Protein AF-A0A521H5C1-F1 (afdb_monomer)

Structure (mmCIF, N/CA/C/O backbone):
data_AF-A0A521H5C1-F1
#
_entry.id   AF-A0A521H5C1-F1
#
loop_
_atom_site.group_PDB
_atom_site.id
_atom_site.type_symbol
_atom_site.label_atom_id
_atom_site.label_alt_id
_atom_site.label_comp_id
_atom_site.label_asym_id
_atom_site.label_entity_id
_atom_site.label_seq_id
_atom_site.pdbx_PDB_ins_code
_atom_site.Cartn_x
_atom_site.Cartn_y
_atom_site.Cartn_z
_atom_site.occupancy
_atom_site.B_iso_or_equiv
_atom_site.auth_seq_id
_atom_site.auth_comp_id
_atom_site.auth_asym_id
_atom_site.auth_atom_id
_atom_site.pdbx_PDB_model_num
ATOM 1 N N . MET A 1 1 ? 15.548 -36.918 3.894 1.00 60.06 1 MET A N 1
ATOM 2 C CA . MET A 1 1 ? 16.084 -35.913 4.833 1.00 60.06 1 MET A CA 1
ATOM 3 C C . MET A 1 1 ? 15.587 -36.309 6.209 1.00 60.06 1 MET A C 1
ATOM 5 O O . MET A 1 1 ? 14.385 -36.479 6.361 1.00 60.06 1 MET A O 1
ATOM 9 N N . THR A 1 2 ? 16.478 -36.610 7.149 1.00 68.31 2 THR A N 1
ATOM 10 C CA . THR A 1 2 ? 16.086 -37.112 8.474 1.00 68.31 2 THR A CA 1
ATOM 11 C C . THR A 1 2 ? 15.744 -35.911 9.346 1.00 68.31 2 THR A C 1
ATOM 13 O O . THR A 1 2 ? 16.639 -35.211 9.806 1.00 68.31 2 THR A O 1
ATOM 16 N N . GLU A 1 3 ? 14.457 -35.616 9.522 1.00 85.31 3 GLU A N 1
ATOM 17 C CA . GLU A 1 3 ? 14.024 -34.451 10.297 1.00 85.31 3 GLU A CA 1
ATOM 18 C C . GLU A 1 3 ? 14.448 -34.586 11.767 1.00 85.31 3 GLU A C 1
ATOM 20 O O . GLU A 1 3 ? 14.028 -35.501 12.480 1.00 85.31 3 GLU A O 1
ATOM 25 N N . ARG A 1 4 ? 15.294 -33.664 12.243 1.00 92.50 4 ARG A N 1
ATOM 26 C CA . ARG A 1 4 ? 15.655 -33.571 13.663 1.00 92.50 4 ARG A CA 1
ATOM 27 C C . ARG A 1 4 ? 14.515 -32.897 14.423 1.00 92.50 4 ARG A C 1
ATOM 29 O O . ARG A 1 4 ? 14.127 -31.773 14.103 1.00 92.50 4 ARG A O 1
ATOM 36 N N . ILE A 1 5 ? 14.012 -33.572 15.456 1.00 95.44 5 ILE A N 1
ATOM 37 C CA . ILE A 1 5 ? 12.997 -33.042 16.374 1.00 95.44 5 ILE A CA 1
ATOM 38 C C . ILE A 1 5 ? 13.685 -32.663 17.688 1.00 95.44 5 ILE A C 1
ATOM 40 O O . ILE A 1 5 ? 14.270 -33.512 18.360 1.00 95.44 5 ILE A O 1
ATOM 44 N N . GLY A 1 6 ? 13.630 -31.383 18.057 1.00 96.44 6 GLY A N 1
ATOM 45 C CA . GLY A 1 6 ? 14.093 -30.889 19.356 1.00 96.44 6 GLY A CA 1
ATOM 46 C C . GLY A 1 6 ? 12.949 -30.839 20.367 1.00 96.44 6 GLY A C 1
ATOM 47 O O . GLY A 1 6 ? 11.832 -30.477 20.006 1.00 96.44 6 GLY A O 1
ATOM 48 N N . THR A 1 7 ? 13.206 -31.156 21.638 1.00 97.19 7 THR A N 1
ATOM 49 C CA . THR A 1 7 ? 12.172 -31.117 22.693 1.00 97.19 7 THR A CA 1
ATOM 50 C C . THR A 1 7 ? 12.548 -30.122 23.784 1.00 97.19 7 THR A C 1
ATOM 52 O O . THR A 1 7 ? 13.683 -30.090 24.258 1.00 97.19 7 THR A O 1
ATOM 55 N N . CYS A 1 8 ? 11.600 -29.270 24.184 1.00 97.38 8 CYS A N 1
ATOM 56 C CA . CYS A 1 8 ? 11.799 -28.357 25.303 1.00 97.38 8 CYS A CA 1
ATOM 57 C C . CYS A 1 8 ? 11.787 -29.109 26.635 1.00 97.38 8 CYS A C 1
ATOM 59 O O . CYS A 1 8 ? 10.771 -29.698 26.996 1.00 97.38 8 CYS A O 1
ATOM 61 N N . THR A 1 9 ? 12.860 -28.986 27.412 1.00 96.94 9 THR A N 1
ATOM 62 C CA . THR A 1 9 ? 12.991 -29.639 28.723 1.00 96.94 9 THR A CA 1
ATOM 63 C C . THR A 1 9 ? 12.025 -29.088 29.771 1.00 96.94 9 THR A C 1
ATOM 65 O O . THR A 1 9 ? 11.683 -29.785 30.717 1.00 96.94 9 THR A O 1
ATOM 68 N N . SER A 1 10 ? 11.551 -27.848 29.610 1.00 96.62 10 SER A N 1
ATOM 69 C CA . SER A 1 10 ? 10.673 -27.204 30.595 1.00 96.62 10 SER A CA 1
ATOM 70 C C . SER A 1 10 ? 9.182 -27.456 30.362 1.00 96.62 10 SER A C 1
ATOM 72 O O . SER A 1 10 ? 8.430 -27.533 31.323 1.00 96.62 10 SER A O 1
ATOM 74 N N . CYS A 1 11 ? 8.729 -27.539 29.106 1.00 96.44 11 CYS A N 1
ATOM 75 C CA . CYS A 1 11 ? 7.294 -27.646 28.786 1.00 96.44 11 CYS A CA 1
ATOM 76 C C . CYS A 1 11 ? 6.936 -28.803 27.844 1.00 96.44 11 CYS A C 1
ATOM 78 O O . CYS A 1 11 ? 5.778 -28.926 27.457 1.00 96.44 11 CYS A O 1
ATOM 80 N N . GLY A 1 12 ? 7.911 -29.608 27.413 1.00 96.62 12 GLY A N 1
ATOM 81 C CA . GLY A 1 12 ? 7.689 -30.750 26.520 1.00 96.62 12 GLY A CA 1
ATOM 82 C C . GLY A 1 12 ? 7.332 -30.393 25.073 1.00 96.62 12 GLY A C 1
ATOM 83 O O . GLY A 1 12 ? 7.075 -31.285 24.273 1.00 96.62 12 GLY A O 1
ATOM 84 N N . ALA A 1 13 ? 7.311 -29.108 24.700 1.00 97.06 13 ALA A N 1
ATOM 85 C CA . ALA A 1 13 ? 7.016 -28.701 23.328 1.00 97.06 13 ALA A CA 1
ATOM 86 C C . ALA A 1 13 ? 8.074 -29.235 22.347 1.00 97.06 13 ALA A C 1
ATOM 88 O O . ALA A 1 13 ? 9.269 -29.003 22.546 1.00 97.06 13 ALA A O 1
ATOM 89 N N . GLN A 1 14 ? 7.619 -29.903 21.288 1.00 96.88 14 GLN A N 1
ATOM 90 C CA . GLN A 1 14 ? 8.460 -30.416 20.210 1.00 96.88 14 GLN A CA 1
ATOM 91 C C . GLN A 1 14 ? 8.595 -29.383 19.082 1.00 96.88 14 GLN A C 1
ATOM 93 O O . GLN A 1 14 ? 7.628 -28.711 18.721 1.00 96.88 14 GLN A O 1
ATOM 98 N N . TYR A 1 15 ? 9.800 -29.266 18.535 1.00 95.25 15 TYR A N 1
ATOM 99 C CA . TYR A 1 15 ? 10.159 -28.400 17.416 1.00 95.25 15 TYR A CA 1
ATOM 100 C C . TYR A 1 15 ? 10.723 -29.283 16.297 1.00 95.25 15 TYR A C 1
ATOM 102 O O . TYR A 1 15 ? 11.836 -29.790 16.424 1.00 95.25 15 TYR A O 1
ATOM 110 N N . GLY A 1 16 ? 9.934 -29.505 15.242 1.00 94.12 16 GLY A N 1
ATOM 111 C CA . GLY A 1 16 ? 10.363 -30.203 14.022 1.00 94.12 16 GLY A CA 1
ATOM 112 C C . GLY A 1 16 ? 11.016 -29.264 13.001 1.00 94.12 16 GLY A C 1
ATOM 113 O O . GLY A 1 16 ? 11.114 -28.058 13.242 1.00 94.12 16 GLY A O 1
ATOM 114 N N . ASN A 1 17 ? 11.430 -29.812 11.852 1.00 92.38 17 ASN A N 1
ATOM 115 C CA . ASN A 1 17 ? 12.049 -29.073 10.737 1.00 92.38 17 ASN A CA 1
ATOM 116 C C . ASN A 1 17 ? 13.302 -28.270 11.115 1.00 92.38 17 ASN A C 1
ATOM 118 O O . ASN A 1 17 ? 13.533 -27.174 10.604 1.00 92.38 17 ASN A O 1
ATOM 122 N N . ILE A 1 18 ? 14.120 -28.796 12.028 1.00 91.56 18 ILE A N 1
ATOM 123 C CA . ILE A 1 18 ? 15.393 -28.165 12.370 1.00 91.56 18 ILE A CA 1
ATOM 124 C C . ILE A 1 18 ? 16.377 -28.446 11.224 1.00 91.56 18 ILE A C 1
ATOM 126 O O . ILE A 1 18 ? 16.669 -29.617 10.978 1.00 91.56 18 ILE A O 1
ATOM 130 N N . PRO A 1 19 ? 16.890 -27.417 10.524 1.00 88.94 19 PRO A N 1
ATOM 131 C CA . PRO A 1 19 ? 17.795 -27.621 9.400 1.00 88.94 19 PRO A CA 1
ATOM 132 C C . PRO A 1 19 ? 19.132 -28.200 9.875 1.00 88.94 19 PRO A C 1
ATOM 134 O O . PRO A 1 19 ? 19.633 -27.836 10.942 1.00 88.94 19 PRO A O 1
ATOM 137 N N . ASP A 1 20 ? 19.748 -29.053 9.054 1.00 88.56 20 ASP A N 1
ATOM 138 C CA . ASP A 1 20 ? 21.041 -29.688 9.363 1.00 88.56 20 ASP A CA 1
ATOM 139 C C . ASP A 1 20 ? 22.188 -28.676 9.515 1.00 88.56 20 ASP A C 1
ATOM 141 O O . ASP A 1 20 ? 23.186 -28.956 10.177 1.00 88.56 20 ASP A O 1
ATOM 145 N N . SER A 1 21 ? 22.021 -27.462 8.984 1.00 87.88 21 SER A N 1
ATOM 146 C CA . SER A 1 21 ? 22.952 -26.346 9.175 1.00 87.88 21 SER A CA 1
ATOM 147 C C . SER A 1 21 ? 22.981 -25.801 10.609 1.00 87.88 21 SER A C 1
ATOM 149 O O . SER A 1 21 ? 23.914 -25.082 10.974 1.00 87.88 21 SER A O 1
ATOM 151 N N . LEU A 1 22 ? 21.993 -26.130 11.453 1.00 90.00 22 LEU A N 1
ATOM 152 C CA . LEU A 1 22 ? 21.959 -25.685 12.841 1.00 90.00 22 LEU A CA 1
ATOM 153 C C . LEU A 1 22 ? 22.886 -26.552 13.714 1.00 90.00 22 LEU A C 1
ATOM 155 O O . LEU A 1 22 ? 22.529 -27.640 14.176 1.00 90.00 22 LEU A O 1
ATOM 159 N N . THR A 1 23 ? 24.083 -26.028 13.982 1.00 90.62 23 THR A N 1
ATOM 160 C CA . THR A 1 23 ? 25.102 -26.668 14.836 1.00 90.62 23 THR A CA 1
ATOM 161 C C . THR A 1 23 ? 24.826 -26.520 16.335 1.00 90.62 23 THR A C 1
ATOM 163 O O . THR A 1 23 ? 25.388 -27.253 17.148 1.00 90.62 23 THR A O 1
ATOM 166 N N . ALA A 1 24 ? 23.945 -25.594 16.725 1.00 91.69 24 ALA A N 1
ATOM 167 C CA . ALA A 1 24 ? 23.584 -25.379 18.120 1.00 91.69 24 ALA A CA 1
A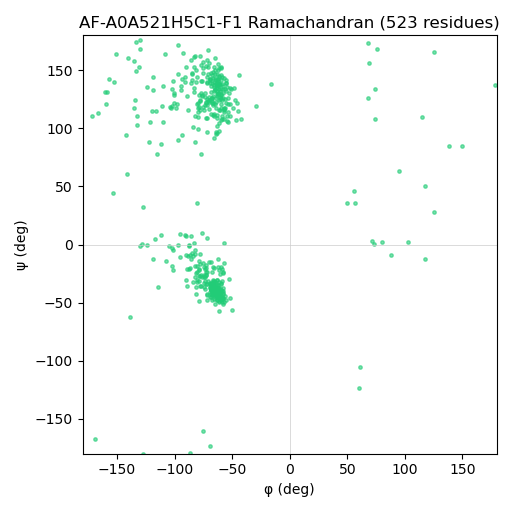TOM 168 C C . ALA A 1 24 ? 22.752 -26.551 18.666 1.00 91.69 24 ALA A C 1
ATOM 170 O O . ALA A 1 24 ? 21.685 -26.872 18.149 1.00 91.69 24 ALA A O 1
ATOM 171 N N . THR A 1 25 ? 23.209 -27.158 19.761 1.00 94.19 25 THR A N 1
ATOM 172 C CA . THR A 1 25 ? 22.496 -28.245 20.459 1.00 94.19 25 THR A CA 1
ATOM 173 C C . THR A 1 25 ? 21.438 -27.740 21.444 1.00 94.19 25 THR A C 1
ATOM 175 O O . THR A 1 25 ? 20.641 -28.530 21.951 1.00 94.19 25 THR A O 1
ATOM 178 N N . LYS A 1 26 ? 21.415 -26.427 21.721 1.00 95.81 26 LYS A N 1
ATOM 179 C CA . LYS A 1 26 ? 20.511 -25.774 22.679 1.00 95.81 26 LYS A CA 1
ATOM 180 C C . LYS A 1 26 ? 19.917 -24.501 22.084 1.00 95.81 26 LYS A C 1
ATOM 182 O O . LYS A 1 26 ? 20.656 -23.599 21.696 1.00 95.81 26 LYS A O 1
ATOM 187 N N . VAL A 1 27 ? 18.589 -24.406 22.060 1.00 96.06 27 VAL A N 1
ATOM 188 C CA . VAL A 1 27 ? 17.847 -23.233 21.557 1.00 96.06 27 VAL A CA 1
ATOM 189 C C . VAL A 1 27 ? 16.789 -22.807 22.575 1.00 96.06 27 VAL A C 1
ATOM 191 O O . VAL A 1 27 ? 16.319 -23.616 23.367 1.00 96.06 27 VAL A O 1
ATOM 194 N N . LYS A 1 28 ? 16.406 -21.528 22.597 1.00 96.44 28 LYS A N 1
ATOM 195 C CA . LYS A 1 28 ? 15.357 -21.033 23.499 1.00 96.44 28 LYS A CA 1
ATOM 196 C C . LYS A 1 28 ? 13.964 -21.442 23.000 1.00 96.44 28 LYS A C 1
ATOM 198 O O . LYS A 1 28 ? 13.601 -21.174 21.859 1.00 96.44 28 LYS A O 1
ATOM 203 N N . CYS A 1 29 ? 13.163 -22.046 23.872 1.00 96.56 29 CYS A N 1
ATOM 204 C CA . CYS A 1 29 ? 11.783 -22.442 23.613 1.00 96.56 29 CYS A CA 1
ATOM 205 C C . CYS A 1 29 ? 10.894 -21.211 23.420 1.00 96.56 29 CYS A C 1
ATOM 207 O O . CYS A 1 29 ? 10.834 -20.333 24.281 1.00 96.56 29 CYS A O 1
ATOM 209 N N . ARG A 1 30 ? 10.143 -21.176 22.318 1.00 95.56 30 ARG A N 1
ATOM 210 C CA . ARG A 1 30 ? 9.234 -20.076 21.979 1.00 95.56 30 ARG A CA 1
ATOM 211 C C . ARG A 1 30 ? 7.975 -20.041 22.852 1.00 95.56 30 ARG A C 1
ATOM 213 O O . ARG A 1 30 ? 7.415 -18.969 23.034 1.00 95.56 30 ARG A O 1
ATOM 220 N N . LYS A 1 31 ? 7.546 -21.185 23.407 1.00 95.81 31 LYS A N 1
ATOM 221 C CA . LYS A 1 31 ? 6.362 -21.267 24.286 1.00 95.81 31 LYS A CA 1
ATOM 222 C C . LYS A 1 31 ? 6.628 -20.792 25.716 1.00 95.81 31 LYS A C 1
ATOM 224 O O . LYS A 1 31 ? 5.839 -20.023 26.243 1.00 95.81 31 LYS A O 1
ATOM 229 N N . CYS A 1 32 ? 7.707 -21.253 26.351 1.00 95.62 32 CYS A N 1
ATOM 230 C CA . CYS A 1 32 ? 7.944 -21.011 27.783 1.00 95.62 32 CYS A CA 1
ATOM 231 C C . CYS A 1 32 ? 9.289 -20.340 28.101 1.00 95.62 32 CYS A C 1
ATOM 233 O O . CYS A 1 32 ? 9.615 -20.147 29.266 1.00 95.62 32 CYS A O 1
ATOM 235 N N . GLY A 1 33 ? 10.118 -20.046 27.094 1.00 95.56 33 GLY A N 1
ATOM 236 C CA . GLY A 1 33 ? 11.456 -19.483 27.293 1.00 95.56 33 GLY A CA 1
ATOM 237 C C . GLY A 1 33 ? 12.511 -20.455 27.839 1.00 95.56 33 GLY A C 1
ATOM 238 O O . GLY A 1 33 ? 13.651 -20.032 28.013 1.00 95.56 33 GLY A O 1
ATOM 239 N N . GLY A 1 34 ? 12.154 -21.723 28.082 1.00 97.31 34 GLY A N 1
ATOM 240 C CA . GLY A 1 34 ? 13.062 -22.793 28.518 1.00 97.31 34 GLY A CA 1
ATOM 241 C C . GLY A 1 34 ? 14.064 -23.229 27.443 1.00 97.31 34 GLY A C 1
ATOM 242 O O . GLY A 1 34 ? 14.132 -22.633 26.371 1.00 97.31 34 GLY A O 1
ATOM 243 N N . VAL A 1 35 ? 14.837 -24.284 27.699 1.00 97.31 35 VAL A N 1
ATOM 244 C CA . VAL A 1 35 ? 15.836 -24.800 26.743 1.00 97.31 35 VAL A CA 1
ATOM 245 C C . VAL A 1 35 ? 15.228 -25.933 25.911 1.00 97.31 35 VAL A C 1
ATOM 247 O O . VAL A 1 35 ? 14.553 -26.809 26.446 1.00 97.31 35 VAL A O 1
ATOM 250 N N . VAL A 1 36 ? 15.424 -25.890 24.596 1.00 97.75 36 VAL A N 1
ATOM 251 C CA . VAL A 1 36 ? 15.127 -26.958 23.634 1.00 97.75 36 VAL A CA 1
ATOM 252 C C . VAL A 1 36 ? 16.428 -27.682 23.349 1.00 97.75 36 VAL A C 1
ATOM 254 O O . VAL A 1 36 ? 17.369 -27.066 22.845 1.00 97.75 36 VAL A O 1
ATOM 257 N N . GLU A 1 37 ? 16.477 -28.964 23.693 1.00 96.75 37 GLU A N 1
ATOM 258 C CA . GLU A 1 37 ? 17.612 -29.826 23.379 1.00 96.75 37 GLU A CA 1
ATOM 259 C C . GLU A 1 37 ? 17.395 -30.468 22.012 1.00 96.75 37 GLU A C 1
ATOM 261 O O . GLU A 1 37 ? 16.330 -31.027 21.733 1.00 96.75 37 GLU A O 1
ATOM 266 N N . ILE A 1 38 ? 18.401 -30.338 21.148 1.00 96.38 38 ILE A N 1
ATOM 267 C CA . ILE A 1 38 ? 18.378 -30.855 19.782 1.00 96.38 38 ILE A CA 1
ATOM 268 C C . ILE A 1 38 ? 19.384 -32.011 19.707 1.00 96.38 38 ILE A C 1
ATOM 270 O O . ILE A 1 38 ? 20.577 -31.776 19.930 1.00 96.38 38 ILE A O 1
ATOM 274 N N . PRO A 1 39 ? 18.949 -33.244 19.387 1.00 91.75 39 PRO A N 1
ATOM 275 C CA . PRO A 1 39 ? 19.832 -34.408 19.345 1.00 91.75 39 PRO A CA 1
ATOM 276 C C . PRO A 1 39 ? 20.932 -34.203 18.295 1.00 91.75 39 PRO A C 1
ATOM 278 O O . PRO A 1 39 ? 20.610 -33.729 17.204 1.00 91.75 39 PRO A O 1
ATOM 281 N N . PRO A 1 40 ? 22.213 -34.492 18.592 1.00 88.62 40 PRO A N 1
ATOM 282 C CA . PRO A 1 40 ? 23.329 -34.260 17.672 1.00 88.62 40 PRO A CA 1
ATOM 283 C C . PRO A 1 40 ? 23.163 -35.048 16.365 1.00 88.62 40 PRO A C 1
ATOM 285 O O . PRO A 1 40 ? 22.507 -36.088 16.337 1.00 88.62 40 PRO A O 1
ATOM 288 N N . LEU A 1 41 ? 23.744 -34.537 15.275 1.00 86.62 41 LEU A N 1
ATOM 289 C CA . LEU A 1 41 ? 23.679 -35.186 13.964 1.00 86.62 41 LEU A CA 1
ATOM 290 C C . LEU A 1 41 ? 24.300 -36.595 14.033 1.00 86.62 41 LEU A C 1
ATOM 292 O O . LEU A 1 41 ? 25.440 -36.723 14.496 1.00 86.62 41 LEU A O 1
ATOM 296 N N . PRO A 1 42 ? 23.599 -37.648 13.570 1.00 79.56 42 PRO A N 1
ATOM 297 C CA . PRO A 1 42 ? 24.176 -38.983 13.473 1.00 79.56 42 PRO A CA 1
ATOM 298 C C . PRO A 1 42 ? 25.344 -38.940 12.478 1.00 79.56 42 PRO A C 1
ATOM 300 O O . PRO A 1 42 ? 25.145 -38.704 11.292 1.00 79.56 42 PRO A O 1
ATOM 303 N N . GLY A 1 43 ? 26.570 -39.099 12.980 1.00 77.75 43 GLY A N 1
ATOM 304 C CA . GLY A 1 43 ? 27.807 -38.979 12.195 1.00 77.75 43 GLY A CA 1
ATOM 305 C C . GLY A 1 43 ? 28.738 -37.846 12.637 1.00 77.75 43 GLY A C 1
ATOM 306 O O . GLY A 1 43 ? 29.914 -37.861 12.282 1.00 77.75 43 GLY A O 1
ATOM 307 N N . ALA A 1 44 ? 28.277 -36.917 13.483 1.00 67.44 44 ALA A N 1
ATOM 308 C CA . ALA A 1 44 ? 29.160 -35.993 14.190 1.00 67.44 44 ALA A CA 1
ATOM 309 C C . ALA A 1 44 ? 29.829 -36.734 15.360 1.00 67.44 44 ALA A C 1
ATOM 311 O O . ALA A 1 44 ? 29.402 -36.632 16.510 1.00 67.44 44 ALA A O 1
ATOM 312 N N . ALA A 1 45 ? 30.846 -37.548 15.056 1.00 54.28 45 ALA A N 1
ATOM 313 C CA . ALA A 1 45 ? 31.693 -38.157 16.073 1.00 54.28 45 ALA A CA 1
ATOM 314 C C . ALA A 1 45 ? 32.238 -37.046 16.981 1.00 54.28 45 ALA A C 1
ATOM 316 O O . ALA A 1 45 ? 32.790 -36.059 16.492 1.00 54.28 45 ALA A O 1
ATOM 317 N N . ALA A 1 46 ? 32.032 -37.187 18.293 1.00 54.16 46 ALA A N 1
ATOM 318 C CA . ALA A 1 46 ? 32.529 -36.248 19.284 1.00 54.16 46 ALA A CA 1
ATOM 319 C C . ALA A 1 46 ? 34.040 -36.086 19.086 1.00 54.16 46 ALA A C 1
ATOM 321 O O . ALA A 1 46 ? 34.810 -36.997 19.392 1.00 54.16 46 ALA A O 1
ATOM 322 N N . ALA A 1 47 ? 34.457 -34.943 18.539 1.00 49.91 47 ALA A N 1
ATOM 323 C CA . ALA A 1 47 ? 35.859 -34.576 18.515 1.00 49.91 47 ALA A CA 1
ATOM 324 C C . ALA A 1 47 ? 36.332 -34.585 19.970 1.00 49.91 47 ALA A C 1
ATOM 326 O O . ALA A 1 47 ? 35.820 -33.829 20.801 1.00 49.91 47 ALA A O 1
ATOM 327 N N . ALA A 1 48 ? 37.241 -35.510 20.284 1.00 48.88 48 ALA A N 1
ATOM 328 C CA . ALA A 1 48 ? 37.847 -35.608 21.599 1.00 48.88 48 ALA A CA 1
ATOM 329 C C . ALA A 1 48 ? 38.376 -34.218 21.995 1.00 48.88 48 ALA A C 1
ATOM 331 O O . ALA A 1 48 ? 38.980 -33.547 21.151 1.00 48.88 48 ALA A O 1
ATOM 332 N N . PRO A 1 49 ? 38.125 -33.750 23.230 1.00 52.44 49 PRO A N 1
ATOM 333 C CA . PRO A 1 49 ? 38.576 -32.435 23.656 1.00 52.44 49 PRO A CA 1
ATOM 334 C C . PRO A 1 49 ? 40.093 -32.347 23.468 1.00 52.44 49 PRO A C 1
ATOM 336 O O . PRO A 1 49 ? 40.847 -33.124 24.054 1.00 52.44 49 PRO A O 1
ATOM 339 N N . ALA A 1 50 ? 40.525 -31.424 22.605 1.00 46.72 50 ALA A N 1
ATOM 340 C CA . ALA A 1 50 ? 41.932 -31.155 22.364 1.00 46.72 50 ALA A CA 1
ATOM 341 C C . ALA A 1 50 ? 42.605 -30.803 23.697 1.00 46.72 50 ALA A C 1
ATOM 343 O O . ALA A 1 50 ? 42.142 -29.919 24.422 1.00 46.72 50 ALA A O 1
ATOM 344 N N . ALA A 1 51 ? 43.675 -31.530 24.022 1.00 47.12 51 ALA A N 1
ATOM 345 C CA . ALA A 1 51 ? 44.473 -31.310 25.215 1.00 47.12 51 ALA A CA 1
ATOM 346 C C . ALA A 1 51 ? 44.935 -29.846 25.267 1.00 47.12 51 ALA A C 1
ATOM 348 O O . ALA A 1 51 ? 45.593 -29.352 24.350 1.00 47.12 51 ALA A O 1
ATOM 349 N N . ALA A 1 52 ? 44.554 -29.153 26.339 1.00 47.31 52 ALA A N 1
ATOM 350 C CA . ALA A 1 52 ? 44.971 -27.785 26.588 1.00 47.31 52 ALA A CA 1
ATOM 351 C C . ALA A 1 52 ? 46.508 -27.717 26.722 1.00 47.31 52 ALA A C 1
ATOM 353 O O . ALA A 1 52 ? 47.092 -28.567 27.401 1.00 47.31 52 ALA A O 1
ATOM 354 N N . PRO A 1 53 ? 47.179 -26.725 26.109 1.00 49.72 53 PRO A N 1
ATOM 355 C CA . PRO A 1 53 ? 48.612 -26.533 26.283 1.00 49.72 53 PRO A CA 1
ATOM 356 C C . PRO A 1 53 ? 48.931 -26.172 27.740 1.00 49.72 53 PRO A C 1
ATOM 358 O O . PRO A 1 53 ? 48.230 -25.376 28.367 1.00 49.72 53 PRO A O 1
ATOM 361 N N . ALA A 1 54 ? 50.001 -26.771 28.267 1.00 47.28 54 ALA A N 1
ATOM 362 C CA . ALA A 1 54 ? 50.510 -26.541 29.613 1.00 47.28 54 ALA A CA 1
ATOM 363 C C . ALA A 1 54 ? 50.829 -25.051 29.828 1.00 47.28 54 ALA A C 1
ATOM 365 O O . ALA A 1 54 ? 51.789 -24.515 29.275 1.00 47.28 54 ALA A O 1
ATOM 366 N N . ALA A 1 55 ? 50.001 -24.384 30.632 1.00 42.25 55 ALA A N 1
ATOM 367 C CA . ALA A 1 55 ? 50.227 -23.019 31.071 1.00 42.25 55 ALA A CA 1
ATOM 368 C C . ALA A 1 55 ? 51.303 -22.998 32.164 1.00 42.25 55 ALA A C 1
ATOM 370 O O . ALA A 1 55 ? 51.212 -23.711 33.164 1.00 42.25 55 ALA A O 1
ATOM 371 N N . ALA A 1 56 ? 52.316 -22.159 31.953 1.00 53.75 56 ALA A N 1
ATOM 372 C CA . ALA A 1 56 ? 53.320 -21.818 32.945 1.00 53.75 56 ALA A CA 1
ATOM 373 C C . ALA A 1 56 ? 52.663 -21.275 34.226 1.00 53.75 56 ALA A C 1
ATOM 375 O O . ALA A 1 56 ? 51.711 -20.495 34.174 1.00 53.75 56 ALA A O 1
ATOM 376 N N . SER A 1 57 ? 53.196 -21.705 35.368 1.00 48.06 57 SER A N 1
ATOM 377 C CA . SER A 1 57 ? 52.726 -21.402 36.717 1.00 48.06 57 SER A CA 1
ATOM 378 C C . SER A 1 57 ? 52.583 -19.899 36.972 1.00 48.06 57 SER A C 1
ATOM 380 O O . SER A 1 57 ? 53.569 -19.195 37.190 1.00 48.06 57 SER A O 1
ATOM 382 N N . ALA A 1 58 ? 51.343 -19.416 36.998 1.00 53.28 58 ALA A N 1
ATOM 383 C CA . ALA A 1 58 ? 50.997 -18.147 37.624 1.00 53.28 58 ALA A CA 1
ATOM 384 C C . ALA A 1 58 ? 50.855 -18.345 39.151 1.00 53.28 58 ALA A C 1
ATOM 386 O O . ALA A 1 58 ? 50.393 -19.406 39.584 1.00 53.28 58 ALA A O 1
ATOM 387 N N . PRO A 1 59 ? 51.250 -17.358 39.977 1.00 66.44 59 PRO A N 1
ATOM 388 C CA . PRO A 1 59 ? 51.116 -17.433 41.429 1.00 66.44 59 PRO A CA 1
ATOM 389 C C . PRO A 1 59 ? 49.641 -17.538 41.861 1.00 66.44 59 PRO A C 1
ATOM 391 O O . PRO A 1 59 ? 48.756 -17.030 41.166 1.00 66.44 59 PRO A O 1
ATOM 394 N N . PRO A 1 60 ? 49.366 -18.198 43.002 1.00 65.50 60 PRO A N 1
ATOM 395 C CA . PRO A 1 60 ? 48.010 -18.499 43.438 1.00 65.50 60 PRO A CA 1
ATOM 396 C C . PRO A 1 60 ? 47.204 -17.217 43.706 1.00 65.50 60 PRO A C 1
ATOM 398 O O . PRO A 1 60 ? 47.725 -16.281 44.322 1.00 65.50 60 PRO A O 1
ATOM 401 N N . PRO A 1 61 ? 45.931 -17.162 43.275 1.00 66.56 61 PRO A N 1
ATOM 402 C CA . PRO A 1 61 ? 45.056 -16.042 43.581 1.00 66.56 61 PRO A CA 1
ATOM 403 C C . PRO A 1 61 ? 44.752 -15.976 45.089 1.00 66.56 61 PRO A C 1
ATOM 405 O O . PRO A 1 61 ? 44.690 -17.016 45.754 1.00 66.56 61 PRO A O 1
ATOM 408 N N . PRO A 1 62 ? 44.539 -14.766 45.640 1.00 73.75 62 PRO A N 1
ATOM 409 C CA . PRO A 1 62 ? 44.168 -14.587 47.038 1.00 73.75 62 PRO A CA 1
ATOM 410 C C . PRO A 1 62 ? 42.822 -15.265 47.354 1.00 73.75 62 PRO A C 1
ATOM 412 O O . PRO A 1 62 ? 41.969 -15.393 46.469 1.00 73.75 62 PRO A O 1
ATOM 415 N N . PRO A 1 63 ? 42.616 -15.700 48.612 1.00 73.06 63 PRO A N 1
ATOM 416 C CA . PRO A 1 63 ? 41.418 -16.425 49.010 1.00 73.06 63 PRO A CA 1
ATOM 417 C C . PRO A 1 63 ? 40.148 -15.589 48.774 1.00 73.06 63 PRO A C 1
ATOM 419 O O . PRO A 1 63 ? 40.151 -14.375 48.998 1.00 73.06 63 PRO A O 1
ATOM 422 N N . PRO A 1 64 ? 39.052 -16.228 48.327 1.00 67.19 64 PRO A N 1
ATOM 423 C CA . PRO A 1 64 ? 37.812 -15.539 48.004 1.00 67.19 64 PRO A CA 1
ATOM 424 C C . PRO A 1 64 ? 37.192 -14.910 49.254 1.00 67.19 64 PRO A C 1
ATOM 426 O O . PRO A 1 64 ? 37.069 -15.552 50.299 1.00 67.19 64 PRO A O 1
ATOM 429 N N . ALA A 1 65 ? 36.763 -13.654 49.119 1.00 70.62 65 ALA A N 1
ATOM 430 C CA . ALA A 1 65 ? 36.004 -12.956 50.146 1.00 70.62 65 ALA A CA 1
ATOM 431 C C . ALA A 1 65 ? 34.717 -13.734 50.505 1.00 70.62 65 ALA A C 1
ATOM 433 O O . ALA A 1 65 ? 34.088 -14.331 49.620 1.00 70.62 65 ALA A O 1
ATOM 434 N N . PRO A 1 66 ? 34.306 -13.738 51.787 1.00 66.75 66 PRO A N 1
ATOM 435 C CA . PRO A 1 66 ? 33.118 -14.451 52.236 1.00 66.75 66 PRO A CA 1
ATOM 436 C C . PRO A 1 66 ? 31.866 -13.924 51.528 1.00 66.75 66 PRO A C 1
ATOM 438 O O . PRO A 1 66 ? 31.636 -12.717 51.434 1.00 66.75 66 PRO A O 1
ATOM 441 N N . LYS A 1 67 ? 31.055 -14.854 51.013 1.00 66.06 67 LYS A N 1
ATOM 442 C CA . LYS A 1 67 ? 29.790 -14.545 50.340 1.00 66.06 67 LYS A CA 1
ATOM 443 C C . LYS A 1 67 ? 28.831 -13.845 51.318 1.00 66.06 67 LYS A C 1
ATOM 445 O O . LYS A 1 67 ? 28.718 -14.301 52.457 1.00 66.06 67 LYS A O 1
ATOM 450 N N . PRO A 1 68 ? 28.100 -12.801 50.884 1.00 63.84 68 PRO A N 1
ATOM 451 C CA . PRO A 1 68 ? 27.061 -12.182 51.697 1.00 63.84 68 PRO A CA 1
ATOM 452 C C . PRO A 1 68 ? 25.985 -13.208 52.055 1.00 63.84 68 PRO A C 1
ATOM 454 O O . PRO A 1 68 ? 25.417 -13.862 51.177 1.00 63.84 68 PRO A O 1
ATOM 457 N N . VAL A 1 69 ? 25.713 -13.347 53.351 1.00 66.62 69 VAL A N 1
ATOM 458 C CA . VAL A 1 69 ? 24.601 -14.143 53.874 1.00 66.62 69 VAL A CA 1
ATOM 459 C C . VAL A 1 69 ? 23.305 -13.455 53.453 1.00 66.62 69 VAL A C 1
ATOM 461 O O . VAL A 1 69 ? 23.004 -12.350 53.900 1.00 66.62 69 VAL A O 1
ATOM 464 N N . VAL A 1 70 ? 22.556 -14.095 52.557 1.00 64.75 70 VAL A N 1
ATOM 465 C CA . VAL A 1 70 ? 21.213 -13.655 52.169 1.00 64.75 70 VAL A CA 1
ATOM 466 C C . VAL A 1 70 ? 20.270 -13.955 53.342 1.00 64.75 70 VAL A C 1
ATOM 468 O O . VAL A 1 70 ? 20.196 -15.115 53.755 1.00 64.75 70 VAL A O 1
ATOM 471 N N . PRO A 1 71 ? 19.571 -12.956 53.910 1.00 66.94 71 PRO A N 1
ATOM 472 C CA . PRO A 1 71 ? 18.616 -13.200 54.982 1.00 66.94 71 PRO A CA 1
ATOM 473 C C . PRO A 1 71 ? 17.429 -14.043 54.479 1.00 66.94 71 PRO A C 1
ATOM 475 O O . PRO A 1 71 ? 17.038 -13.925 53.313 1.00 66.94 71 PRO A O 1
ATOM 478 N N . PRO A 1 72 ? 16.853 -14.900 55.340 1.00 64.50 72 PRO A N 1
ATOM 479 C CA . PRO A 1 72 ? 15.751 -15.780 54.973 1.00 64.50 72 PRO A CA 1
ATOM 480 C C . PRO A 1 72 ? 14.516 -14.983 54.540 1.00 64.50 72 PRO A C 1
ATOM 482 O O . PRO A 1 72 ? 14.157 -13.970 55.142 1.00 64.50 72 PRO A O 1
ATOM 485 N N . ALA A 1 73 ? 13.874 -15.466 53.475 1.00 60.31 73 ALA A N 1
ATOM 486 C CA . ALA A 1 73 ? 12.664 -14.890 52.909 1.00 60.31 73 ALA A CA 1
ATOM 487 C C . ALA A 1 73 ? 11.538 -14.830 53.954 1.00 60.31 73 ALA A C 1
ATOM 489 O O . ALA A 1 73 ? 11.235 -15.822 54.619 1.00 60.31 73 ALA A O 1
ATOM 490 N N . ALA A 1 74 ? 10.917 -13.656 54.076 1.00 66.12 74 ALA A N 1
ATOM 491 C CA . ALA A 1 74 ? 9.761 -13.446 54.935 1.00 66.12 74 ALA A CA 1
ATOM 492 C C . ALA A 1 74 ? 8.574 -14.334 54.498 1.00 66.12 74 ALA A C 1
ATOM 494 O O . ALA A 1 74 ? 8.383 -14.548 53.296 1.00 66.12 74 ALA A O 1
ATOM 495 N N . PRO A 1 75 ? 7.763 -14.835 55.448 1.00 69.75 75 PRO A N 1
ATOM 496 C CA . PRO A 1 75 ? 6.615 -15.678 55.143 1.00 69.75 75 PRO A CA 1
ATOM 497 C C . PRO A 1 75 ? 5.541 -14.915 54.344 1.00 69.75 75 PRO A C 1
ATOM 499 O O . PRO A 1 75 ? 5.391 -13.698 54.503 1.00 69.75 75 PRO A O 1
ATOM 502 N N . PRO A 1 76 ? 4.772 -15.619 53.492 1.00 62.69 76 PRO A N 1
ATOM 503 C CA . PRO A 1 76 ? 3.732 -15.012 52.673 1.00 62.69 76 PRO A CA 1
ATOM 504 C C . PRO A 1 76 ? 2.636 -14.397 53.551 1.00 62.69 76 PRO A C 1
ATOM 506 O O . PRO A 1 76 ? 2.100 -15.045 54.452 1.00 62.69 76 PRO A O 1
ATOM 509 N N . ARG A 1 77 ? 2.296 -13.131 53.275 1.00 63.12 77 ARG A N 1
ATOM 510 C CA . ARG A 1 77 ? 1.159 -12.448 53.907 1.00 63.12 77 ARG A CA 1
ATOM 511 C C . ARG A 1 77 ? -0.149 -13.187 53.576 1.00 63.12 77 ARG A C 1
ATOM 513 O O . ARG A 1 77 ? -0.343 -13.554 52.416 1.00 63.12 77 ARG A O 1
ATOM 520 N N . PRO A 1 78 ? -1.058 -13.363 54.551 1.00 61.59 78 PRO A N 1
ATOM 521 C CA . PRO A 1 78 ? -2.372 -13.945 54.309 1.00 61.59 78 PRO A CA 1
ATOM 522 C C . PRO A 1 78 ? -3.196 -13.075 53.351 1.00 61.59 78 PRO A C 1
ATOM 524 O O . PRO A 1 78 ? -3.158 -11.844 53.411 1.00 61.59 78 PRO A O 1
ATOM 527 N N . ALA A 1 79 ? -3.925 -13.744 52.456 1.00 55.28 79 ALA A N 1
ATOM 528 C CA . ALA A 1 79 ? -4.799 -13.125 51.470 1.00 55.28 79 ALA A CA 1
ATOM 529 C C . ALA A 1 79 ? -5.895 -12.298 52.157 1.00 55.28 79 ALA A C 1
ATOM 531 O O . ALA A 1 79 ? -6.611 -12.795 53.028 1.00 55.28 79 ALA A O 1
ATOM 532 N N . ALA A 1 80 ? -6.016 -11.032 51.755 1.00 60.34 80 ALA A N 1
ATOM 533 C CA . ALA A 1 80 ? -7.075 -10.151 52.222 1.00 60.34 80 ALA A CA 1
ATOM 534 C C . ALA A 1 80 ? -8.456 -10.664 51.756 1.00 60.34 80 ALA A C 1
ATOM 536 O O . ALA A 1 80 ? -8.572 -11.179 50.639 1.00 60.34 80 ALA A O 1
ATOM 537 N N . PRO A 1 81 ? -9.508 -10.522 52.581 1.00 62.66 81 PRO A N 1
ATOM 538 C CA . PRO A 1 81 ? -10.854 -10.950 52.227 1.00 62.66 81 PRO A CA 1
ATOM 539 C C . PRO A 1 81 ? -11.405 -10.133 51.052 1.00 62.66 81 PRO A C 1
ATOM 541 O O . PRO A 1 81 ? -11.345 -8.904 51.033 1.00 62.66 81 PRO A O 1
ATOM 544 N N . ILE A 1 82 ? -11.970 -10.851 50.081 1.00 57.59 82 ILE A N 1
ATOM 545 C CA . ILE A 1 82 ? -12.672 -10.318 48.911 1.00 57.59 82 ILE A CA 1
ATOM 546 C C . ILE A 1 82 ? -13.855 -9.473 49.401 1.00 57.59 82 ILE A C 1
ATOM 548 O O . ILE A 1 82 ? -14.856 -10.008 49.883 1.00 57.59 82 ILE A O 1
ATOM 552 N N . GLN A 1 83 ? -13.745 -8.147 49.290 1.00 54.44 83 GLN A N 1
ATOM 553 C CA . GLN A 1 83 ? -14.874 -7.253 49.527 1.00 54.44 83 GLN A CA 1
ATOM 554 C C . GLN A 1 83 ? -15.855 -7.346 48.353 1.00 54.44 83 GLN A C 1
ATOM 556 O O . GLN A 1 83 ? -15.473 -7.276 47.185 1.00 54.44 83 GLN A O 1
ATOM 561 N N . LYS A 1 84 ? -17.137 -7.536 48.685 1.00 58.41 84 LYS A N 1
ATOM 562 C CA . LYS A 1 84 ? -18.250 -7.541 47.730 1.00 58.41 84 LYS A CA 1
ATOM 563 C C . LYS A 1 84 ? -18.319 -6.197 46.985 1.00 58.41 84 LYS A C 1
ATOM 565 O O . LYS A 1 84 ? -18.101 -5.164 47.619 1.00 58.41 84 LYS A O 1
ATOM 570 N N . PRO A 1 85 ? -18.682 -6.180 45.689 1.00 53.38 85 PRO A N 1
ATOM 571 C CA . PRO A 1 85 ? -18.833 -4.940 44.939 1.00 53.38 85 PRO A CA 1
ATOM 572 C C . PRO A 1 85 ? -19.936 -4.078 45.562 1.00 53.38 85 PRO A C 1
ATOM 574 O O . PRO A 1 85 ? -21.105 -4.468 45.584 1.00 53.38 85 PRO A O 1
ATOM 577 N N . VAL A 1 86 ? -19.560 -2.907 46.074 1.00 62.22 86 VAL A N 1
ATOM 578 C CA . VAL A 1 86 ? -20.503 -1.856 46.460 1.00 62.22 86 VAL A CA 1
ATOM 579 C C . VAL A 1 86 ? -21.015 -1.216 45.174 1.00 62.22 86 VAL A C 1
ATOM 581 O O . VAL A 1 86 ? -20.252 -0.638 44.404 1.00 62.22 86 VAL A O 1
ATOM 584 N N . ILE A 1 87 ? -22.316 -1.360 44.931 1.00 56.06 87 ILE A N 1
ATOM 585 C CA . ILE A 1 87 ? -23.031 -0.720 43.826 1.00 56.06 87 ILE A CA 1
ATOM 586 C C . ILE A 1 87 ? -23.017 0.796 44.089 1.00 56.06 87 ILE A C 1
ATOM 588 O O . ILE A 1 87 ? -23.532 1.217 45.129 1.00 56.06 87 ILE A O 1
ATOM 592 N N . PRO A 1 88 ? -22.447 1.634 43.205 1.00 56.09 88 PRO A N 1
ATOM 593 C CA . PRO A 1 88 ? -22.513 3.078 43.383 1.00 56.09 88 PRO A CA 1
ATOM 594 C C . PRO A 1 88 ? -23.965 3.579 43.249 1.00 56.09 88 PRO A C 1
ATOM 596 O O . PRO A 1 88 ? -24.700 3.102 42.378 1.00 56.09 88 PRO A O 1
ATOM 599 N N . PRO A 1 89 ? -24.403 4.545 44.081 1.00 58.00 89 PRO A N 1
ATOM 600 C CA . PRO A 1 89 ? -25.727 5.142 43.963 1.00 58.00 89 PRO A CA 1
ATOM 601 C C . PRO A 1 89 ? -25.850 5.865 42.617 1.00 58.00 89 PRO A C 1
ATOM 603 O O . PRO A 1 89 ? -24.962 6.618 42.215 1.00 58.00 89 PRO A O 1
ATOM 606 N N . GLN A 1 90 ? -26.954 5.610 41.909 1.00 50.66 90 GLN A N 1
ATOM 607 C CA . GLN A 1 90 ? -27.251 6.254 40.635 1.00 50.66 90 GLN A CA 1
ATOM 608 C C . GLN A 1 90 ? -27.276 7.777 40.798 1.00 50.66 90 GLN A C 1
ATOM 610 O O . GLN A 1 90 ? -28.120 8.336 41.499 1.00 50.66 90 GLN A O 1
ATOM 615 N N . LEU A 1 91 ? -26.346 8.443 40.116 1.00 50.62 91 LEU A N 1
ATOM 616 C CA . LEU A 1 91 ? -26.367 9.882 39.916 1.00 50.62 91 LEU A CA 1
ATOM 617 C C . LEU A 1 91 ? -27.551 10.238 39.013 1.00 50.62 91 LEU A C 1
ATOM 619 O O . LEU A 1 91 ? -27.673 9.754 37.887 1.00 50.62 91 LEU A O 1
ATOM 623 N N . ALA A 1 92 ? -28.426 11.083 39.551 1.00 51.56 92 ALA A N 1
ATOM 624 C CA . ALA A 1 92 ? -29.578 11.643 38.870 1.00 51.56 92 ALA A CA 1
ATOM 625 C C . ALA A 1 92 ? -29.181 12.358 37.567 1.00 51.56 92 ALA A C 1
ATOM 627 O O . ALA A 1 92 ? -28.171 13.060 37.496 1.00 51.56 92 ALA A O 1
ATOM 628 N N . ALA A 1 93 ? -30.026 12.194 36.548 1.00 54.22 93 ALA A N 1
ATOM 629 C CA . ALA A 1 93 ? -29.874 12.802 35.236 1.00 54.22 93 ALA A CA 1
ATOM 630 C C . ALA A 1 93 ? -29.730 14.340 35.317 1.00 54.22 93 ALA A C 1
ATOM 632 O O . ALA A 1 93 ? -30.512 14.994 36.020 1.00 54.22 93 ALA A O 1
ATOM 633 N N . PRO A 1 94 ? -28.786 14.949 34.575 1.00 52.12 94 PRO A N 1
ATOM 634 C CA . PRO A 1 94 ? -28.685 16.397 34.496 1.00 52.12 94 PRO A CA 1
ATOM 635 C C . PRO A 1 94 ? -29.897 16.974 33.756 1.00 52.12 94 PRO A C 1
ATOM 637 O O . PRO A 1 94 ? -30.219 16.592 32.630 1.00 52.12 94 PRO A O 1
ATOM 640 N N . ARG A 1 95 ? -30.574 17.922 34.412 1.00 51.00 95 ARG A N 1
ATOM 641 C CA . ARG A 1 95 ? -31.635 18.745 33.822 1.00 51.00 95 ARG A CA 1
ATOM 642 C C . ARG A 1 95 ? -31.081 19.541 32.638 1.00 51.00 95 ARG A C 1
ATOM 644 O O . ARG A 1 95 ? -30.031 20.170 32.746 1.00 51.00 95 ARG A O 1
ATOM 651 N N . ALA A 1 96 ? -31.829 19.538 31.537 1.00 44.12 96 ALA A N 1
ATOM 652 C CA . ALA A 1 96 ? -31.558 20.338 30.352 1.00 44.12 96 ALA A CA 1
ATOM 653 C C . ALA A 1 96 ? -31.493 21.833 30.709 1.00 44.12 96 ALA A C 1
ATOM 655 O O . ALA A 1 96 ? -32.477 22.419 31.161 1.00 44.12 96 ALA A O 1
ATOM 656 N N . VAL A 1 97 ? -30.324 22.439 30.504 1.00 54.91 97 VAL A N 1
ATOM 657 C CA . VAL A 1 97 ? -30.128 23.887 30.582 1.00 54.91 97 VAL A CA 1
ATOM 658 C C . VAL A 1 97 ? -30.422 24.469 29.205 1.00 54.91 97 VAL A C 1
ATOM 660 O O . VAL A 1 97 ? -29.735 24.174 28.228 1.00 54.91 97 VAL A O 1
ATOM 663 N N . THR A 1 98 ? -31.467 25.284 29.134 1.00 55.75 98 THR A N 1
ATOM 664 C CA . THR A 1 98 ? -31.840 26.072 27.960 1.00 55.75 98 THR A CA 1
ATOM 665 C C . THR A 1 98 ? -30.720 27.071 27.630 1.00 55.75 98 THR A C 1
ATOM 667 O O . THR A 1 98 ? -30.280 27.790 28.531 1.00 55.75 98 THR A O 1
ATOM 670 N N . PRO A 1 99 ? -30.243 27.156 26.376 1.00 56.25 99 PRO A N 1
ATOM 671 C CA . PRO A 1 99 ? -29.204 28.113 26.011 1.00 56.25 99 PRO A CA 1
ATOM 672 C C . PRO A 1 99 ? -29.725 29.563 26.087 1.00 56.25 99 PRO A C 1
ATOM 674 O O . PRO A 1 99 ? -30.855 29.829 25.664 1.00 56.25 99 PRO A O 1
ATOM 677 N N . PRO A 1 100 ? -28.925 30.515 26.605 1.00 57.62 100 PRO A N 1
ATOM 678 C CA . PRO A 1 100 ? -29.294 31.925 26.644 1.00 57.62 100 PRO A CA 1
ATOM 679 C C . PRO A 1 100 ? -29.273 32.566 25.249 1.00 57.62 100 PRO A C 1
ATOM 681 O O . PRO A 1 100 ? -28.464 32.223 24.385 1.00 57.62 100 PRO A O 1
ATOM 684 N N . ALA A 1 101 ? -30.184 33.521 25.057 1.00 61.09 101 ALA A N 1
ATOM 685 C CA . ALA A 1 101 ? -30.378 34.275 23.824 1.00 61.09 101 ALA A CA 1
ATOM 686 C C . ALA A 1 101 ? -29.121 35.073 23.404 1.00 61.09 101 ALA A C 1
ATOM 688 O O . ALA A 1 101 ? -28.408 35.596 24.266 1.00 61.09 101 ALA A O 1
ATOM 689 N N . PRO A 1 102 ? -28.855 35.217 22.091 1.00 65.56 102 PRO A N 1
ATOM 690 C CA . PRO A 1 102 ? -27.713 35.981 21.602 1.00 65.56 102 PRO A CA 1
ATOM 691 C C . PRO A 1 102 ? -27.882 37.493 21.855 1.00 65.56 102 PRO A C 1
ATOM 693 O O . PRO A 1 102 ? -28.988 38.020 21.708 1.00 65.56 102 PRO A O 1
ATOM 696 N N . PRO A 1 103 ? -26.797 38.215 22.195 1.00 61.78 103 PRO A N 1
ATOM 697 C CA . PRO A 1 103 ? -26.849 39.645 22.472 1.00 61.78 103 PRO A CA 1
ATOM 698 C C . PRO A 1 103 ? -27.060 40.493 21.209 1.00 61.78 103 PRO A C 1
ATOM 700 O O . PRO A 1 103 ? -26.461 40.276 20.153 1.00 61.78 103 PRO A O 1
ATOM 703 N N . SER A 1 104 ? -27.910 41.504 21.373 1.00 54.16 104 SER A N 1
ATOM 704 C CA . SE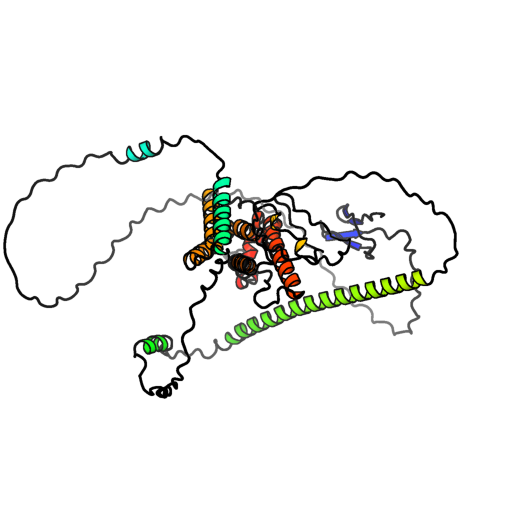R A 1 104 ? -28.282 42.534 20.406 1.00 54.16 104 SER A CA 1
ATOM 705 C C . SER A 1 104 ? -27.076 43.318 19.870 1.00 54.16 104 SER A C 1
ATOM 707 O O . SER A 1 104 ? -26.232 43.794 20.630 1.00 54.16 104 SER A O 1
ATOM 709 N N . ARG A 1 105 ? -27.026 43.502 18.544 1.00 57.94 105 ARG A N 1
ATOM 710 C CA . ARG A 1 105 ? -26.061 44.376 17.854 1.00 57.94 105 ARG A CA 1
ATOM 711 C C . ARG A 1 105 ? -26.226 45.852 18.267 1.00 57.94 105 ARG A C 1
ATOM 713 O O . ARG A 1 105 ? -27.364 46.312 18.367 1.00 57.94 105 ARG A O 1
ATOM 720 N N . PRO A 1 106 ? -25.128 46.621 18.400 1.00 63.94 106 PRO A N 1
ATOM 721 C CA . PRO A 1 106 ? -25.182 48.074 18.557 1.00 63.94 106 PRO A CA 1
ATOM 722 C C . PRO A 1 106 ? -25.503 48.805 17.231 1.00 63.94 106 PRO A C 1
ATOM 724 O O . PRO A 1 106 ? -25.280 48.252 16.148 1.00 63.94 106 PRO A O 1
ATOM 727 N N . PRO A 1 107 ? -26.030 50.045 17.303 1.00 57.47 107 PRO A N 1
ATOM 728 C CA . PRO A 1 107 ? -26.579 50.765 16.157 1.00 57.47 107 PRO A CA 1
ATOM 729 C C . PRO A 1 107 ? -25.492 51.347 15.245 1.00 57.47 107 PRO A C 1
ATOM 731 O O . PRO A 1 107 ? -24.593 52.060 15.687 1.00 57.47 107 PRO A O 1
ATOM 734 N N . VAL A 1 108 ? -25.623 51.081 13.944 1.00 61.19 108 VAL A N 1
ATOM 735 C CA . VAL A 1 108 ? -24.865 51.753 12.883 1.00 61.19 108 VAL A CA 1
ATOM 736 C C . VAL A 1 108 ? -25.495 53.120 12.614 1.00 61.19 108 VAL A C 1
ATOM 738 O O . VAL A 1 108 ? -26.703 53.243 12.411 1.00 61.19 108 VAL A O 1
ATOM 741 N N . THR A 1 109 ? -24.652 54.145 12.631 1.00 51.97 109 THR A N 1
ATOM 742 C CA . THR A 1 109 ? -24.965 55.542 12.339 1.00 51.97 109 THR A CA 1
ATOM 743 C C . THR A 1 109 ? -25.370 55.749 10.873 1.00 51.97 109 THR A C 1
ATOM 745 O O . THR A 1 109 ? -24.755 55.233 9.942 1.00 51.97 109 THR A O 1
ATOM 748 N N . LYS A 1 110 ? -26.437 56.534 10.693 1.00 48.47 110 LYS A N 1
ATOM 749 C CA . LYS A 1 110 ? -27.004 57.031 9.428 1.00 48.47 110 LYS A CA 1
ATOM 750 C C . LYS A 1 110 ? -26.000 57.863 8.609 1.00 48.47 110 LYS A C 1
ATOM 752 O O . LYS A 1 110 ? -25.419 58.791 9.168 1.00 48.47 110 LYS A O 1
ATOM 757 N N . PRO A 1 111 ? -25.947 57.687 7.278 1.00 56.38 111 PRO A N 1
ATOM 758 C CA . PRO A 1 111 ? -25.665 58.761 6.327 1.00 56.38 111 PRO A CA 1
ATOM 759 C C . PRO A 1 111 ? -26.970 59.460 5.867 1.00 56.38 111 PRO A C 1
ATOM 761 O O . PRO A 1 111 ? -28.039 58.842 5.904 1.00 56.38 111 PRO A O 1
ATOM 764 N N . PRO A 1 112 ? -26.910 60.745 5.466 1.00 58.06 112 PRO A N 1
ATOM 765 C CA . PRO A 1 112 ? -28.079 61.583 5.186 1.00 58.06 112 PRO A CA 1
ATOM 766 C C . PRO A 1 112 ? -28.783 61.272 3.853 1.00 58.06 112 PRO A C 1
ATOM 768 O O . PRO A 1 112 ? -28.179 60.814 2.886 1.00 58.06 112 PRO A O 1
ATOM 771 N N . ALA A 1 113 ? -30.086 61.558 3.841 1.00 49.88 113 ALA A N 1
ATOM 772 C CA . ALA A 1 113 ? -31.037 61.335 2.756 1.00 49.88 113 ALA A CA 1
ATOM 773 C C . ALA A 1 113 ? -30.934 62.357 1.607 1.00 49.88 113 ALA A C 1
ATOM 775 O O . ALA A 1 113 ? -30.619 63.522 1.849 1.00 49.88 113 ALA A O 1
ATOM 776 N N . PRO A 1 114 ? -31.357 61.961 0.395 1.00 54.09 114 PRO A N 1
ATOM 777 C CA . PRO A 1 114 ? -32.099 62.827 -0.522 1.00 54.09 114 PRO A CA 1
ATOM 778 C C . PRO A 1 114 ? -33.590 62.405 -0.649 1.00 54.09 114 PRO A C 1
ATOM 780 O O . PRO A 1 114 ? -33.969 61.335 -0.170 1.00 54.09 114 PRO A O 1
ATOM 783 N N . PRO A 1 115 ? -34.458 63.288 -1.186 1.00 57.34 115 PRO A N 1
ATOM 784 C CA . PRO A 1 115 ? -35.825 63.499 -0.697 1.00 57.34 115 PRO A CA 1
ATOM 785 C C . PRO A 1 115 ? -36.905 62.525 -1.199 1.00 57.34 115 PRO A C 1
ATOM 787 O O . PRO A 1 115 ? -36.772 61.834 -2.203 1.00 57.34 115 PRO A O 1
ATOM 790 N N . ALA A 1 116 ? -37.993 62.533 -0.427 1.00 46.22 116 ALA A N 1
ATOM 791 C CA . ALA A 1 116 ? -39.238 61.772 -0.520 1.00 46.22 116 ALA A CA 1
ATOM 792 C C . ALA A 1 116 ? -40.189 62.291 -1.645 1.00 46.22 116 ALA A C 1
ATOM 794 O O . ALA A 1 116 ? -39.781 63.121 -2.450 1.00 46.22 116 ALA A O 1
ATOM 795 N N . PRO A 1 117 ? -41.503 61.989 -1.630 1.00 57.44 117 PRO A N 1
ATOM 796 C CA . PRO A 1 117 ? -42.170 60.710 -1.903 1.00 57.44 117 PRO A CA 1
ATOM 797 C C . PRO A 1 117 ? -43.332 60.871 -2.922 1.00 57.44 117 PRO A C 1
ATOM 799 O O . PRO A 1 117 ? -43.844 61.965 -3.135 1.00 57.44 117 PRO A O 1
ATOM 802 N N . MET A 1 118 ? -43.873 59.769 -3.447 1.00 47.69 118 MET A N 1
ATOM 803 C CA . MET A 1 118 ? -45.296 59.696 -3.830 1.00 47.69 118 MET A CA 1
ATOM 804 C C . MET A 1 118 ? -45.855 58.386 -3.263 1.00 47.69 118 MET A C 1
ATOM 806 O O . MET A 1 118 ? -45.358 57.311 -3.569 1.00 47.69 118 MET A O 1
ATOM 810 N N . ALA A 1 119 ? -46.612 58.475 -2.167 1.00 43.78 119 ALA A N 1
ATOM 811 C CA . ALA A 1 119 ? -48.078 58.546 -2.137 1.00 43.78 119 ALA A CA 1
ATOM 812 C C . ALA A 1 119 ? -48.707 57.180 -2.463 1.00 43.78 119 ALA A C 1
ATOM 814 O O . ALA A 1 119 ? -48.675 56.732 -3.601 1.00 43.78 119 ALA A O 1
ATOM 815 N N . ARG A 1 120 ? -49.282 56.509 -1.452 1.00 43.88 120 ARG A N 1
ATOM 816 C CA . ARG A 1 120 ? -50.741 56.286 -1.244 1.00 43.88 120 ARG A CA 1
ATOM 817 C C . ARG A 1 120 ? -51.011 54.760 -1.111 1.00 43.88 120 ARG A C 1
ATOM 819 O O . ARG A 1 120 ? -50.103 53.988 -1.386 1.00 43.88 120 ARG A O 1
ATOM 826 N N . PRO A 1 121 ? -52.186 54.303 -0.635 1.00 48.81 121 PRO A N 1
ATOM 827 C CA . PRO A 1 121 ? -52.581 54.321 0.768 1.00 48.81 121 PRO A CA 1
ATOM 828 C C . PRO A 1 121 ? -53.036 52.932 1.278 1.00 48.81 121 PRO A C 1
ATOM 830 O O . PRO A 1 121 ? -53.056 51.937 0.562 1.00 48.81 121 PRO A O 1
ATOM 833 N N . ALA A 1 122 ? -53.402 52.924 2.557 1.00 47.03 122 ALA A N 1
ATOM 834 C CA . ALA A 1 122 ? -53.964 51.849 3.365 1.00 47.03 122 ALA A CA 1
ATOM 835 C C . ALA A 1 122 ? -55.076 50.985 2.732 1.00 47.03 122 ALA A C 1
ATOM 837 O O . ALA A 1 122 ? -55.977 51.502 2.079 1.00 47.03 122 ALA A O 1
ATOM 838 N N . ALA A 1 123 ? -55.077 49.702 3.104 1.00 38.50 123 ALA A N 1
ATOM 839 C CA . ALA A 1 123 ? -56.253 48.864 3.382 1.00 38.50 123 ALA A CA 1
ATOM 840 C C . ALA A 1 123 ? -55.724 47.599 4.093 1.00 38.50 123 ALA A C 1
ATOM 842 O O . ALA A 1 123 ? -54.825 46.941 3.585 1.00 38.50 123 ALA A O 1
ATOM 843 N N . ALA A 1 124 ? -56.028 47.355 5.364 1.00 42.72 124 ALA A N 1
ATOM 844 C CA . ALA A 1 124 ? -57.272 46.797 5.899 1.00 42.72 124 ALA A CA 1
ATOM 845 C C . ALA A 1 124 ? -56.939 45.434 6.531 1.00 42.72 124 ALA A C 1
ATOM 847 O O . ALA A 1 124 ? -56.569 44.471 5.863 1.00 42.72 124 ALA A O 1
ATOM 848 N N . SER A 1 125 ? -57.016 45.407 7.856 1.00 48.16 125 SER A N 1
ATOM 849 C CA . SER A 1 125 ? -56.855 44.239 8.713 1.00 48.16 125 SER A CA 1
ATOM 850 C C . SER A 1 125 ? -57.939 43.194 8.436 1.00 48.16 125 SER A C 1
ATOM 852 O O . SER A 1 125 ? -59.117 43.542 8.378 1.00 48.16 125 SER A O 1
ATOM 854 N N . LEU A 1 126 ? -57.561 41.914 8.364 1.00 45.31 126 LEU A N 1
ATOM 855 C CA . LEU A 1 126 ? -58.481 40.776 8.464 1.00 45.31 126 LEU A CA 1
ATOM 856 C C . LEU A 1 126 ? -57.926 39.708 9.431 1.00 45.31 126 LEU A C 1
ATOM 858 O O . LEU A 1 126 ? -56.708 39.612 9.607 1.00 45.31 126 LEU A O 1
ATOM 862 N N . PRO A 1 127 ? -58.815 38.960 10.114 1.00 54.81 127 PRO A N 1
ATOM 863 C CA . PRO A 1 127 ? -58.519 38.266 11.361 1.00 54.81 127 PRO A CA 1
ATOM 864 C C . PRO A 1 127 ? -57.896 36.874 11.196 1.00 54.81 127 PRO A C 1
ATOM 866 O O . PRO A 1 127 ? -58.014 36.192 10.182 1.00 54.81 127 PRO A O 1
ATOM 869 N N . LYS A 1 128 ? -57.242 36.469 12.285 1.00 46.31 128 LYS A N 1
ATOM 870 C CA . LYS A 1 128 ? -56.500 35.229 12.513 1.00 46.31 128 LYS A CA 1
ATOM 871 C C . LYS A 1 128 ? -57.437 34.016 12.598 1.00 46.31 128 LYS A C 1
ATOM 873 O O . LYS A 1 128 ? -58.301 33.978 13.468 1.00 46.31 128 LYS A O 1
ATOM 878 N N . ALA A 1 129 ? -57.217 33.017 11.742 1.00 45.09 129 ALA A N 1
ATOM 879 C CA . ALA A 1 129 ? -57.850 31.698 11.826 1.00 45.09 129 ALA A CA 1
ATOM 880 C C . ALA A 1 129 ? -56.925 30.681 12.539 1.00 45.09 129 ALA A C 1
ATOM 882 O O . ALA A 1 129 ? -55.700 30.795 12.419 1.00 45.09 129 ALA A O 1
ATOM 883 N N . PRO A 1 130 ? -57.475 29.705 13.289 1.00 54.97 130 PRO A N 1
ATOM 884 C CA . PRO A 1 130 ? -56.699 28.702 14.015 1.00 54.97 130 PRO A CA 1
ATOM 885 C C . PRO A 1 130 ? -56.252 27.536 13.115 1.00 54.97 130 PRO A C 1
ATOM 887 O O . PRO A 1 130 ? -57.001 27.049 12.272 1.00 54.97 130 PRO A O 1
ATOM 890 N N . SER A 1 131 ? -55.017 27.080 13.325 1.00 43.62 131 SER A N 1
ATOM 891 C CA . SER A 1 131 ? -54.387 25.956 12.623 1.00 43.62 131 SER A CA 1
ATOM 892 C C . SER A 1 131 ? -54.977 24.596 13.032 1.00 43.62 131 SER A C 1
ATOM 894 O O . SER A 1 131 ? -55.148 24.366 14.231 1.00 43.62 131 SER A O 1
ATOM 896 N N . PRO A 1 132 ? -55.188 23.645 12.101 1.00 47.34 132 PRO A N 1
ATOM 897 C CA . PRO A 1 132 ? -55.446 22.252 12.451 1.00 47.34 132 PRO A CA 1
ATOM 898 C C . PRO A 1 132 ? -54.131 21.467 12.664 1.00 47.34 132 PRO A C 1
ATOM 900 O O . PRO A 1 132 ? -53.167 21.668 11.916 1.00 47.34 132 PRO A O 1
ATOM 903 N N . PRO A 1 133 ? -54.062 20.554 13.650 1.00 53.09 133 PRO A N 1
ATOM 904 C CA . PRO A 1 133 ? -52.930 19.650 13.824 1.00 53.09 133 PRO A CA 1
ATOM 905 C C . PRO A 1 133 ? -53.096 18.398 12.946 1.00 53.09 133 PRO A C 1
ATOM 907 O O . PRO A 1 133 ? -54.209 17.919 12.755 1.00 53.09 133 PRO A O 1
ATOM 910 N N . GLY A 1 134 ? -51.984 17.825 12.466 1.00 53.22 134 GLY A N 1
ATOM 911 C CA . GLY A 1 134 ? -51.969 16.396 12.107 1.00 53.22 134 GLY A CA 1
ATOM 912 C C . GLY A 1 134 ? -51.540 15.973 10.698 1.00 53.22 134 GLY A C 1
ATOM 913 O O . GLY A 1 134 ? -51.963 14.912 10.270 1.00 53.22 134 GLY A O 1
ATOM 914 N N . ARG A 1 135 ? -50.680 16.711 9.978 1.00 50.84 135 ARG A N 1
ATOM 915 C CA . ARG A 1 135 ? -50.157 16.254 8.661 1.00 50.84 135 ARG A CA 1
ATOM 916 C C . ARG A 1 135 ? -48.735 15.681 8.648 1.00 50.84 135 ARG A C 1
ATOM 918 O O . ARG A 1 135 ? -48.291 15.194 7.616 1.00 50.84 135 ARG A O 1
ATOM 925 N N . ALA A 1 136 ? -48.014 15.710 9.767 1.00 51.91 136 ALA A N 1
ATOM 926 C CA . ALA A 1 136 ? -46.614 15.270 9.795 1.00 51.91 136 ALA A CA 1
ATOM 927 C C . ALA A 1 136 ? -46.443 13.742 9.925 1.00 51.91 136 ALA A C 1
ATOM 929 O O . ALA A 1 136 ? -45.464 13.198 9.424 1.00 51.91 136 ALA A O 1
ATOM 930 N N . ALA A 1 137 ? -47.394 13.036 10.547 1.00 51.03 137 ALA A N 1
ATOM 931 C CA . ALA A 1 137 ? -47.294 11.587 10.755 1.00 51.03 137 ALA A CA 1
ATOM 932 C C . ALA A 1 137 ? -47.689 10.767 9.509 1.00 51.03 137 ALA A C 1
ATOM 934 O O . ALA A 1 137 ? -47.125 9.707 9.253 1.00 51.03 137 ALA A O 1
ATOM 935 N N . GLU A 1 138 ? -48.605 11.283 8.689 1.00 48.47 138 GLU A N 1
ATOM 936 C CA . GLU A 1 138 ? -49.129 10.578 7.511 1.00 48.47 138 GLU A CA 1
ATOM 937 C C . GLU A 1 138 ? -48.140 10.586 6.328 1.00 48.47 138 GLU A C 1
ATOM 939 O O . GLU A 1 138 ? -48.075 9.637 5.549 1.00 48.47 138 GLU A O 1
ATOM 944 N N . ILE A 1 139 ? -47.280 11.608 6.248 1.00 55.34 139 ILE A N 1
ATOM 945 C CA . ILE A 1 139 ? -46.250 11.727 5.202 1.00 55.34 139 ILE A CA 1
ATOM 946 C C . ILE A 1 139 ? -45.078 10.756 5.447 1.00 55.34 139 ILE A C 1
ATOM 948 O O . ILE A 1 139 ? -44.460 10.285 4.494 1.00 55.34 139 ILE A O 1
ATOM 952 N N . LEU A 1 140 ? -44.802 10.389 6.704 1.00 53.75 140 LEU A N 1
ATOM 953 C CA . LEU A 1 140 ? -43.756 9.415 7.043 1.00 53.75 140 LEU A CA 1
ATOM 954 C C . LEU A 1 140 ? -44.218 7.960 6.862 1.00 53.75 140 LEU A C 1
ATOM 956 O O . LEU A 1 140 ? -43.421 7.122 6.448 1.00 53.75 140 LEU A O 1
ATOM 960 N N . ALA A 1 141 ? -45.502 7.656 7.074 1.00 51.19 141 ALA A N 1
ATOM 961 C CA . ALA A 1 141 ? -46.038 6.309 6.856 1.00 51.19 141 ALA A CA 1
ATOM 962 C C . ALA A 1 141 ? -46.143 5.943 5.359 1.00 51.19 141 ALA A C 1
ATOM 964 O O . ALA A 1 141 ? -45.878 4.803 4.978 1.00 51.19 141 ALA A O 1
ATOM 965 N N . ALA A 1 142 ? -46.437 6.915 4.487 1.00 49.78 142 ALA A N 1
ATOM 966 C CA . ALA A 1 142 ? -46.520 6.695 3.039 1.00 49.78 142 ALA A CA 1
ATOM 967 C C . ALA A 1 142 ? -45.150 6.483 2.354 1.00 49.78 142 ALA A C 1
ATOM 969 O O . ALA A 1 142 ? -45.092 5.936 1.253 1.00 49.78 142 ALA A O 1
ATOM 970 N N . ALA A 1 143 ? -44.040 6.864 3.000 1.00 51.12 143 ALA A N 1
ATOM 971 C CA . ALA A 1 143 ? -42.690 6.703 2.454 1.00 51.12 143 ALA A CA 1
ATOM 972 C C . ALA A 1 143 ? -42.102 5.289 2.651 1.00 51.12 143 ALA A C 1
ATOM 974 O O . ALA A 1 143 ? -41.183 4.905 1.929 1.00 51.12 143 ALA A O 1
ATOM 975 N N . HIS A 1 144 ? -42.642 4.491 3.581 1.00 49.56 144 HIS A N 1
ATOM 976 C CA . HIS A 1 144 ? -42.109 3.160 3.906 1.00 49.56 144 HIS A CA 1
ATOM 977 C C . HIS A 1 144 ? -42.796 1.989 3.181 1.00 49.56 144 HIS A C 1
ATOM 979 O O . HIS A 1 144 ? -42.259 0.886 3.179 1.00 49.56 144 HIS A O 1
ATOM 985 N N . ALA A 1 145 ? -43.929 2.205 2.506 1.00 44.78 145 ALA A N 1
ATOM 986 C CA . ALA A 1 145 ? -44.724 1.121 1.915 1.00 44.78 145 ALA A CA 1
ATOM 987 C C . ALA A 1 145 ? -44.379 0.763 0.450 1.00 44.78 145 ALA A C 1
ATOM 989 O O . ALA A 1 145 ? -45.108 -0.006 -0.170 1.00 44.78 145 ALA A O 1
ATOM 990 N N . LYS A 1 146 ? -43.302 1.310 -0.142 1.00 44.41 146 LYS A N 1
ATOM 991 C CA . LYS A 1 146 ? -43.024 1.155 -1.590 1.00 44.41 146 LYS A CA 1
ATOM 992 C C . LYS A 1 146 ? -41.624 0.647 -1.958 1.00 44.41 146 LYS A C 1
ATOM 994 O O . LYS A 1 146 ? -41.097 1.004 -3.010 1.00 44.41 146 LYS A O 1
ATOM 999 N N . ARG A 1 147 ? -41.018 -0.198 -1.121 1.00 43.88 147 ARG A N 1
ATOM 1000 C CA . ARG A 1 147 ? -39.806 -0.953 -1.486 1.00 43.88 147 ARG A CA 1
ATOM 1001 C C . ARG A 1 147 ? -40.045 -2.452 -1.336 1.00 43.88 147 ARG A C 1
ATOM 1003 O O . ARG A 1 147 ? -39.769 -3.029 -0.292 1.00 43.88 147 ARG A O 1
ATOM 1010 N N . GLU 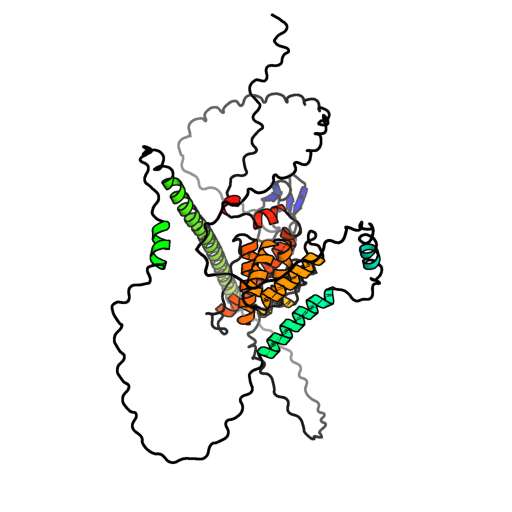A 1 148 ? -40.550 -3.054 -2.407 1.00 38.81 148 GLU A N 1
ATOM 1011 C CA . GLU A 1 148 ? -40.371 -4.483 -2.673 1.00 38.81 148 GLU A CA 1
ATOM 1012 C C . GLU A 1 148 ? -38.988 -4.725 -3.322 1.00 38.81 148 GLU A C 1
ATOM 1014 O O . GLU A 1 148 ? -38.487 -3.830 -4.015 1.00 38.81 148 GLU A O 1
ATOM 1019 N N . PRO A 1 149 ? -38.348 -5.892 -3.111 1.00 56.19 149 PRO A N 1
ATOM 1020 C CA . PRO A 1 149 ? -36.972 -6.146 -3.526 1.00 56.19 149 PRO A CA 1
ATOM 1021 C C . PRO A 1 149 ? -36.905 -6.962 -4.828 1.00 56.19 149 PRO A C 1
ATOM 1023 O O . PRO A 1 149 ? -37.359 -8.102 -4.866 1.00 56.19 149 PRO A O 1
ATOM 1026 N N . GLN A 1 150 ? -36.268 -6.431 -5.880 1.00 39.94 150 GLN A N 1
ATOM 1027 C CA . GLN A 1 150 ? -35.852 -7.226 -7.048 1.00 39.94 150 GLN A CA 1
ATOM 1028 C C . GLN A 1 150 ? -34.478 -6.786 -7.607 1.00 39.94 150 GLN A C 1
ATOM 1030 O O . GLN A 1 150 ? -34.401 -5.888 -8.437 1.00 39.94 150 GLN A O 1
ATOM 1035 N N . GLY A 1 151 ? -33.423 -7.484 -7.142 1.00 36.62 151 GLY A N 1
ATOM 1036 C CA . GLY A 1 151 ? -32.196 -7.921 -7.857 1.00 36.62 151 GLY A CA 1
ATOM 1037 C C . GLY A 1 151 ? -31.134 -6.907 -8.346 1.00 36.62 151 GLY A C 1
ATOM 1038 O O . GLY A 1 151 ? -31.381 -5.706 -8.377 1.00 36.62 151 GLY A O 1
ATOM 1039 N N . PRO A 1 152 ? -29.979 -7.393 -8.863 1.00 46.03 152 PRO A N 1
ATOM 1040 C CA . PRO A 1 152 ? -29.078 -8.434 -8.352 1.00 46.03 152 PRO A CA 1
ATOM 1041 C C . PRO A 1 152 ? -27.882 -7.822 -7.572 1.00 46.03 152 PRO A C 1
ATOM 1043 O O . PRO A 1 152 ? -27.697 -6.610 -7.549 1.00 46.03 152 PRO A O 1
ATOM 1046 N N . ALA A 1 153 ? -27.088 -8.681 -6.924 1.00 52.25 153 ALA A N 1
ATOM 1047 C CA . ALA A 1 153 ? -25.986 -8.376 -5.997 1.00 52.25 153 ALA A CA 1
ATOM 1048 C C . ALA A 1 153 ? -25.238 -7.036 -6.221 1.00 52.25 153 ALA A C 1
ATOM 1050 O O . ALA A 1 153 ? -24.571 -6.829 -7.238 1.00 52.25 153 ALA A O 1
ATOM 1051 N N . GLU A 1 154 ? -25.274 -6.165 -5.204 1.00 52.50 154 GLU A N 1
ATOM 1052 C CA . GLU A 1 154 ? -24.666 -4.821 -5.173 1.00 52.50 154 GLU A CA 1
ATOM 1053 C C . GLU A 1 154 ? -23.147 -4.798 -5.444 1.00 52.50 154 GLU A C 1
ATOM 1055 O O . GLU A 1 154 ? -22.611 -3.770 -5.861 1.00 52.50 154 GLU A O 1
ATOM 1060 N N . GLY A 1 155 ? -22.462 -5.946 -5.365 1.00 47.69 155 GLY A N 1
ATOM 1061 C CA . GLY A 1 155 ? -21.068 -6.097 -5.803 1.00 47.69 155 GLY A CA 1
ATOM 1062 C C . GLY A 1 155 ? -20.829 -5.795 -7.294 1.00 47.69 155 GLY A C 1
ATOM 1063 O O . GLY A 1 155 ? -19.708 -5.475 -7.687 1.00 47.69 155 GLY A O 1
ATOM 1064 N N . SER A 1 156 ? -21.871 -5.820 -8.133 1.00 57.62 156 SER A N 1
ATOM 1065 C CA . SER A 1 156 ? -21.760 -5.546 -9.573 1.00 57.62 156 SER A CA 1
ATOM 1066 C C . SER A 1 156 ? -21.561 -4.061 -9.906 1.00 57.62 156 SER A C 1
ATOM 1068 O O . SER A 1 156 ? -21.008 -3.744 -10.961 1.00 57.62 156 SER A O 1
ATOM 1070 N N . ARG A 1 157 ? -22.013 -3.124 -9.063 1.00 57.69 157 ARG A N 1
ATOM 1071 C CA . ARG A 1 157 ? -22.040 -1.697 -9.435 1.00 57.69 157 ARG A CA 1
ATOM 1072 C C . ARG A 1 157 ? -20.684 -1.017 -9.264 1.00 57.69 157 ARG A C 1
ATOM 1074 O O . ARG A 1 157 ? -20.260 -0.295 -10.161 1.00 57.69 157 ARG A O 1
ATOM 1081 N N . ALA A 1 158 ? -19.977 -1.286 -8.170 1.00 53.88 158 ALA A N 1
ATOM 1082 C CA . ALA A 1 158 ? -18.623 -0.770 -7.962 1.00 53.88 158 ALA A CA 1
ATOM 1083 C C . ALA A 1 158 ? -17.633 -1.349 -8.991 1.00 53.88 158 ALA A C 1
ATOM 1085 O O . ALA A 1 158 ? -16.842 -0.611 -9.582 1.00 53.88 158 ALA A O 1
ATOM 1086 N N . ALA A 1 159 ? -17.749 -2.649 -9.293 1.00 61.09 159 ALA A N 1
ATOM 1087 C CA . ALA A 1 159 ? -16.989 -3.292 -10.363 1.00 61.09 159 ALA A CA 1
ATOM 1088 C C . ALA A 1 159 ? -17.288 -2.668 -11.740 1.00 61.09 159 ALA A C 1
ATOM 1090 O O . ALA A 1 159 ? -16.364 -2.410 -12.511 1.00 61.09 159 ALA A O 1
ATOM 1091 N N . ALA A 1 160 ? -18.555 -2.345 -12.030 1.00 64.62 160 ALA A N 1
ATOM 1092 C CA . ALA A 1 160 ? -18.943 -1.655 -13.260 1.00 64.62 160 ALA A CA 1
ATOM 1093 C C . ALA A 1 160 ? -18.401 -0.215 -13.338 1.00 64.62 160 ALA A C 1
ATOM 1095 O O . ALA A 1 160 ? -17.983 0.212 -14.412 1.00 64.62 160 ALA A O 1
ATOM 1096 N N . ILE A 1 161 ? -18.348 0.523 -12.222 1.00 65.44 161 ILE A N 1
ATOM 1097 C CA . ILE A 1 161 ? -17.761 1.874 -12.172 1.00 65.44 161 ILE A CA 1
ATOM 1098 C C . ILE A 1 161 ? -16.255 1.813 -12.463 1.00 65.44 161 ILE A C 1
ATOM 1100 O O . ILE A 1 161 ? -15.761 2.571 -13.296 1.00 65.44 161 ILE A O 1
ATOM 1104 N N . LEU A 1 162 ? -15.532 0.866 -11.856 1.00 62.56 162 LEU A N 1
ATOM 1105 C CA . LEU A 1 162 ? -14.100 0.672 -12.115 1.00 62.56 162 LEU A CA 1
ATOM 1106 C C . LEU A 1 162 ? -13.823 0.207 -13.554 1.00 62.56 162 LEU A C 1
ATOM 1108 O O . LEU A 1 162 ? -12.879 0.687 -14.187 1.00 62.56 162 LEU A O 1
ATOM 1112 N N . ALA A 1 163 ? -14.655 -0.681 -14.105 1.00 66.75 163 ALA A N 1
ATOM 1113 C CA . ALA A 1 163 ? -14.563 -1.098 -15.503 1.00 66.75 163 ALA A CA 1
ATOM 1114 C C . ALA A 1 163 ? -14.833 0.071 -16.471 1.00 66.75 163 ALA A C 1
ATOM 1116 O O . ALA A 1 163 ? -14.098 0.245 -17.444 1.00 66.75 163 ALA A O 1
ATOM 1117 N N . ALA A 1 164 ? -15.825 0.917 -16.178 1.00 67.50 164 ALA A N 1
ATOM 1118 C CA . ALA A 1 164 ? -16.134 2.104 -16.973 1.00 67.50 164 ALA A CA 1
ATOM 1119 C C . ALA A 1 164 ? -15.012 3.156 -16.911 1.00 67.50 164 ALA A C 1
ATOM 1121 O O . ALA A 1 164 ? -14.647 3.728 -17.940 1.00 67.50 164 ALA A O 1
ATOM 1122 N N . ALA A 1 165 ? -14.413 3.376 -15.737 1.00 62.25 165 ALA A N 1
ATOM 1123 C CA . ALA A 1 165 ? -13.263 4.265 -15.580 1.00 62.25 165 ALA A CA 1
ATOM 1124 C C . ALA A 1 165 ? -12.045 3.768 -16.383 1.00 62.25 165 ALA A C 1
ATOM 1126 O O . ALA A 1 165 ? -11.384 4.561 -17.061 1.00 62.25 165 ALA A O 1
ATOM 1127 N N . ARG A 1 166 ? -11.785 2.449 -16.390 1.00 69.62 166 ARG A N 1
ATOM 1128 C CA . ARG A 1 166 ? -10.756 1.834 -17.249 1.00 69.62 166 ARG A CA 1
ATOM 1129 C C . ARG A 1 166 ? -11.049 2.030 -18.732 1.00 69.62 166 ARG A C 1
ATOM 1131 O O . ARG A 1 166 ? -10.168 2.506 -19.439 1.00 69.62 166 ARG A O 1
ATOM 1138 N N . ALA A 1 167 ? -12.271 1.735 -19.180 1.00 69.38 167 ALA A N 1
ATOM 1139 C CA . ALA A 1 167 ? -12.681 1.910 -20.576 1.00 69.38 167 ALA A CA 1
ATOM 1140 C C . ALA A 1 167 ? -12.524 3.366 -21.052 1.00 69.38 167 ALA A C 1
ATOM 1142 O O . ALA A 1 167 ? -12.105 3.624 -22.179 1.00 69.38 167 ALA A O 1
ATOM 1143 N N . LYS A 1 168 ? -12.802 4.338 -20.176 1.00 71.81 168 LYS A N 1
ATOM 1144 C CA . LYS A 1 168 ? -12.640 5.762 -20.486 1.00 71.81 168 LYS A CA 1
ATOM 1145 C C . LYS A 1 168 ? -11.170 6.175 -20.623 1.00 71.81 168 LYS A C 1
ATOM 1147 O O . LYS A 1 168 ? -10.853 7.018 -21.459 1.00 71.81 168 LYS A O 1
ATOM 1152 N N . ARG A 1 169 ? -10.266 5.568 -19.846 1.00 63.28 169 ARG A N 1
ATOM 1153 C CA . ARG A 1 169 ? -8.813 5.797 -19.949 1.00 63.28 169 ARG A CA 1
ATOM 1154 C C . ARG A 1 169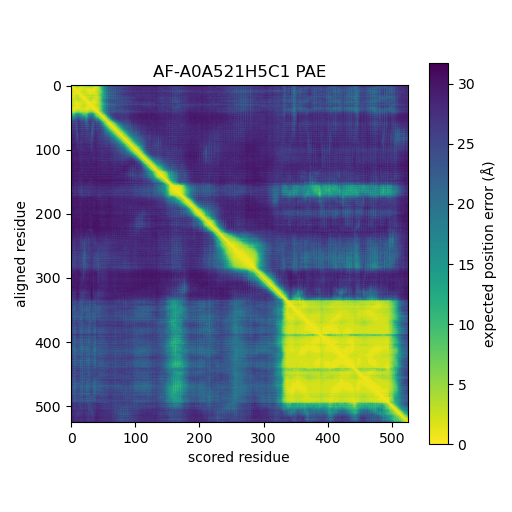 ? -8.212 5.173 -21.200 1.00 63.28 169 ARG A C 1
ATOM 1156 O O . ARG A 1 169 ? -7.438 5.840 -21.878 1.00 63.28 169 ARG A O 1
ATOM 1163 N N . SER A 1 170 ? -8.596 3.946 -21.544 1.00 67.38 170 SER A N 1
ATOM 1164 C CA . SER A 1 170 ? -8.141 3.311 -22.785 1.00 67.38 170 SER A CA 1
ATOM 1165 C C . SER A 1 170 ? -8.682 4.017 -24.032 1.00 67.38 170 SER A C 1
ATOM 1167 O O . SER A 1 170 ? -7.961 4.124 -25.018 1.00 67.38 170 SER A O 1
ATOM 1169 N N . ALA A 1 171 ? -9.884 4.602 -23.973 1.00 67.31 171 ALA A N 1
ATOM 1170 C CA . ALA A 1 171 ? -10.403 5.452 -25.047 1.00 67.31 171 ALA A CA 1
ATOM 1171 C C . ALA A 1 171 ? -9.645 6.789 -25.192 1.00 67.31 171 ALA A C 1
ATOM 1173 O O . ALA A 1 171 ? -9.480 7.279 -26.305 1.00 67.31 171 ALA A O 1
ATOM 1174 N N . ALA A 1 172 ? -9.160 7.375 -24.091 1.00 57.34 172 ALA A N 1
ATOM 1175 C CA . ALA A 1 172 ? -8.385 8.622 -24.116 1.00 57.34 172 ALA A CA 1
ATOM 1176 C C . ALA A 1 172 ? -6.914 8.425 -24.533 1.00 57.34 172 ALA A C 1
ATOM 1178 O O . ALA A 1 172 ? -6.270 9.377 -24.967 1.00 57.34 172 ALA A O 1
ATOM 1179 N N . ALA A 1 173 ? -6.388 7.203 -24.412 1.00 46.19 173 ALA A N 1
ATOM 1180 C CA . ALA A 1 173 ? -5.030 6.838 -24.818 1.00 46.19 173 ALA A CA 1
ATOM 1181 C C . ALA A 1 173 ? -4.918 6.419 -26.298 1.00 46.19 173 ALA A C 1
ATOM 1183 O O . ALA A 1 173 ? -3.821 6.103 -26.760 1.00 46.19 173 ALA A O 1
ATOM 1184 N N . ALA A 1 174 ? -6.022 6.414 -27.053 1.00 48.59 174 ALA A N 1
ATOM 1185 C CA . ALA A 1 174 ? -5.987 6.138 -28.484 1.00 48.59 174 ALA A CA 1
ATOM 1186 C C . ALA A 1 174 ? -5.233 7.269 -29.218 1.00 48.59 174 ALA A C 1
ATOM 1188 O O . ALA A 1 174 ? -5.633 8.433 -29.113 1.00 48.59 174 ALA A O 1
ATOM 1189 N N . PRO A 1 175 ? -4.150 6.974 -29.963 1.00 47.56 175 PRO A N 1
ATOM 1190 C CA . PRO A 1 175 ? -3.429 7.996 -30.706 1.00 47.56 175 PRO A CA 1
ATOM 1191 C C . PRO A 1 175 ? -4.349 8.578 -31.782 1.00 47.56 175 PRO A C 1
ATOM 1193 O O . PRO A 1 175 ? -4.915 7.843 -32.595 1.00 47.56 175 PRO A O 1
ATOM 1196 N N . ALA A 1 176 ? -4.498 9.906 -31.791 1.00 45.00 176 ALA A N 1
ATOM 1197 C CA . ALA A 1 176 ? -5.156 10.619 -32.875 1.00 45.00 176 ALA A CA 1
ATOM 1198 C C . ALA A 1 176 ? -4.468 10.226 -34.189 1.00 45.00 176 ALA A C 1
ATOM 1200 O O . ALA A 1 176 ? -3.296 10.538 -34.405 1.00 45.00 176 ALA A O 1
ATOM 1201 N N . SER A 1 177 ? -5.184 9.477 -35.029 1.00 44.62 177 SER A N 1
ATOM 1202 C CA . SER A 1 177 ? -4.693 9.063 -36.338 1.00 44.62 177 SER A CA 1
ATOM 1203 C C . SER A 1 177 ? -4.291 10.304 -37.124 1.00 44.62 177 SER A C 1
ATOM 1205 O O . SER A 1 177 ? -5.093 11.217 -37.319 1.00 44.62 177 SER A O 1
ATOM 1207 N N . ALA A 1 178 ? -3.024 10.338 -37.526 1.00 45.94 178 ALA A N 1
ATOM 1208 C CA . ALA A 1 178 ? -2.457 11.380 -38.354 1.00 45.94 178 ALA A CA 1
ATOM 1209 C C . ALA A 1 178 ? -3.226 11.456 -39.678 1.00 45.94 178 ALA A C 1
ATOM 1211 O O . ALA A 1 178 ? -3.097 10.591 -40.543 1.00 45.94 178 ALA A O 1
ATOM 1212 N N . THR A 1 179 ? -4.023 12.508 -39.838 1.00 44.56 179 THR A N 1
ATOM 1213 C CA . THR A 1 179 ? -4.523 12.929 -41.143 1.00 44.56 179 THR A CA 1
ATOM 1214 C C . THR A 1 179 ? -3.311 13.263 -42.010 1.00 44.56 179 THR A C 1
ATOM 1216 O O . THR A 1 179 ? -2.542 14.171 -41.690 1.00 44.56 179 THR A O 1
ATOM 1219 N N . ALA A 1 180 ? -3.115 12.499 -43.084 1.00 47.94 180 ALA A N 1
ATOM 1220 C CA . ALA A 1 180 ? -2.056 12.735 -44.056 1.00 47.94 180 ALA A CA 1
ATOM 1221 C C . ALA A 1 180 ? -2.134 14.173 -44.616 1.00 47.94 180 ALA A C 1
ATOM 1223 O O . ALA A 1 180 ? -3.236 14.656 -44.900 1.00 47.94 180 ALA A O 1
ATOM 1224 N N . PRO A 1 181 ? -0.998 14.872 -44.794 1.00 46.09 181 PRO A N 1
ATOM 1225 C CA . PRO A 1 181 ? -1.001 16.201 -45.383 1.00 46.09 181 PRO A CA 1
ATOM 1226 C C . PRO A 1 181 ? -1.330 16.116 -46.877 1.00 46.09 181 PRO A C 1
ATOM 1228 O O . PRO A 1 181 ? -0.653 15.442 -47.653 1.00 46.09 181 PRO A O 1
ATOM 1231 N N . VAL A 1 182 ? -2.375 16.840 -47.274 1.00 58.44 182 VAL A N 1
ATOM 1232 C CA . VAL A 1 182 ? -2.712 17.126 -48.672 1.00 58.44 182 VAL A CA 1
ATOM 1233 C C . VAL A 1 182 ? -1.552 17.914 -49.305 1.00 58.44 182 VAL A C 1
ATOM 1235 O O . VAL A 1 182 ? -1.133 18.921 -48.726 1.00 58.44 182 VAL A O 1
ATOM 1238 N N . PRO A 1 183 ? -1.020 17.513 -50.476 1.00 53.50 183 PRO A N 1
ATOM 1239 C CA . PRO A 1 183 ? 0.042 18.261 -51.140 1.00 53.50 183 PRO A CA 1
ATOM 1240 C C . PRO A 1 183 ? -0.507 19.583 -51.696 1.00 53.50 183 PRO A C 1
ATOM 1242 O O . PRO A 1 183 ? -1.373 19.601 -52.570 1.00 53.50 183 PRO A O 1
ATOM 1245 N N . ALA A 1 184 ? -0.002 20.703 -51.177 1.00 50.97 184 ALA A N 1
ATOM 1246 C CA . ALA A 1 184 ? -0.298 22.034 -51.696 1.00 50.97 184 ALA A CA 1
ATOM 1247 C C . ALA A 1 184 ? 0.500 22.307 -52.991 1.00 50.97 184 ALA A C 1
ATOM 1249 O O . ALA A 1 184 ? 1.676 21.940 -53.069 1.00 50.97 184 ALA A O 1
ATOM 1250 N N . PRO A 1 185 ? -0.098 22.967 -54.001 1.00 56.03 185 PRO A N 1
ATOM 1251 C CA . PRO A 1 185 ? 0.575 23.260 -55.259 1.00 56.03 185 PRO A CA 1
ATOM 1252 C C . PRO A 1 185 ? 1.644 24.349 -55.102 1.00 56.03 185 PRO A C 1
ATOM 1254 O O . PRO A 1 185 ? 1.484 25.319 -54.357 1.00 56.03 185 PRO A O 1
ATOM 1257 N N . ALA A 1 186 ? 2.731 24.169 -55.853 1.00 52.69 186 ALA A N 1
ATOM 1258 C CA . ALA A 1 186 ? 3.904 25.027 -55.894 1.00 52.69 186 ALA A CA 1
ATOM 1259 C C . ALA A 1 186 ? 3.557 26.503 -56.158 1.00 52.69 186 ALA A C 1
ATOM 1261 O O . ALA A 1 186 ? 2.861 26.838 -57.118 1.00 52.69 186 ALA A O 1
ATOM 1262 N N . ARG A 1 187 ? 4.113 27.395 -55.330 1.00 46.28 187 ARG A N 1
ATOM 1263 C CA . ARG A 1 187 ? 4.202 28.834 -55.603 1.00 46.28 187 ARG A CA 1
ATOM 1264 C C . ARG A 1 187 ? 5.669 29.273 -55.659 1.00 46.28 187 ARG A C 1
ATOM 1266 O O . ARG A 1 187 ? 6.487 28.729 -54.920 1.00 46.28 187 ARG A O 1
ATOM 1273 N N . PRO A 1 188 ? 5.999 30.233 -56.540 1.00 53.31 188 PRO A N 1
ATOM 1274 C CA . PRO A 1 188 ? 7.369 30.590 -56.873 1.00 53.31 188 PRO A CA 1
ATOM 1275 C C . PRO A 1 188 ? 8.044 31.401 -55.764 1.00 53.31 188 PRO A C 1
ATOM 1277 O O . PRO A 1 188 ? 7.415 32.201 -55.069 1.00 53.31 188 PRO A O 1
ATOM 1280 N N . HIS A 1 189 ? 9.353 31.192 -55.642 1.00 46.41 189 HIS A N 1
ATOM 1281 C CA . HIS A 1 189 ? 10.248 31.910 -54.747 1.00 46.41 189 HIS A CA 1
ATOM 1282 C C . HIS A 1 189 ? 10.247 33.415 -55.043 1.00 46.41 189 HIS A C 1
ATOM 1284 O O . HIS A 1 189 ? 10.698 33.847 -56.102 1.00 46.41 189 HIS A O 1
ATOM 1290 N N . VAL A 1 190 ? 9.817 34.213 -54.065 1.00 43.62 190 VAL A N 1
ATOM 1291 C CA . VAL A 1 190 ? 10.169 35.633 -53.967 1.00 43.62 190 VAL A CA 1
ATOM 1292 C C . VAL A 1 190 ? 10.975 35.806 -52.687 1.00 43.62 190 VAL A C 1
ATOM 1294 O O . VAL A 1 190 ? 10.478 35.574 -51.586 1.00 43.62 190 VAL A O 1
ATOM 1297 N N . ALA A 1 191 ? 12.245 36.172 -52.849 1.00 54.38 191 ALA A N 1
ATOM 1298 C CA . ALA A 1 191 ? 13.130 36.559 -51.764 1.00 54.38 191 ALA A CA 1
ATOM 1299 C C . ALA A 1 191 ? 12.616 37.863 -51.137 1.00 54.38 191 ALA A C 1
ATOM 1301 O O . ALA A 1 191 ? 12.675 38.922 -51.758 1.00 54.38 191 ALA A O 1
ATOM 1302 N N . ALA A 1 192 ? 12.113 37.783 -49.907 1.00 44.69 192 ALA A N 1
ATOM 1303 C CA . ALA A 1 192 ? 11.787 38.942 -49.090 1.00 44.69 192 ALA A CA 1
ATOM 1304 C C . ALA A 1 192 ? 12.627 38.884 -47.811 1.00 44.69 192 ALA A C 1
ATOM 1306 O O . ALA A 1 192 ? 12.508 37.962 -47.005 1.00 44.69 192 ALA A O 1
ATOM 1307 N N . ALA A 1 193 ? 13.517 39.864 -47.675 1.00 52.88 193 ALA A N 1
ATOM 1308 C CA . ALA A 1 193 ? 14.344 40.085 -46.505 1.00 52.88 193 ALA A CA 1
ATOM 1309 C C . ALA A 1 193 ? 13.474 40.314 -45.259 1.00 52.88 193 ALA A C 1
ATOM 1311 O O . ALA A 1 193 ? 12.578 41.160 -45.256 1.00 52.88 193 ALA A O 1
ATOM 1312 N N . SER A 1 194 ? 13.761 39.573 -44.190 1.00 54.38 194 SER A N 1
ATOM 1313 C CA . SER A 1 194 ? 13.171 39.795 -42.871 1.00 54.38 194 SER A CA 1
ATOM 1314 C C . SER A 1 194 ? 13.560 41.181 -42.339 1.00 54.38 194 SER A C 1
ATOM 1316 O O . SER A 1 194 ? 14.754 41.492 -42.310 1.00 54.38 194 SER A O 1
ATOM 1318 N N . PRO A 1 195 ? 12.612 42.014 -41.872 1.00 63.09 195 PRO A N 1
ATOM 1319 C CA . PRO A 1 195 ? 12.959 43.249 -41.185 1.00 63.09 195 PRO A CA 1
ATOM 1320 C C . PRO A 1 195 ? 13.599 42.950 -39.814 1.00 63.09 195 PRO A C 1
ATOM 1322 O O . PRO A 1 195 ? 13.248 41.956 -39.165 1.00 63.09 195 PRO A O 1
ATOM 1325 N N . PRO A 1 196 ? 14.539 43.794 -39.350 1.00 60.19 196 PRO A N 1
ATOM 1326 C CA . PRO A 1 196 ? 15.214 43.609 -38.072 1.00 60.19 196 PRO A CA 1
ATOM 1327 C C . PRO A 1 196 ? 14.222 43.703 -36.907 1.00 60.19 196 PRO A C 1
ATOM 1329 O O . PRO A 1 196 ? 13.385 44.605 -36.844 1.00 60.19 196 PRO A O 1
ATOM 1332 N N . ARG A 1 197 ? 14.332 42.762 -35.961 1.00 63.06 197 ARG A N 1
ATOM 1333 C CA . ARG A 1 197 ? 13.587 42.792 -34.695 1.00 63.06 197 ARG A CA 1
ATOM 1334 C C . ARG A 1 197 ? 13.905 44.087 -33.931 1.00 63.06 197 ARG A C 1
ATOM 1336 O O . ARG A 1 197 ? 15.086 44.403 -33.780 1.00 63.06 197 ARG A O 1
ATOM 1343 N N . PRO A 1 198 ? 12.901 44.799 -33.391 1.00 65.25 198 PRO A N 1
ATOM 1344 C CA . PRO A 1 198 ? 13.159 45.927 -32.509 1.00 65.25 198 PRO A CA 1
ATOM 1345 C C . PRO A 1 198 ? 13.804 45.449 -31.193 1.00 65.25 198 PRO A C 1
ATOM 1347 O O . PRO A 1 198 ? 13.452 44.374 -30.691 1.00 65.25 198 PRO A O 1
ATOM 1350 N N . PRO A 1 199 ? 14.745 46.224 -30.623 1.00 62.31 199 PRO A N 1
ATOM 1351 C CA . PRO A 1 199 ? 15.407 45.880 -29.371 1.00 62.31 199 PRO A CA 1
ATOM 1352 C C . PRO A 1 199 ? 14.416 45.896 -28.200 1.00 62.31 199 PRO A C 1
ATOM 1354 O O . PRO A 1 199 ? 13.588 46.799 -28.073 1.00 62.31 199 PRO A O 1
ATOM 1357 N N . MET A 1 200 ? 14.516 44.885 -27.331 1.00 65.88 200 MET A N 1
ATOM 1358 C CA . MET A 1 200 ? 13.753 44.819 -26.084 1.00 65.88 200 MET A CA 1
ATOM 1359 C C . MET A 1 200 ? 14.044 46.044 -25.202 1.00 65.88 200 MET A C 1
ATOM 1361 O O . MET A 1 200 ? 15.214 46.395 -25.022 1.00 65.88 200 MET A O 1
ATOM 1365 N N . PRO A 1 201 ? 13.018 46.664 -24.592 1.00 66.62 201 PRO A N 1
ATOM 1366 C CA . PRO A 1 201 ? 13.236 47.719 -23.617 1.00 66.62 201 PRO A CA 1
ATOM 1367 C C . PRO A 1 201 ? 13.862 47.146 -22.331 1.00 66.62 201 PRO A C 1
ATOM 1369 O O . PRO A 1 201 ? 13.495 46.046 -21.903 1.00 66.62 201 PRO A O 1
ATOM 1372 N N . PRO A 1 202 ? 14.785 47.880 -21.683 1.00 70.44 202 PRO A N 1
ATOM 1373 C CA . PRO A 1 202 ? 15.363 47.466 -20.412 1.00 70.44 202 PRO A CA 1
ATOM 1374 C C . PRO A 1 202 ? 14.303 47.449 -19.296 1.00 70.44 202 PRO A C 1
ATOM 1376 O O . PRO A 1 202 ? 13.328 48.209 -19.347 1.00 70.44 202 PRO A O 1
ATOM 1379 N N . PRO A 1 203 ? 14.487 46.611 -18.259 1.00 55.22 203 PRO A N 1
ATOM 1380 C CA . PRO A 1 203 ? 13.549 46.508 -17.151 1.00 55.22 203 PRO A CA 1
ATOM 1381 C C . PRO A 1 203 ? 13.384 47.862 -16.454 1.00 55.22 203 PRO A C 1
ATOM 1383 O O . PRO A 1 203 ? 14.348 48.486 -16.003 1.00 55.22 203 PRO A O 1
ATOM 1386 N N . ARG A 1 204 ? 12.128 48.314 -16.363 1.00 49.38 204 ARG A N 1
ATOM 1387 C CA . ARG A 1 204 ? 11.731 49.549 -15.682 1.00 49.38 204 ARG A CA 1
ATOM 1388 C C . ARG A 1 204 ? 12.066 49.440 -14.193 1.00 49.38 204 ARG A C 1
ATOM 1390 O O . ARG A 1 204 ? 11.349 48.820 -13.411 1.00 49.38 204 ARG A O 1
ATOM 1397 N N . ARG A 1 205 ? 13.165 50.078 -13.800 1.00 59.56 205 ARG A N 1
ATOM 1398 C CA . ARG A 1 205 ? 13.516 50.363 -12.408 1.00 59.56 205 ARG A CA 1
ATOM 1399 C C . ARG A 1 205 ? 12.479 51.352 -11.860 1.00 59.56 205 ARG A C 1
ATOM 1401 O O . ARG A 1 205 ? 12.436 52.491 -12.311 1.00 59.56 205 ARG A O 1
ATOM 1408 N N . GLY A 1 206 ? 11.647 50.919 -10.910 1.00 53.88 206 GLY A N 1
ATOM 1409 C CA . GLY A 1 206 ? 10.864 51.838 -10.071 1.00 53.88 206 GLY A CA 1
ATOM 1410 C C . GLY A 1 206 ? 9.338 51.760 -10.158 1.00 53.88 206 GLY A C 1
ATOM 1411 O O . GLY A 1 206 ? 8.698 52.802 -10.255 1.00 53.88 206 GLY A O 1
ATOM 1412 N N . GLN A 1 207 ? 8.731 50.576 -10.030 1.00 43.25 207 GLN A N 1
ATOM 1413 C CA . GLN A 1 207 ? 7.377 50.507 -9.462 1.00 43.25 207 GLN A CA 1
ATOM 1414 C C . GLN A 1 207 ? 7.449 50.013 -8.010 1.00 43.25 207 GLN A C 1
ATOM 1416 O O . GLN A 1 207 ? 7.917 48.897 -7.777 1.00 43.25 207 GLN A O 1
ATOM 1421 N N . PRO A 1 208 ? 7.034 50.827 -7.019 1.00 45.31 208 PRO A N 1
ATOM 1422 C CA . PRO A 1 208 ? 6.931 50.372 -5.644 1.00 45.31 208 PRO A CA 1
ATOM 1423 C C . PRO A 1 208 ? 5.811 49.335 -5.555 1.00 45.31 208 PRO A C 1
ATOM 1425 O O . PRO A 1 208 ? 4.669 49.610 -5.924 1.00 45.31 208 PRO A O 1
ATOM 1428 N N . ALA A 1 209 ? 6.158 48.145 -5.065 1.00 48.31 209 ALA A N 1
ATOM 1429 C CA . ALA A 1 209 ? 5.199 47.109 -4.717 1.00 48.31 209 ALA A CA 1
ATOM 1430 C C . ALA A 1 209 ? 4.070 47.706 -3.864 1.00 48.31 209 ALA A C 1
ATOM 1432 O O . ALA A 1 209 ? 4.305 48.493 -2.939 1.00 48.31 209 ALA A O 1
ATOM 1433 N N . SER A 1 210 ? 2.838 47.345 -4.210 1.00 49.66 210 SER A N 1
ATOM 1434 C CA . SER A 1 210 ? 1.626 47.738 -3.510 1.00 49.66 210 SER A CA 1
ATOM 1435 C C . SER A 1 210 ? 1.773 47.534 -2.003 1.00 49.66 210 SER A C 1
ATOM 1437 O O . SER A 1 210 ? 2.031 46.440 -1.511 1.00 49.66 210 SER A O 1
ATOM 1439 N N . ARG A 1 211 ? 1.540 48.619 -1.260 1.00 47.41 211 ARG A N 1
ATOM 1440 C CA . ARG A 1 211 ? 1.641 48.773 0.204 1.00 47.41 211 ARG A CA 1
ATOM 1441 C C . ARG A 1 211 ? 0.771 47.800 1.027 1.00 47.41 211 ARG A C 1
ATOM 1443 O O . ARG A 1 211 ? 0.747 47.897 2.249 1.00 47.41 211 ARG A O 1
ATOM 1450 N N . ARG A 1 212 ? 0.029 46.895 0.382 1.00 50.53 212 ARG A N 1
ATOM 1451 C CA . ARG A 1 212 ? -0.895 45.961 1.036 1.00 50.53 212 ARG A CA 1
ATOM 1452 C C . ARG A 1 212 ? -0.229 44.642 1.425 1.00 50.53 212 ARG A C 1
ATOM 1454 O O . ARG A 1 212 ? -0.572 44.120 2.479 1.00 50.53 212 ARG A O 1
ATOM 1461 N N . ASP A 1 213 ? 0.778 44.192 0.678 1.00 50.12 213 ASP A N 1
ATOM 1462 C CA . ASP A 1 213 ? 1.470 42.928 0.975 1.00 50.12 213 ASP A CA 1
ATOM 1463 C C . ASP A 1 213 ? 2.540 43.080 2.067 1.00 50.12 213 ASP A C 1
ATOM 1465 O O . ASP A 1 213 ? 2.805 42.153 2.824 1.00 50.12 213 ASP A O 1
ATOM 1469 N N . ARG A 1 214 ? 3.080 44.292 2.264 1.00 48.88 214 ARG A N 1
ATOM 1470 C CA . ARG A 1 214 ? 4.110 44.540 3.292 1.00 48.88 214 ARG A CA 1
ATOM 1471 C C . ARG A 1 214 ? 3.576 44.546 4.731 1.00 48.88 214 ARG A C 1
ATOM 1473 O O . ARG A 1 214 ? 4.335 44.332 5.667 1.00 48.88 214 ARG A O 1
ATOM 1480 N N . HIS A 1 215 ? 2.274 44.770 4.924 1.00 45.19 215 HIS A N 1
ATOM 1481 C CA . HIS A 1 215 ? 1.687 44.858 6.267 1.00 45.19 215 HIS A CA 1
ATOM 1482 C C . HIS A 1 215 ? 1.284 43.508 6.877 1.00 45.19 215 HIS A C 1
ATOM 1484 O O . HIS A 1 215 ? 1.009 43.466 8.079 1.00 45.19 215 HIS A O 1
ATOM 1490 N N . GLN A 1 216 ? 1.249 42.420 6.099 1.00 54.75 216 GLN A N 1
ATOM 1491 C CA . GLN A 1 216 ? 1.032 41.080 6.657 1.00 54.75 216 GLN A CA 1
ATOM 1492 C C . GLN A 1 216 ? 2.318 40.481 7.239 1.00 54.75 216 GLN A C 1
ATOM 1494 O O . GLN A 1 216 ? 2.249 39.905 8.323 1.00 54.75 216 GLN A O 1
ATOM 1499 N N . ASP A 1 217 ? 3.481 40.725 6.626 1.00 47.34 217 ASP A N 1
ATOM 1500 C CA . ASP A 1 217 ? 4.763 40.238 7.161 1.00 47.34 217 ASP A CA 1
ATOM 1501 C C . ASP A 1 217 ? 5.229 41.000 8.416 1.00 47.34 217 ASP A C 1
ATOM 1503 O O . ASP A 1 217 ? 5.764 40.401 9.348 1.00 47.34 217 ASP A O 1
ATOM 1507 N N . GLU A 1 218 ? 4.952 42.304 8.534 1.00 45.31 218 GLU A N 1
ATOM 1508 C CA . GLU A 1 218 ? 5.347 43.063 9.737 1.00 45.31 218 GLU A CA 1
ATOM 1509 C C . GLU A 1 218 ? 4.479 42.768 10.974 1.00 45.31 218 GLU A C 1
ATOM 1511 O O . GLU A 1 218 ? 4.917 42.996 12.104 1.00 45.31 218 GLU A O 1
ATOM 1516 N N . ARG A 1 219 ? 3.265 42.218 10.810 1.00 47.38 219 ARG A N 1
ATOM 1517 C CA . ARG A 1 219 ? 2.394 41.878 11.952 1.00 47.38 219 ARG A CA 1
ATOM 1518 C C . ARG A 1 219 ? 2.773 40.580 12.664 1.00 47.38 219 ARG A C 1
ATOM 1520 O O . ARG A 1 219 ? 2.319 40.388 13.789 1.00 47.38 219 ARG A O 1
ATOM 1527 N N . MET A 1 220 ? 3.621 39.731 12.081 1.00 47.12 220 MET A N 1
ATOM 1528 C CA . MET A 1 220 ? 4.103 38.518 12.758 1.00 47.12 220 MET A CA 1
ATOM 1529 C C . MET A 1 220 ? 5.347 38.748 13.634 1.00 47.12 220 MET A C 1
ATOM 1531 O O . MET A 1 220 ? 5.695 37.877 14.428 1.00 47.12 220 MET A O 1
ATOM 1535 N N . HIS A 1 221 ? 5.982 39.927 13.571 1.00 45.00 221 HIS A N 1
ATOM 1536 C CA . HIS A 1 221 ? 7.244 40.187 14.283 1.00 45.00 221 HIS A CA 1
ATOM 1537 C C . HIS A 1 221 ? 7.206 41.283 15.359 1.00 45.00 221 HIS A C 1
ATOM 1539 O O . HIS A 1 221 ? 8.229 41.546 15.990 1.00 45.00 221 HIS A O 1
ATOM 1545 N N . ALA A 1 222 ? 6.047 41.874 15.659 1.00 45.06 222 ALA A N 1
ATOM 1546 C CA . ALA A 1 222 ? 5.931 42.908 16.690 1.00 45.06 222 ALA A CA 1
ATOM 1547 C C . ALA A 1 222 ? 5.051 42.467 17.874 1.00 45.06 222 ALA A C 1
ATOM 1549 O O . ALA A 1 222 ? 3.905 42.889 18.009 1.00 45.06 222 ALA A O 1
ATOM 1550 N N . ALA A 1 223 ? 5.606 41.645 18.770 1.00 43.00 223 ALA A N 1
ATOM 1551 C CA . ALA A 1 223 ? 5.074 41.476 20.124 1.00 43.00 223 ALA A CA 1
ATOM 1552 C C . ALA A 1 223 ? 5.802 42.428 21.102 1.00 43.00 223 ALA A C 1
ATOM 1554 O O . ALA A 1 223 ? 7.030 42.555 21.037 1.00 43.00 223 ALA A O 1
ATOM 1555 N N . PRO A 1 224 ? 5.090 43.108 22.021 1.00 43.09 224 PRO A N 1
ATOM 1556 C CA . PRO A 1 224 ? 5.685 44.103 22.905 1.00 43.09 224 PRO A CA 1
ATOM 1557 C C . PRO A 1 224 ? 6.579 43.455 23.972 1.00 43.09 224 PRO A C 1
ATOM 1559 O O . PRO A 1 224 ? 6.145 42.617 24.764 1.00 43.09 224 PRO A O 1
ATOM 1562 N N . ARG A 1 225 ? 7.835 43.910 24.039 1.00 39.44 225 ARG A N 1
ATOM 1563 C CA . ARG A 1 225 ? 8.778 43.594 25.119 1.00 39.44 225 ARG A CA 1
ATOM 1564 C C . ARG A 1 225 ? 8.273 44.158 26.454 1.00 39.44 225 ARG A C 1
ATOM 1566 O O . ARG A 1 225 ? 8.559 45.301 26.800 1.00 39.44 225 ARG A O 1
ATOM 1573 N N . ARG A 1 226 ? 7.585 43.334 27.250 1.00 42.66 226 ARG A N 1
ATOM 1574 C CA . ARG A 1 226 ? 7.500 43.533 28.705 1.00 42.66 226 ARG A CA 1
ATOM 1575 C C . ARG A 1 226 ? 8.804 43.045 29.340 1.00 42.66 226 ARG A C 1
ATOM 1577 O O . ARG A 1 226 ? 9.123 41.862 29.279 1.00 42.66 226 ARG A O 1
ATOM 1584 N N . LYS A 1 227 ? 9.556 43.967 29.952 1.00 50.75 227 LYS A N 1
ATOM 1585 C CA . LYS A 1 227 ? 10.691 43.656 30.835 1.00 50.75 227 LYS A CA 1
ATOM 1586 C C . LYS A 1 227 ? 10.187 42.799 32.003 1.00 50.75 227 LYS A C 1
ATOM 1588 O O . LYS A 1 227 ? 9.450 43.286 32.853 1.00 50.75 227 LYS A O 1
ATOM 1593 N N . SER A 1 228 ? 10.579 41.531 32.029 1.00 44.62 228 SER A N 1
ATOM 1594 C CA . SER A 1 228 ? 10.400 40.622 33.160 1.00 44.62 228 SER A CA 1
ATOM 1595 C C . SER A 1 228 ? 11.716 39.875 33.360 1.00 44.62 228 SER A C 1
ATOM 1597 O O . SER A 1 228 ? 12.193 39.186 32.459 1.00 44.62 228 SER A O 1
ATOM 1599 N N . ASN A 1 229 ? 12.325 40.071 34.529 1.00 50.72 229 ASN A N 1
ATOM 1600 C CA . ASN A 1 229 ? 13.558 39.414 34.948 1.00 50.72 229 ASN A CA 1
ATOM 1601 C C . ASN A 1 229 ? 13.330 37.899 35.082 1.00 50.72 229 ASN A C 1
ATOM 1603 O O . ASN A 1 229 ? 12.855 37.435 36.113 1.00 50.72 229 ASN A O 1
ATOM 1607 N N . LYS A 1 230 ? 13.674 37.127 34.043 1.00 42.22 230 LYS A N 1
ATOM 1608 C CA . LYS A 1 230 ? 13.773 35.654 34.075 1.00 42.22 230 LYS A CA 1
ATOM 1609 C C . LYS A 1 230 ? 14.967 35.187 33.234 1.00 42.22 230 LYS A C 1
ATOM 1611 O O . LYS A 1 230 ? 14.815 34.488 32.240 1.00 42.22 230 LYS A O 1
ATOM 1616 N N . GLY A 1 231 ? 16.165 35.621 33.622 1.00 42.94 231 GLY A N 1
ATOM 1617 C CA . GLY A 1 231 ? 17.420 35.323 32.922 1.00 42.94 231 GLY A CA 1
ATOM 1618 C C . GLY A 1 231 ? 18.072 33.974 33.249 1.00 42.94 231 GLY A C 1
ATOM 1619 O O . GLY A 1 231 ? 19.132 33.705 32.703 1.00 42.94 231 GLY A O 1
ATOM 1620 N N . LEU A 1 232 ? 17.488 33.124 34.107 1.00 46.72 232 LEU A N 1
ATOM 1621 C CA . LEU A 1 232 ? 18.168 31.898 34.569 1.00 46.72 232 LEU A CA 1
ATOM 1622 C C . LEU A 1 232 ? 17.468 30.571 34.207 1.00 46.72 232 LEU A C 1
ATOM 1624 O O . LEU A 1 232 ? 18.091 29.523 34.306 1.00 46.72 232 LEU A O 1
ATOM 1628 N N . ILE A 1 233 ? 16.207 30.573 33.751 1.00 48.97 233 ILE A N 1
ATOM 1629 C CA . ILE A 1 233 ? 15.450 29.316 33.521 1.00 48.97 233 ILE A CA 1
ATOM 1630 C C . ILE A 1 233 ? 15.373 28.917 32.029 1.00 48.97 233 ILE A C 1
ATOM 1632 O O . ILE A 1 233 ? 15.177 27.749 31.711 1.00 48.97 233 ILE A O 1
ATOM 1636 N N . LEU A 1 234 ? 15.616 29.834 31.085 1.00 45.03 234 LEU A N 1
ATOM 1637 C CA . LEU A 1 234 ? 15.501 29.553 29.640 1.00 45.03 234 LEU A CA 1
ATOM 1638 C C . LEU A 1 234 ? 16.788 29.047 28.959 1.00 45.03 234 LEU A C 1
ATOM 1640 O O . LEU A 1 234 ? 16.715 28.581 27.826 1.00 45.03 234 LEU A O 1
ATOM 1644 N N . ALA A 1 235 ? 17.941 29.063 29.635 1.00 45.38 235 ALA A N 1
ATOM 1645 C CA . ALA A 1 235 ? 19.193 28.523 29.085 1.00 45.38 235 ALA A CA 1
ATOM 1646 C C . ALA A 1 235 ? 19.304 26.986 29.193 1.00 45.38 235 ALA A C 1
ATOM 1648 O O . ALA A 1 235 ? 20.066 26.374 28.454 1.00 45.38 235 ALA A O 1
ATOM 1649 N N . LEU A 1 236 ? 18.515 26.348 30.068 1.00 45.28 236 LEU A N 1
ATOM 1650 C CA . LEU A 1 236 ? 18.486 24.885 30.211 1.00 45.28 236 LEU A CA 1
ATOM 1651 C C . LEU A 1 236 ? 17.456 24.207 29.286 1.00 45.28 236 LEU A C 1
ATOM 1653 O O . LEU A 1 236 ? 17.606 23.033 28.963 1.00 45.28 236 LEU A O 1
ATOM 1657 N N . GLY A 1 237 ? 16.444 24.938 28.801 1.00 41.31 237 GLY A N 1
ATOM 1658 C CA . GLY A 1 237 ? 15.404 24.387 27.920 1.00 41.31 237 GLY A CA 1
ATOM 1659 C C . GLY A 1 237 ? 15.826 24.209 26.455 1.00 41.31 237 GLY A C 1
ATOM 1660 O O . GLY A 1 237 ? 15.319 23.319 25.777 1.00 41.31 237 GLY A O 1
ATOM 1661 N N . SER A 1 238 ? 16.775 25.007 25.954 1.00 41.56 238 SER A N 1
ATOM 1662 C CA . SER A 1 238 ? 17.241 24.928 24.558 1.00 41.56 238 SER A CA 1
ATOM 1663 C C . SER A 1 238 ? 18.253 23.802 24.307 1.00 41.56 238 SER A C 1
ATOM 1665 O O . SER A 1 238 ? 18.335 23.299 23.188 1.00 41.56 238 SER A O 1
ATOM 1667 N N . ILE A 1 239 ? 18.969 23.339 25.338 1.00 49.03 239 ILE A N 1
ATOM 1668 C CA . ILE A 1 239 ? 19.927 22.224 25.223 1.00 49.03 239 ILE A CA 1
ATOM 1669 C C . ILE A 1 239 ? 19.195 20.875 25.077 1.00 49.03 239 ILE A C 1
ATOM 1671 O O . ILE A 1 239 ? 19.655 19.995 24.351 1.00 49.03 239 ILE A O 1
ATOM 1675 N N . VAL A 1 240 ? 18.004 20.726 25.668 1.00 50.78 240 VAL A N 1
ATOM 1676 C CA . VAL A 1 240 ? 17.213 19.480 25.601 1.00 50.78 240 VAL A CA 1
ATOM 1677 C C . VAL A 1 240 ? 16.549 19.280 24.226 1.00 50.78 240 VAL A C 1
ATOM 1679 O O . VAL A 1 240 ? 16.455 18.153 23.738 1.00 50.78 240 VAL A O 1
ATOM 1682 N N . VAL A 1 241 ? 16.153 20.357 23.541 1.00 50.31 241 VAL A N 1
ATOM 1683 C CA . VAL A 1 241 ? 15.521 20.270 22.207 1.00 50.31 241 VAL A CA 1
ATOM 1684 C C . VAL A 1 241 ? 16.553 20.035 21.092 1.00 50.31 241 VAL A C 1
ATOM 1686 O O . VAL A 1 241 ? 16.271 19.333 20.126 1.00 50.31 241 VAL A O 1
ATOM 1689 N N . ILE A 1 242 ? 17.784 20.539 21.237 1.00 51.19 242 ILE A N 1
ATOM 1690 C CA . ILE A 1 242 ? 18.863 20.276 20.265 1.00 51.19 242 ILE A CA 1
ATOM 1691 C C . ILE A 1 242 ? 19.454 18.866 20.460 1.00 51.19 242 ILE A C 1
ATOM 1693 O O . ILE A 1 242 ? 19.757 18.184 19.480 1.00 51.19 242 ILE A O 1
ATOM 1697 N N . GLY A 1 243 ? 19.546 18.377 21.704 1.00 46.44 243 GLY A N 1
ATOM 1698 C CA . GLY A 1 243 ? 20.020 17.018 21.993 1.00 46.44 243 GLY A CA 1
ATOM 1699 C C . GLY A 1 243 ? 19.098 15.909 21.465 1.00 46.44 243 GLY A C 1
ATOM 1700 O O . GLY A 1 243 ? 19.576 14.870 21.013 1.00 46.44 243 GLY A O 1
ATOM 1701 N N . THR A 1 244 ? 17.782 16.139 21.450 1.00 50.28 244 THR A N 1
ATOM 1702 C CA . THR A 1 244 ? 16.794 15.151 20.976 1.00 50.28 244 THR A CA 1
ATOM 1703 C C . THR A 1 244 ? 16.773 15.015 19.449 1.00 50.28 244 THR A C 1
ATOM 1705 O O . THR A 1 244 ? 16.694 13.896 18.943 1.00 50.28 244 THR A O 1
ATOM 1708 N N . ALA A 1 245 ? 16.965 16.108 18.700 1.00 48.31 245 ALA A N 1
ATOM 1709 C CA . ALA A 1 245 ? 17.094 16.053 17.240 1.00 48.31 245 ALA A CA 1
ATOM 1710 C C . ALA A 1 245 ? 18.399 15.362 16.784 1.00 48.31 245 ALA A C 1
ATOM 1712 O O . ALA A 1 245 ? 18.388 14.567 15.843 1.00 48.31 245 ALA A O 1
ATOM 1713 N N . ALA A 1 246 ? 19.518 15.598 17.480 1.00 57.56 246 ALA A N 1
ATOM 1714 C CA . ALA A 1 246 ? 20.789 14.928 17.187 1.00 57.56 246 ALA A CA 1
ATOM 1715 C C . ALA A 1 246 ? 20.750 13.419 17.510 1.00 57.56 246 ALA A C 1
ATOM 1717 O O . ALA A 1 246 ? 21.309 12.612 16.762 1.00 57.56 246 ALA A O 1
ATOM 1718 N N . GLY A 1 247 ? 20.043 13.025 18.576 1.00 59.44 247 GLY A N 1
ATOM 1719 C CA . GLY A 1 247 ? 19.839 11.620 18.942 1.00 59.44 247 GLY A CA 1
ATOM 1720 C C . GLY A 1 247 ? 19.058 10.825 17.890 1.00 59.44 247 GLY A C 1
ATOM 1721 O O . GLY A 1 247 ? 19.452 9.710 17.554 1.00 59.44 247 GLY A O 1
ATOM 1722 N N . ALA A 1 248 ? 18.009 11.414 17.304 1.00 55.97 248 ALA A N 1
ATOM 1723 C CA . ALA A 1 248 ? 17.223 10.769 16.248 1.00 55.97 248 ALA A CA 1
ATOM 1724 C C . ALA A 1 248 ? 18.043 10.546 14.962 1.00 55.97 248 ALA A C 1
ATOM 1726 O O . ALA A 1 248 ? 17.990 9.468 14.371 1.00 55.97 248 ALA A O 1
ATOM 1727 N N . ILE A 1 249 ? 18.870 11.523 14.567 1.00 64.38 249 ILE A N 1
ATOM 1728 C CA . ILE A 1 249 ? 19.735 11.412 13.379 1.00 64.38 249 ILE A CA 1
ATOM 1729 C C . ILE A 1 249 ? 20.825 10.346 13.583 1.00 64.38 249 ILE A C 1
ATOM 1731 O O . ILE A 1 249 ? 21.092 9.557 12.674 1.00 64.38 249 ILE A O 1
ATOM 1735 N N . LEU A 1 250 ? 21.427 10.268 14.777 1.00 71.56 250 LEU A N 1
ATOM 1736 C CA . LEU A 1 250 ? 22.408 9.225 15.107 1.00 71.56 250 LEU A CA 1
ATOM 1737 C C . LEU A 1 250 ? 21.774 7.828 15.175 1.00 71.56 250 LEU A C 1
ATOM 1739 O O . LEU A 1 250 ? 22.388 6.859 14.729 1.00 71.56 250 LEU A O 1
ATOM 1743 N N . TRP A 1 251 ? 20.537 7.718 15.665 1.00 76.69 251 TRP A N 1
ATOM 1744 C CA . TRP A 1 251 ? 19.817 6.446 15.710 1.00 76.69 251 TRP A CA 1
ATOM 1745 C C . TRP A 1 251 ? 19.429 5.943 14.311 1.00 76.69 251 TRP A C 1
ATOM 1747 O O . TRP A 1 251 ? 19.705 4.788 13.986 1.00 76.69 251 TRP A O 1
ATOM 1757 N N . LEU A 1 252 ? 18.893 6.810 13.439 1.00 68.38 252 LEU A N 1
ATOM 1758 C CA . LEU A 1 252 ? 18.605 6.455 12.040 1.00 68.38 252 LEU A CA 1
ATOM 1759 C C . LEU A 1 252 ? 19.867 6.020 11.284 1.00 68.38 252 LEU A C 1
ATOM 1761 O O . LEU A 1 252 ? 19.825 5.052 10.521 1.00 68.38 252 LEU A O 1
ATOM 1765 N N . LYS A 1 253 ? 21.002 6.684 11.533 1.00 75.94 253 LYS A N 1
ATOM 1766 C CA . LYS A 1 253 ? 22.290 6.291 10.954 1.00 75.94 253 LYS A CA 1
ATOM 1767 C C . LYS A 1 253 ? 22.737 4.913 11.455 1.00 75.94 253 LYS A C 1
ATOM 1769 O O . LYS A 1 253 ? 23.108 4.072 10.645 1.00 75.94 253 LYS A O 1
ATOM 1774 N N . GLY A 1 254 ? 22.571 4.626 12.749 1.00 78.44 254 GLY A N 1
ATOM 1775 C CA . GLY A 1 254 ? 22.851 3.306 13.323 1.00 78.44 254 GLY A CA 1
ATOM 1776 C C . GLY A 1 254 ? 21.983 2.177 12.748 1.00 78.44 254 GLY A C 1
ATOM 1777 O O . GLY A 1 254 ? 22.481 1.074 12.524 1.00 78.44 254 GLY A O 1
ATOM 1778 N N . VAL A 1 255 ? 20.704 2.437 12.453 1.00 77.25 255 VAL A N 1
ATOM 1779 C CA . VAL A 1 255 ? 19.820 1.452 11.798 1.00 77.25 255 VAL A CA 1
ATOM 1780 C C . VAL A 1 255 ? 20.260 1.194 10.354 1.00 77.25 255 VAL A C 1
ATOM 1782 O O . VAL A 1 255 ? 20.325 0.035 9.938 1.00 77.25 255 VAL A O 1
ATOM 1785 N N . GLN A 1 256 ? 20.620 2.240 9.604 1.00 77.31 256 GLN A N 1
ATOM 1786 C CA . GLN A 1 256 ? 21.136 2.092 8.239 1.00 77.31 256 GLN A CA 1
ATOM 1787 C C . GLN A 1 256 ? 22.486 1.366 8.203 1.00 77.31 256 GLN A C 1
ATOM 1789 O O . GLN A 1 256 ? 22.674 0.479 7.372 1.00 77.31 256 GLN A O 1
ATOM 1794 N N . ASP A 1 257 ? 23.397 1.678 9.123 1.00 83.00 257 ASP A N 1
ATOM 1795 C CA . ASP A 1 257 ? 24.704 1.024 9.212 1.00 83.00 257 ASP A CA 1
ATOM 1796 C C . ASP A 1 257 ? 24.562 -0.454 9.597 1.00 83.00 257 ASP A C 1
ATOM 1798 O O . ASP A 1 257 ? 25.232 -1.312 9.025 1.00 83.00 257 ASP A O 1
ATOM 1802 N N . LYS A 1 258 ? 23.612 -0.791 10.479 1.00 81.44 258 LYS A N 1
ATOM 1803 C CA . LYS A 1 258 ? 23.303 -2.185 10.824 1.00 81.44 258 LYS A CA 1
ATOM 1804 C C . LYS A 1 258 ? 22.712 -2.961 9.642 1.00 81.44 258 LYS A C 1
ATOM 1806 O O . LYS A 1 258 ? 23.056 -4.124 9.450 1.00 81.44 258 LYS A O 1
ATOM 1811 N N . GLN A 1 259 ? 21.868 -2.326 8.825 1.00 75.94 259 GLN A N 1
ATOM 1812 C CA . GLN A 1 259 ? 21.356 -2.932 7.590 1.00 75.94 259 GLN A CA 1
ATOM 1813 C C . GLN A 1 259 ? 22.448 -3.096 6.525 1.00 75.94 259 GLN A C 1
ATOM 1815 O O . GLN A 1 259 ? 22.476 -4.116 5.840 1.00 75.94 259 GLN A O 1
ATOM 1820 N N . ARG A 1 260 ? 23.374 -2.136 6.404 1.00 85.38 260 ARG A N 1
ATOM 1821 C CA . ARG A 1 260 ? 24.540 -2.247 5.512 1.00 85.38 260 ARG A CA 1
ATOM 1822 C C . ARG A 1 260 ? 25.488 -3.355 5.953 1.00 85.38 260 ARG A C 1
ATOM 1824 O O . ARG A 1 260 ? 25.917 -4.131 5.111 1.00 85.38 260 ARG A O 1
ATOM 1831 N N . ALA A 1 261 ? 25.757 -3.477 7.251 1.00 85.19 261 ALA A N 1
ATOM 1832 C CA . ALA A 1 261 ? 26.575 -4.556 7.797 1.00 85.19 261 ALA A CA 1
ATOM 1833 C C . ALA A 1 261 ? 25.927 -5.934 7.584 1.00 85.19 261 ALA A C 1
ATOM 1835 O O . ALA A 1 261 ? 26.619 -6.880 7.223 1.00 85.19 261 ALA A O 1
ATOM 1836 N N . ALA A 1 262 ? 24.603 -6.042 7.746 1.00 81.06 262 ALA A N 1
ATOM 1837 C CA . ALA A 1 262 ? 23.875 -7.279 7.464 1.00 81.06 262 ALA A CA 1
ATOM 1838 C C . ALA A 1 262 ? 23.940 -7.661 5.975 1.00 81.06 262 ALA A C 1
ATOM 1840 O O . ALA A 1 262 ? 24.226 -8.812 5.663 1.00 81.06 262 ALA A O 1
ATOM 1841 N N . ARG A 1 263 ? 23.759 -6.694 5.062 1.00 84.62 263 ARG A N 1
ATOM 1842 C CA . ARG A 1 263 ? 23.906 -6.931 3.615 1.00 84.62 263 ARG A CA 1
ATOM 1843 C C . ARG A 1 263 ? 25.331 -7.301 3.222 1.00 84.62 263 ARG A C 1
ATOM 1845 O O . ARG A 1 263 ? 25.512 -8.246 2.472 1.00 84.62 263 ARG A O 1
ATOM 1852 N N . ALA A 1 264 ? 26.335 -6.621 3.773 1.00 87.88 264 ALA A N 1
ATOM 1853 C CA . ALA A 1 264 ? 27.736 -6.952 3.520 1.00 87.88 264 ALA A CA 1
ATOM 1854 C C . ALA A 1 264 ? 28.091 -8.366 4.017 1.00 87.88 264 ALA A C 1
ATOM 1856 O O . ALA A 1 264 ? 28.856 -9.073 3.369 1.00 87.88 264 ALA A O 1
ATOM 1857 N N . ALA A 1 265 ? 27.518 -8.803 5.144 1.00 86.44 265 ALA A N 1
ATOM 1858 C CA . ALA A 1 265 ? 27.693 -10.166 5.641 1.00 86.44 265 ALA A CA 1
ATOM 1859 C C . ALA A 1 265 ? 27.011 -11.212 4.739 1.00 86.44 265 ALA A C 1
ATOM 1861 O O . ALA A 1 265 ? 27.573 -12.282 4.518 1.00 86.44 265 ALA A O 1
ATOM 1862 N N . GLU A 1 266 ? 25.830 -10.901 4.199 1.00 85.00 266 GLU A N 1
ATOM 1863 C CA . GLU A 1 266 ? 25.113 -11.763 3.252 1.00 85.00 266 GLU A CA 1
ATOM 1864 C C . GLU A 1 266 ? 25.850 -11.868 1.907 1.00 85.00 266 GLU A C 1
ATOM 1866 O O . GLU A 1 266 ? 26.043 -12.968 1.396 1.00 85.00 266 GLU A O 1
ATOM 1871 N N . GLU A 1 267 ? 26.359 -10.751 1.378 1.00 89.00 267 GLU A N 1
ATOM 1872 C CA . GLU A 1 267 ? 27.188 -10.722 0.166 1.00 89.00 267 GLU A CA 1
ATOM 1873 C C . GLU A 1 267 ? 28.502 -11.496 0.354 1.00 89.00 267 GLU A C 1
ATOM 1875 O O . GLU A 1 267 ? 28.899 -12.262 -0.524 1.00 89.00 267 GLU A O 1
ATOM 1880 N N . ALA A 1 268 ? 29.152 -11.372 1.518 1.00 89.31 268 ALA A N 1
ATOM 1881 C CA . ALA A 1 268 ? 30.352 -12.143 1.841 1.00 89.31 268 ALA A CA 1
ATOM 1882 C C . ALA A 1 268 ? 30.067 -13.653 1.955 1.00 89.31 268 ALA A C 1
ATOM 1884 O O . ALA A 1 268 ? 30.881 -14.470 1.521 1.00 89.31 268 ALA A O 1
ATOM 1885 N N . ALA A 1 269 ? 28.911 -14.037 2.507 1.00 87.31 269 ALA A N 1
ATOM 1886 C CA . ALA A 1 269 ? 28.491 -15.435 2.570 1.00 87.31 269 ALA A CA 1
ATOM 1887 C C . ALA A 1 269 ? 28.199 -16.003 1.171 1.00 87.31 269 ALA A C 1
ATOM 1889 O O . ALA A 1 269 ? 28.675 -17.089 0.843 1.00 87.31 269 ALA A O 1
ATOM 1890 N N . ALA A 1 270 ? 27.499 -15.243 0.323 1.00 87.31 270 ALA A N 1
ATOM 1891 C CA . ALA A 1 270 ? 27.205 -15.633 -1.054 1.00 87.31 270 ALA A CA 1
ATOM 1892 C C . ALA A 1 270 ? 28.478 -15.764 -1.911 1.00 87.31 270 ALA A C 1
ATOM 1894 O O . ALA A 1 270 ? 28.598 -16.700 -2.701 1.00 87.31 270 ALA A O 1
ATOM 1895 N N . ALA A 1 271 ? 29.458 -14.871 -1.727 1.00 91.75 271 ALA A N 1
ATOM 1896 C CA . ALA A 1 271 ? 30.748 -14.957 -2.412 1.00 91.75 271 ALA A CA 1
ATOM 1897 C C . ALA A 1 271 ? 31.507 -16.244 -2.048 1.00 91.75 271 ALA A C 1
ATOM 1899 O O . ALA A 1 271 ? 32.071 -16.896 -2.927 1.00 91.75 271 ALA A O 1
ATOM 1900 N N . LYS A 1 272 ? 31.466 -16.648 -0.773 1.00 92.12 272 LYS A N 1
ATOM 1901 C CA . LYS A 1 272 ? 32.101 -17.885 -0.305 1.00 92.12 272 LYS A CA 1
ATOM 1902 C C . LYS A 1 272 ? 31.417 -19.138 -0.864 1.00 92.12 272 LYS A C 1
ATOM 1904 O O . LYS A 1 272 ? 32.101 -20.079 -1.253 1.00 92.12 272 LYS A O 1
ATOM 1909 N N . GLU A 1 273 ? 30.087 -19.139 -0.954 1.00 89.75 273 GLU A N 1
ATOM 1910 C CA . GLU A 1 273 ? 29.335 -20.245 -1.567 1.00 89.75 273 GLU A CA 1
ATOM 1911 C C . GLU A 1 273 ? 29.638 -20.380 -3.070 1.00 89.75 273 GLU A C 1
ATOM 1913 O O . GLU A 1 273 ? 29.752 -21.491 -3.591 1.00 89.75 273 GLU A O 1
ATOM 1918 N N . LEU A 1 274 ? 29.813 -19.257 -3.776 1.00 92.00 274 LEU A N 1
ATOM 1919 C CA . LEU A 1 274 ? 30.214 -19.256 -5.184 1.00 92.00 274 LEU A CA 1
ATOM 1920 C C . LEU A 1 274 ? 31.624 -19.839 -5.373 1.00 92.00 274 LEU A C 1
ATOM 1922 O O . LEU A 1 274 ? 31.843 -20.621 -6.298 1.00 92.00 274 LEU A O 1
ATOM 1926 N N . GLU A 1 275 ? 32.571 -19.477 -4.504 1.00 93.31 275 GLU A N 1
ATOM 1927 C CA . GLU A 1 275 ? 33.939 -20.006 -4.535 1.00 93.31 275 GLU A CA 1
ATOM 1928 C C . GLU A 1 275 ? 33.963 -21.521 -4.277 1.00 93.31 275 GLU A C 1
ATOM 1930 O O . GLU A 1 275 ? 34.624 -22.261 -5.006 1.00 93.31 275 GLU A O 1
ATOM 1935 N N . GLU A 1 276 ? 33.167 -22.005 -3.318 1.00 92.25 276 GLU A N 1
ATOM 1936 C CA . GLU A 1 276 ? 33.029 -23.436 -3.035 1.00 92.25 276 GLU A CA 1
ATOM 1937 C C . GLU A 1 276 ? 32.413 -24.202 -4.217 1.00 92.25 276 GLU A C 1
ATOM 1939 O O . GLU A 1 276 ? 32.935 -25.241 -4.624 1.00 92.25 276 GLU A O 1
ATOM 1944 N N . LYS A 1 277 ? 31.354 -23.664 -4.836 1.00 89.12 277 LYS A N 1
ATOM 1945 C CA . LYS A 1 277 ? 30.745 -24.250 -6.043 1.00 89.12 277 LYS A CA 1
ATOM 1946 C C . LYS A 1 277 ? 31.724 -24.299 -7.213 1.00 89.12 277 LYS A C 1
ATOM 1948 O O . LYS A 1 277 ? 31.770 -25.298 -7.929 1.00 89.12 277 LYS A O 1
ATOM 1953 N N . LYS A 1 278 ? 32.537 -23.254 -7.390 1.00 92.69 278 LYS A N 1
ATOM 1954 C CA . LYS A 1 278 ? 33.578 -23.221 -8.421 1.00 92.69 278 LYS A CA 1
ATOM 1955 C C . LYS A 1 278 ? 34.642 -24.295 -8.170 1.00 92.69 278 LYS A C 1
ATOM 1957 O O . LYS A 1 278 ? 34.991 -25.014 -9.102 1.00 92.69 278 LYS A O 1
ATOM 1962 N N . ALA A 1 279 ? 35.084 -24.464 -6.923 1.00 89.38 279 ALA A N 1
ATOM 1963 C CA . ALA A 1 279 ? 36.032 -25.514 -6.550 1.00 89.38 279 ALA A CA 1
ATOM 1964 C C . ALA A 1 279 ? 35.460 -26.928 -6.772 1.00 89.38 279 ALA A C 1
ATOM 1966 O O . ALA A 1 279 ? 36.161 -27.809 -7.268 1.00 89.38 279 ALA A O 1
ATOM 1967 N N . GLN A 1 280 ? 34.175 -27.148 -6.471 1.00 83.12 280 GLN A N 1
ATOM 1968 C CA . GLN A 1 280 ? 33.499 -28.424 -6.737 1.00 83.12 280 GLN A CA 1
ATOM 1969 C C . GLN A 1 280 ? 33.374 -28.713 -8.241 1.00 83.12 280 GLN A C 1
ATOM 1971 O O . GLN A 1 280 ? 33.566 -29.852 -8.667 1.00 83.12 280 GLN A O 1
ATOM 1976 N N . GLN A 1 281 ? 33.094 -27.695 -9.058 1.00 84.00 281 GLN A N 1
ATOM 1977 C CA . GLN A 1 281 ? 33.004 -27.841 -10.512 1.00 84.00 281 GLN A CA 1
ATOM 1978 C C . GLN A 1 281 ? 34.368 -28.143 -11.149 1.00 84.00 281 GLN A C 1
ATOM 1980 O O . GLN A 1 281 ? 34.457 -28.972 -12.053 1.00 84.00 281 GLN A O 1
ATOM 1985 N N . GLU A 1 282 ? 35.437 -27.519 -10.655 1.00 88.69 282 GLU A N 1
ATOM 1986 C CA . GLU A 1 282 ? 36.806 -27.771 -11.116 1.00 88.69 282 GLU A CA 1
ATOM 1987 C C . GLU A 1 282 ? 37.297 -29.169 -10.693 1.00 88.69 282 GLU A C 1
ATOM 1989 O O . GLU A 1 282 ? 37.913 -29.877 -11.490 1.00 88.69 282 GLU A O 1
ATOM 1994 N N . ALA A 1 283 ? 36.920 -29.634 -9.496 1.00 83.56 283 ALA A N 1
ATOM 1995 C CA . ALA A 1 283 ? 37.175 -31.006 -9.052 1.00 83.56 283 ALA A CA 1
ATOM 1996 C C . ALA A 1 283 ? 36.401 -32.053 -9.878 1.00 83.56 283 ALA A C 1
ATOM 1998 O O . ALA A 1 283 ? 36.943 -33.114 -10.186 1.00 83.56 283 ALA A O 1
ATOM 1999 N N . ALA A 1 284 ? 35.161 -31.756 -10.282 1.00 82.06 284 ALA A N 1
ATOM 2000 C CA . ALA A 1 284 ? 34.369 -32.634 -11.145 1.00 82.06 284 ALA A CA 1
ATOM 2001 C C . ALA A 1 284 ? 34.925 -32.712 -12.580 1.00 82.06 284 ALA A C 1
ATOM 2003 O O . ALA A 1 284 ? 34.859 -33.768 -13.205 1.00 82.06 284 ALA A O 1
ATOM 2004 N N . ALA A 1 285 ? 35.515 -31.625 -13.089 1.00 81.12 285 ALA A N 1
ATOM 2005 C CA . ALA A 1 285 ? 36.153 -31.594 -14.406 1.00 81.12 285 ALA A CA 1
ATOM 2006 C C . ALA A 1 285 ? 37.497 -32.351 -14.458 1.00 81.12 285 ALA A C 1
ATOM 2008 O O . ALA A 1 285 ? 37.937 -32.736 -15.539 1.00 81.12 285 ALA A O 1
ATOM 2009 N N . ALA A 1 286 ? 38.140 -32.589 -13.309 1.00 80.06 286 ALA A N 1
ATOM 2010 C CA . ALA A 1 286 ? 39.410 -33.312 -13.211 1.00 80.06 286 ALA A CA 1
ATOM 2011 C C . ALA A 1 286 ? 39.259 -34.845 -13.094 1.00 80.06 286 ALA A C 1
ATOM 2013 O O . ALA A 1 286 ? 40.266 -35.554 -13.036 1.00 80.06 286 ALA A O 1
ATOM 2014 N N . ALA A 1 287 ? 38.032 -35.379 -13.063 1.00 72.06 287 ALA A N 1
ATOM 2015 C CA . ALA A 1 287 ? 37.806 -36.822 -13.045 1.00 72.06 287 ALA A CA 1
ATOM 2016 C C . ALA A 1 287 ? 38.090 -37.431 -14.439 1.00 72.06 287 ALA A C 1
ATOM 2018 O O . ALA A 1 287 ? 37.448 -37.041 -15.417 1.00 72.06 287 ALA A O 1
ATOM 2019 N N . PRO A 1 288 ? 39.039 -38.380 -14.573 1.00 58.91 288 PRO A N 1
ATOM 2020 C CA . PRO A 1 288 ? 39.374 -38.975 -15.860 1.00 58.91 288 PRO A CA 1
ATOM 2021 C C . PRO A 1 288 ? 38.213 -39.826 -16.386 1.00 58.91 288 PRO A C 1
ATOM 2023 O O . PRO A 1 288 ? 37.737 -40.741 -15.713 1.00 58.91 288 PRO A O 1
ATOM 2026 N N . ALA A 1 289 ? 37.790 -39.534 -17.617 1.00 51.66 289 ALA A N 1
ATOM 2027 C CA . ALA A 1 289 ? 36.835 -40.331 -18.371 1.00 51.66 289 ALA A CA 1
ATOM 2028 C C . ALA A 1 289 ? 37.440 -41.707 -18.701 1.00 51.66 289 ALA A C 1
ATOM 2030 O O . ALA A 1 289 ? 38.119 -41.881 -19.713 1.00 51.66 289 ALA A O 1
ATOM 2031 N N . ALA A 1 290 ? 37.200 -42.688 -17.831 1.00 45.66 290 ALA A N 1
ATOM 2032 C CA . ALA A 1 290 ? 37.250 -44.094 -18.204 1.00 45.66 290 ALA A CA 1
ATOM 2033 C C . ALA A 1 290 ? 35.949 -44.414 -18.954 1.00 45.66 290 ALA A C 1
ATOM 2035 O O . ALA A 1 290 ? 34.861 -44.099 -18.474 1.00 45.66 290 ALA A O 1
ATOM 2036 N N . GLY A 1 291 ? 36.094 -44.918 -20.178 1.00 48.88 291 GLY A N 1
ATOM 2037 C CA . GLY A 1 291 ? 35.026 -44.987 -21.167 1.00 48.88 291 GLY A CA 1
ATOM 2038 C C . GLY A 1 291 ? 33.931 -46.000 -20.867 1.00 48.88 291 GLY A C 1
ATOM 2039 O O . GLY A 1 291 ? 34.103 -46.897 -20.054 1.00 48.88 291 GLY A O 1
ATOM 2040 N N . ASP A 1 292 ? 32.843 -45.884 -21.621 1.00 42.19 292 ASP A N 1
ATOM 2041 C CA . ASP A 1 292 ? 32.276 -47.046 -22.293 1.00 42.19 292 ASP A CA 1
ATOM 2042 C C . ASP A 1 292 ? 31.426 -46.625 -23.493 1.00 42.19 292 ASP A C 1
ATOM 2044 O O . ASP A 1 292 ? 30.785 -45.572 -23.522 1.00 42.19 292 ASP A O 1
ATOM 2048 N N . ALA A 1 293 ? 31.533 -47.449 -24.526 1.00 45.44 293 ALA A N 1
ATOM 2049 C CA . ALA A 1 2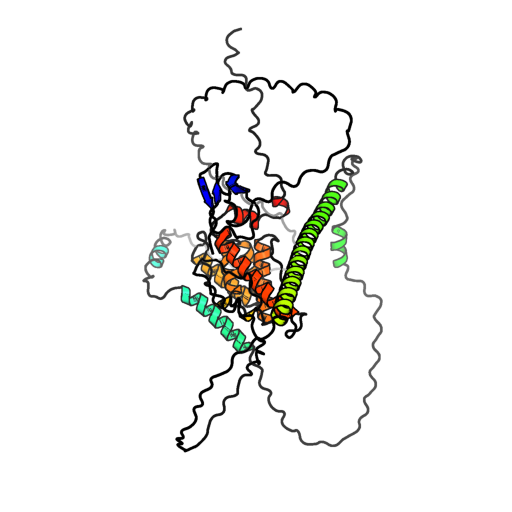93 ? 30.989 -47.267 -25.856 1.00 45.44 293 ALA A CA 1
ATOM 2050 C C . ALA A 1 293 ? 29.596 -47.904 -26.010 1.00 45.44 293 ALA A C 1
ATOM 2052 O O . ALA A 1 293 ? 29.229 -48.807 -25.264 1.00 45.44 293 ALA A O 1
ATOM 2053 N N . ALA A 1 294 ? 28.916 -47.499 -27.094 1.00 40.94 294 ALA A N 1
ATOM 2054 C CA . ALA A 1 294 ? 27.701 -48.084 -27.687 1.00 40.94 294 ALA A CA 1
ATOM 2055 C C . ALA A 1 294 ? 26.395 -47.816 -26.896 1.00 40.94 294 AL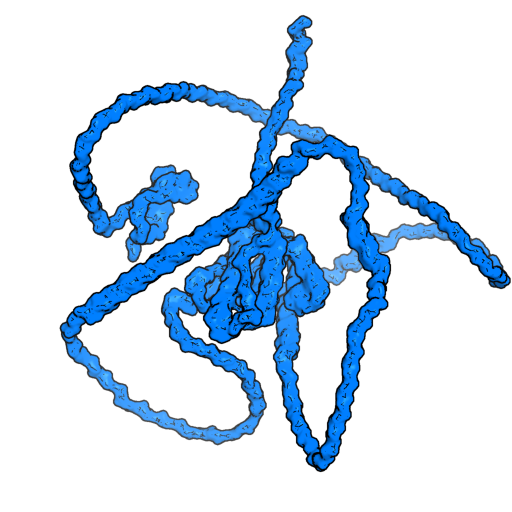A A C 1
ATOM 2057 O O . ALA A 1 294 ? 26.346 -47.912 -25.683 1.00 40.94 294 ALA A O 1
ATOM 2058 N N . THR A 1 295 ? 25.269 -47.413 -27.489 1.00 38.47 295 THR A N 1
ATOM 2059 C CA . THR A 1 295 ? 24.659 -47.875 -28.741 1.00 38.47 295 THR A CA 1
ATOM 2060 C C . THR A 1 295 ? 23.665 -46.823 -29.250 1.00 38.47 295 THR A C 1
ATOM 2062 O O . THR A 1 295 ? 22.797 -46.369 -28.508 1.00 38.47 295 THR A O 1
ATOM 2065 N N . THR A 1 296 ? 23.754 -46.466 -30.530 1.00 45.78 296 THR A N 1
ATOM 2066 C CA . THR A 1 296 ? 22.724 -45.721 -31.275 1.00 45.78 296 THR A CA 1
ATOM 2067 C C . THR A 1 296 ? 21.773 -46.716 -31.945 1.00 45.78 296 THR A C 1
ATOM 2069 O O . THR A 1 296 ? 22.254 -47.716 -32.481 1.00 45.78 296 THR A O 1
ATOM 2072 N N . PRO A 1 297 ? 20.465 -46.424 -32.039 1.00 48.97 297 PRO A N 1
ATOM 2073 C CA . PRO A 1 297 ? 19.738 -46.842 -33.229 1.00 48.97 297 PRO A CA 1
ATOM 2074 C C . PRO A 1 297 ? 19.041 -45.677 -33.932 1.00 48.97 297 PRO A C 1
ATOM 2076 O O . PRO A 1 297 ? 18.411 -44.809 -33.330 1.00 48.97 297 PRO A O 1
ATOM 2079 N N . ALA A 1 298 ? 19.201 -45.709 -35.250 1.00 46.09 298 ALA A N 1
ATOM 2080 C CA . ALA A 1 298 ? 18.594 -44.852 -36.248 1.00 46.09 298 ALA A CA 1
ATOM 2081 C C . ALA A 1 298 ? 17.093 -45.135 -36.418 1.00 46.09 298 ALA A C 1
ATOM 2083 O O . ALA A 1 298 ? 16.653 -46.273 -36.256 1.00 46.09 298 ALA A O 1
ATOM 2084 N N . SER A 1 299 ? 16.329 -44.124 -36.840 1.00 36.31 299 SER A N 1
ATOM 2085 C CA . SER A 1 299 ? 15.057 -44.296 -37.556 1.00 36.31 299 SER A CA 1
ATOM 2086 C C . SER A 1 299 ? 14.683 -43.025 -38.333 1.00 36.31 299 SER A C 1
ATOM 2088 O O . SER A 1 299 ? 14.486 -41.964 -37.749 1.00 36.31 299 SER A O 1
ATOM 2090 N N . THR A 1 300 ? 14.550 -43.190 -39.649 1.00 39.31 300 THR A N 1
ATOM 2091 C CA . THR A 1 300 ? 13.917 -42.324 -40.672 1.00 39.31 300 THR A CA 1
ATOM 2092 C C . THR A 1 300 ? 13.421 -43.290 -41.779 1.00 39.31 300 THR A C 1
ATOM 2094 O O . THR A 1 300 ? 13.999 -44.382 -41.838 1.00 39.31 300 THR A O 1
ATOM 2097 N N . PRO A 1 301 ? 12.519 -42.977 -42.747 1.00 60.12 301 PRO A N 1
ATOM 2098 C CA . PRO A 1 301 ? 11.462 -41.949 -42.915 1.00 60.12 301 PRO A CA 1
ATOM 2099 C C . PRO A 1 301 ? 10.075 -42.534 -43.352 1.00 60.12 301 PRO A C 1
ATOM 2101 O O . PRO A 1 301 ? 9.975 -43.713 -43.670 1.00 60.12 301 PRO A O 1
ATOM 2104 N N . ALA A 1 302 ? 9.026 -41.697 -43.449 1.00 41.88 302 ALA A N 1
ATOM 2105 C CA . ALA A 1 302 ? 7.921 -41.765 -44.444 1.00 41.88 302 ALA A CA 1
ATOM 2106 C C . ALA A 1 302 ? 7.061 -40.482 -44.296 1.00 41.88 302 ALA A C 1
ATOM 2108 O O . ALA A 1 302 ? 6.622 -40.186 -43.190 1.00 41.88 302 ALA A O 1
ATOM 2109 N N . ASP A 1 303 ? 7.028 -39.527 -45.229 1.00 39.03 303 ASP A N 1
ATOM 2110 C CA . ASP A 1 303 ? 6.366 -39.463 -46.550 1.00 39.03 303 ASP A CA 1
ATOM 2111 C C . ASP A 1 303 ? 4.822 -39.404 -46.503 1.00 39.03 303 ASP A C 1
ATOM 2113 O O . ASP A 1 303 ? 4.175 -40.249 -45.886 1.00 39.03 303 ASP A O 1
ATOM 2117 N N . GLY A 1 304 ? 4.233 -38.397 -47.167 1.00 38.91 304 GLY A N 1
ATOM 2118 C CA . GLY A 1 304 ? 2.777 -38.238 -47.315 1.00 38.91 304 GLY A CA 1
ATOM 2119 C C . GLY A 1 304 ? 2.290 -36.787 -47.429 1.00 38.91 304 GLY A C 1
ATOM 2120 O O . GLY A 1 304 ? 1.888 -36.177 -46.441 1.00 38.91 304 GLY A O 1
ATOM 2121 N N . GLY A 1 305 ? 2.315 -36.238 -48.647 1.00 37.12 305 GLY A N 1
ATOM 2122 C CA . GLY A 1 305 ? 1.785 -34.915 -48.991 1.00 37.12 305 GLY A CA 1
ATOM 2123 C C . GLY A 1 305 ? 0.259 -34.841 -49.150 1.00 37.12 305 GLY A C 1
ATOM 2124 O O . GLY A 1 305 ? -0.403 -35.844 -49.401 1.00 37.12 305 GLY A O 1
ATOM 2125 N N . ALA A 1 306 ? -0.281 -33.620 -49.091 1.00 43.84 306 ALA A N 1
ATOM 2126 C CA . ALA A 1 306 ? -1.482 -33.211 -49.823 1.00 43.84 306 ALA A CA 1
ATOM 2127 C C . ALA A 1 306 ? -1.517 -31.678 -49.966 1.00 43.84 306 ALA A C 1
ATOM 2129 O O . ALA A 1 306 ? -1.327 -30.934 -49.006 1.00 43.84 306 ALA A O 1
ATOM 2130 N N . THR A 1 307 ? -1.756 -31.236 -51.196 1.00 35.94 307 THR A N 1
ATOM 2131 C CA . THR A 1 307 ? -1.641 -29.865 -51.700 1.00 35.94 307 THR A CA 1
ATOM 2132 C C . THR A 1 307 ? -3.031 -29.279 -51.997 1.00 35.94 307 THR A C 1
ATOM 2134 O O . THR A 1 307 ? -3.801 -29.938 -52.685 1.00 35.94 307 THR A O 1
ATOM 2137 N N . ALA A 1 308 ? -3.252 -28.014 -51.587 1.00 42.88 308 ALA A N 1
ATOM 2138 C CA . ALA A 1 308 ? -4.128 -26.970 -52.182 1.00 42.88 308 ALA A CA 1
ATOM 2139 C C . ALA A 1 308 ? -5.679 -27.135 -52.135 1.00 42.88 308 ALA A C 1
ATOM 2141 O O . ALA A 1 308 ? -6.154 -28.263 -52.054 1.00 42.88 308 ALA A O 1
ATOM 2142 N N . PRO A 1 309 ? -6.491 -26.037 -52.218 1.00 53.97 309 PRO A N 1
ATOM 2143 C CA . PRO A 1 309 ? -6.155 -24.711 -52.778 1.00 53.97 309 PRO A CA 1
ATOM 2144 C C . PRO A 1 309 ? -6.570 -23.433 -51.993 1.00 53.97 309 PRO A C 1
ATOM 2146 O O . PRO A 1 309 ? -7.510 -23.414 -51.205 1.00 53.97 309 PRO A O 1
ATOM 2149 N N . GLN A 1 310 ? -5.849 -22.338 -52.297 1.00 39.22 310 GLN A N 1
ATOM 2150 C CA . GLN A 1 310 ? -6.220 -20.910 -52.131 1.00 39.22 310 GLN A CA 1
ATOM 2151 C C . GLN A 1 310 ? -7.415 -20.571 -53.066 1.00 39.22 310 GLN A C 1
ATOM 2153 O O . GLN A 1 310 ? -7.620 -21.297 -54.031 1.00 39.22 310 GLN A O 1
ATOM 2158 N N . ALA A 1 311 ? -8.250 -19.528 -52.953 1.00 42.66 311 ALA A N 1
ATOM 2159 C CA . ALA A 1 311 ? -8.203 -18.139 -52.452 1.00 42.66 311 ALA A CA 1
ATOM 2160 C C . ALA A 1 311 ? -9.683 -17.604 -52.394 1.00 42.66 311 ALA A C 1
ATOM 2162 O O . ALA A 1 311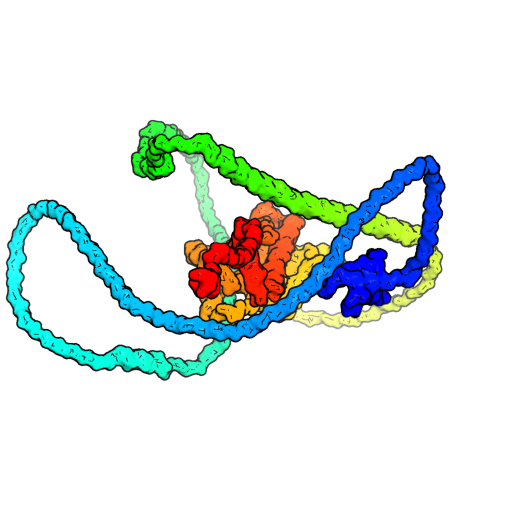 ? -10.573 -18.424 -52.637 1.00 42.66 311 ALA A O 1
ATOM 2163 N N . PRO A 1 312 ? -10.024 -16.295 -52.223 1.00 56.31 312 PRO A N 1
ATOM 2164 C CA . PRO A 1 312 ? -9.219 -15.105 -51.910 1.00 56.31 312 PRO A CA 1
ATOM 2165 C C . PRO A 1 312 ? -9.776 -14.172 -50.793 1.00 56.31 312 PRO A C 1
ATOM 2167 O O . PRO A 1 312 ? -10.869 -14.345 -50.265 1.00 56.31 312 PRO A O 1
ATOM 2170 N N . ALA A 1 313 ? -8.928 -13.184 -50.482 1.00 42.81 313 ALA A N 1
ATOM 2171 C CA . ALA A 1 313 ? -9.063 -11.902 -49.772 1.00 42.81 313 ALA A CA 1
ATOM 2172 C C . ALA A 1 313 ? -10.463 -11.289 -49.528 1.00 42.81 313 ALA A C 1
ATOM 2174 O O . ALA A 1 313 ? -11.263 -11.189 -50.448 1.00 42.81 313 ALA A O 1
ATOM 2175 N N . ASP A 1 314 ? -10.694 -10.745 -48.322 1.00 37.91 314 ASP A N 1
ATOM 2176 C CA . ASP A 1 314 ? -10.600 -9.294 -48.046 1.00 37.91 314 ASP A CA 1
ATOM 2177 C C . ASP A 1 314 ? -10.955 -8.960 -46.578 1.00 37.91 314 ASP A C 1
ATOM 2179 O O . ASP A 1 314 ? -11.921 -9.493 -46.040 1.00 37.91 314 ASP A O 1
ATOM 2183 N N . ALA A 1 315 ? -10.164 -8.063 -45.965 1.00 39.41 315 ALA A N 1
ATOM 2184 C CA . ALA A 1 315 ? -10.442 -7.181 -44.806 1.00 39.41 315 ALA A CA 1
ATOM 2185 C C . ALA A 1 315 ? -9.254 -7.117 -43.825 1.00 39.41 315 ALA A C 1
ATOM 2187 O O . ALA A 1 315 ? -9.183 -7.823 -42.819 1.00 39.41 315 ALA A O 1
ATOM 2188 N N . ALA A 1 316 ? -8.310 -6.223 -44.126 1.00 38.19 316 ALA A N 1
ATOM 2189 C CA . ALA A 1 316 ? -7.204 -5.867 -43.249 1.00 38.19 316 ALA A CA 1
ATOM 2190 C C . ALA A 1 316 ? -7.693 -5.028 -42.052 1.00 38.19 316 ALA A C 1
ATOM 2192 O O . ALA A 1 316 ? -8.206 -3.922 -42.225 1.00 38.19 316 ALA A O 1
ATOM 2193 N N . ALA A 1 317 ? -7.482 -5.541 -40.839 1.00 41.41 317 ALA A N 1
ATOM 2194 C CA . ALA A 1 317 ? -7.551 -4.792 -39.585 1.00 41.41 317 ALA A CA 1
ATOM 2195 C C . ALA A 1 317 ? -6.118 -4.460 -39.110 1.00 41.41 317 ALA A C 1
ATOM 2197 O O . ALA A 1 317 ? -5.228 -5.302 -39.256 1.00 41.41 317 ALA A O 1
ATOM 2198 N N . PRO A 1 318 ? -5.850 -3.260 -38.561 1.00 46.72 318 PRO A N 1
ATOM 2199 C CA . PRO A 1 318 ? -4.499 -2.859 -38.185 1.00 46.72 318 PRO A CA 1
ATOM 2200 C C . PRO A 1 318 ? -4.027 -3.577 -36.914 1.00 46.72 318 PRO A C 1
ATOM 2202 O O . PRO A 1 318 ? -4.683 -3.545 -35.873 1.00 46.72 318 PRO A O 1
ATOM 2205 N N . ALA A 1 319 ? -2.854 -4.203 -37.013 1.00 36.53 319 ALA A N 1
ATOM 2206 C CA . ALA A 1 319 ? -2.141 -4.835 -35.914 1.00 36.53 319 ALA A CA 1
ATOM 2207 C C . ALA A 1 319 ? -1.700 -3.792 -34.873 1.00 36.53 319 ALA A C 1
ATOM 2209 O O . ALA A 1 319 ? -0.943 -2.867 -35.173 1.00 36.53 319 ALA A O 1
ATOM 2210 N N . ALA A 1 320 ? -2.162 -3.965 -33.635 1.00 37.03 320 ALA A N 1
ATOM 2211 C CA . ALA A 1 320 ? -1.616 -3.285 -32.471 1.00 37.03 320 ALA A CA 1
ATOM 2212 C C . ALA A 1 320 ? -0.221 -3.852 -32.167 1.00 37.03 320 ALA A C 1
ATOM 2214 O O . ALA A 1 320 ? -0.046 -5.065 -32.055 1.00 37.03 320 ALA A O 1
ATOM 2215 N N . GLY A 1 321 ? 0.769 -2.965 -32.051 1.00 33.75 321 GLY A N 1
ATOM 2216 C CA . GLY A 1 321 ? 2.146 -3.311 -31.717 1.00 33.75 321 GLY A CA 1
ATOM 2217 C C . GLY A 1 321 ? 2.236 -3.972 -30.345 1.00 33.75 321 GLY A C 1
ATOM 2218 O O . GLY A 1 321 ? 2.145 -3.310 -29.314 1.00 33.75 321 GLY A O 1
ATOM 2219 N N . GLN A 1 322 ? 2.430 -5.285 -30.349 1.00 37.56 322 GLN A N 1
ATOM 2220 C CA . GLN A 1 322 ? 2.808 -6.067 -29.184 1.00 37.56 322 GLN A CA 1
ATOM 2221 C C . GLN A 1 322 ? 4.316 -5.874 -28.992 1.00 37.56 322 GLN A C 1
ATOM 2223 O O . GLN A 1 322 ? 5.120 -6.289 -29.827 1.00 37.56 322 GLN A O 1
ATOM 2228 N N . ALA A 1 323 ? 4.695 -5.154 -27.935 1.00 35.56 323 ALA A N 1
ATOM 2229 C CA . ALA A 1 323 ? 6.091 -4.958 -27.573 1.00 35.56 323 ALA A CA 1
ATOM 2230 C C . ALA A 1 323 ? 6.737 -6.322 -27.293 1.00 35.56 323 ALA A C 1
ATOM 2232 O O . ALA A 1 323 ? 6.235 -7.112 -26.492 1.00 35.56 323 ALA A O 1
ATOM 2233 N N . ALA A 1 324 ? 7.835 -6.595 -27.993 1.00 34.06 324 ALA A N 1
ATOM 2234 C CA . ALA A 1 324 ? 8.607 -7.817 -27.870 1.00 34.06 324 ALA A CA 1
ATOM 2235 C C . ALA A 1 324 ? 9.191 -7.937 -26.453 1.00 34.06 324 ALA A C 1
ATOM 2237 O O . ALA A 1 324 ? 10.115 -7.214 -26.083 1.00 34.06 324 ALA A O 1
ATOM 2238 N N . ALA A 1 325 ? 8.652 -8.869 -25.670 1.00 36.25 325 ALA A N 1
ATOM 2239 C CA . ALA A 1 325 ? 9.297 -9.368 -24.468 1.00 36.25 325 ALA A CA 1
ATOM 2240 C C . ALA A 1 325 ? 10.484 -10.246 -24.896 1.00 36.25 325 ALA A C 1
ATOM 2242 O O . ALA A 1 325 ? 10.306 -11.322 -25.467 1.00 36.25 325 ALA A O 1
ATOM 2243 N N . GLY A 1 326 ? 11.704 -9.758 -24.674 1.00 36.22 326 GLY A N 1
ATOM 2244 C CA . GLY A 1 326 ? 12.917 -10.548 -24.847 1.00 36.22 326 GLY A CA 1
ATOM 2245 C C . GLY A 1 326 ? 12.983 -11.642 -23.783 1.00 36.22 326 GLY A C 1
ATOM 2246 O O . GLY A 1 326 ? 13.154 -11.347 -22.603 1.00 36.22 326 GLY A O 1
ATOM 2247 N N . ASN A 1 327 ? 12.852 -12.900 -24.202 1.00 40.56 327 ASN A N 1
ATOM 2248 C CA . ASN A 1 327 ? 13.057 -14.071 -23.353 1.00 40.56 327 ASN A CA 1
ATOM 2249 C C . ASN A 1 327 ? 14.553 -14.238 -23.044 1.00 40.56 327 ASN A C 1
ATOM 2251 O O . ASN A 1 327 ? 15.297 -14.822 -23.832 1.00 40.56 327 ASN A O 1
ATOM 2255 N N . ALA A 1 328 ? 14.989 -13.738 -21.889 1.00 38.94 328 ALA A N 1
ATOM 2256 C CA . ALA A 1 328 ? 16.244 -14.144 -21.264 1.00 38.94 328 ALA A CA 1
ATOM 2257 C C . ALA A 1 328 ? 16.017 -15.444 -20.467 1.00 38.94 328 ALA A C 1
ATOM 2259 O O . ALA A 1 328 ? 15.012 -15.585 -19.772 1.00 38.94 328 ALA A O 1
ATOM 2260 N N . ALA A 1 329 ? 16.932 -16.406 -20.606 1.00 38.00 329 ALA A N 1
ATOM 2261 C CA . ALA A 1 329 ? 16.832 -17.748 -20.034 1.00 38.00 329 ALA A CA 1
ATOM 2262 C C . ALA A 1 329 ? 16.671 -17.729 -18.499 1.00 38.00 329 ALA A C 1
ATOM 2264 O O . ALA A 1 329 ? 17.471 -17.121 -17.789 1.00 38.00 329 ALA A O 1
ATOM 2265 N N . ALA A 1 330 ? 15.626 -18.402 -18.007 1.00 39.81 330 ALA A N 1
ATOM 2266 C CA . ALA A 1 330 ? 15.219 -18.418 -16.606 1.00 39.81 330 ALA A CA 1
ATOM 2267 C C . ALA A 1 330 ? 15.961 -19.481 -15.773 1.00 39.81 330 ALA A C 1
ATOM 2269 O O . ALA A 1 330 ? 16.142 -20.622 -16.194 1.00 39.81 330 ALA A O 1
ATOM 2270 N N . ASP A 1 331 ? 16.328 -19.083 -14.557 1.00 45.16 331 ASP A N 1
ATOM 2271 C CA . ASP A 1 331 ? 16.814 -19.916 -13.453 1.00 45.16 331 ASP A CA 1
ATOM 2272 C C . ASP A 1 331 ? 15.660 -20.820 -12.935 1.00 45.16 331 ASP A C 1
ATOM 2274 O O . ASP A 1 331 ? 14.586 -20.297 -12.615 1.00 45.16 331 ASP A O 1
ATOM 2278 N N . PRO A 1 332 ? 15.802 -22.160 -12.864 1.00 53.94 332 PRO A N 1
ATOM 2279 C CA . PRO A 1 332 ? 14.689 -23.096 -12.627 1.00 53.94 332 PRO A CA 1
ATOM 2280 C C . PRO A 1 332 ? 14.094 -23.108 -11.201 1.00 53.94 332 PRO A C 1
ATOM 2282 O O . PRO A 1 332 ? 13.234 -23.937 -10.910 1.00 53.94 332 PRO A O 1
ATOM 2285 N N . GLY A 1 333 ? 14.509 -22.219 -10.293 1.00 55.59 333 GLY A N 1
ATOM 2286 C CA . GLY A 1 333 ? 14.170 -22.326 -8.866 1.00 55.59 333 GLY A CA 1
ATOM 2287 C C . GLY A 1 333 ? 12.842 -21.711 -8.390 1.00 55.59 333 GLY A C 1
ATOM 2288 O O . GLY A 1 333 ? 12.374 -22.076 -7.316 1.00 55.59 333 GLY A O 1
ATOM 2289 N N . LEU A 1 334 ? 12.231 -20.770 -9.120 1.00 58.09 334 LEU A N 1
ATOM 2290 C CA . LEU A 1 334 ? 11.050 -20.018 -8.635 1.00 58.09 334 LEU A CA 1
ATOM 2291 C C . LEU A 1 334 ? 10.161 -19.511 -9.784 1.00 58.09 334 LEU A C 1
ATOM 2293 O O . LEU A 1 334 ? 9.726 -18.362 -9.817 1.00 58.09 334 LEU A O 1
ATOM 2297 N N . THR A 1 335 ? 9.911 -20.367 -10.772 1.00 67.06 335 THR A N 1
ATOM 2298 C CA . THR A 1 335 ? 9.245 -19.971 -12.024 1.00 67.06 335 THR A CA 1
ATOM 2299 C C . THR A 1 335 ? 7.727 -19.814 -11.926 1.00 67.06 335 THR A C 1
ATOM 2301 O O . THR A 1 335 ? 7.120 -19.307 -12.864 1.00 67.06 335 THR A O 1
ATOM 2304 N N . SER A 1 336 ? 7.089 -20.193 -10.814 1.00 84.44 336 SER A N 1
ATOM 2305 C CA . SER A 1 336 ? 5.640 -20.030 -10.648 1.00 84.44 336 SER A CA 1
ATOM 2306 C C . SER A 1 336 ? 5.292 -19.412 -9.298 1.00 84.44 336 SER A C 1
ATOM 2308 O O . SER A 1 336 ? 5.461 -20.011 -8.238 1.00 84.44 336 SER A O 1
ATOM 2310 N N . TRP A 1 337 ? 4.806 -18.175 -9.335 1.00 94.38 337 TRP A N 1
ATOM 2311 C CA . TRP A 1 337 ? 4.104 -17.583 -8.205 1.00 94.38 337 TRP A CA 1
ATOM 2312 C C . TRP A 1 337 ? 2.643 -18.037 -8.247 1.00 94.38 337 TRP A C 1
ATOM 2314 O O . TRP A 1 337 ? 2.000 -17.963 -9.295 1.00 94.38 337 TRP A O 1
ATOM 2324 N N . SER A 1 338 ? 2.127 -18.505 -7.109 1.00 95.12 338 SER A N 1
ATOM 2325 C CA . SER A 1 338 ? 0.716 -18.860 -6.950 1.00 95.12 338 SER A CA 1
ATOM 2326 C C . SER A 1 338 ? -0.010 -17.748 -6.193 1.00 95.12 338 SER A C 1
ATOM 2328 O O . SER A 1 338 ? 0.500 -17.302 -5.158 1.00 95.12 338 SER A O 1
ATOM 2330 N N . PRO A 1 339 ? -1.199 -17.315 -6.649 1.00 94.62 339 PRO A N 1
ATOM 2331 C CA . PRO A 1 339 ? -2.019 -16.394 -5.878 1.00 94.62 339 PRO A CA 1
ATOM 2332 C C . PRO A 1 339 ? -2.408 -17.035 -4.538 1.00 94.62 339 PRO A C 1
ATOM 2334 O O . PRO A 1 339 ? -2.620 -18.252 -4.484 1.00 94.62 339 PRO A O 1
ATOM 2337 N N . PRO A 1 340 ? -2.485 -16.253 -3.447 1.00 96.62 340 PRO A N 1
ATOM 2338 C CA . PRO A 1 340 ? -2.922 -16.783 -2.165 1.00 96.62 340 PRO A CA 1
ATOM 2339 C C . PRO A 1 340 ? -4.426 -17.067 -2.177 1.00 96.62 340 PRO A C 1
ATOM 2341 O O . PRO A 1 340 ? -5.182 -16.479 -2.954 1.00 96.62 340 PRO A O 1
ATOM 2344 N N . GLU A 1 341 ? -4.872 -17.928 -1.265 1.00 95.69 341 GLU A N 1
ATOM 2345 C CA . GLU A 1 341 ? -6.299 -18.091 -0.988 1.00 95.69 341 GLU A CA 1
ATOM 2346 C C . GLU A 1 341 ? -6.908 -16.776 -0.458 1.00 95.69 341 GLU A C 1
ATOM 2348 O O . GLU A 1 341 ? -6.186 -15.944 0.106 1.00 95.69 341 GLU A O 1
ATOM 2353 N N . PRO A 1 342 ? -8.225 -16.546 -0.615 1.00 96.62 342 PRO A N 1
ATOM 2354 C CA . PRO A 1 342 ? -8.896 -15.385 -0.036 1.00 96.62 342 PRO A CA 1
ATOM 2355 C C . PRO A 1 342 ? -8.617 -15.257 1.467 1.00 96.62 342 PRO A C 1
ATOM 2357 O O . PRO A 1 342 ? -8.901 -16.165 2.243 1.00 96.62 342 PRO A O 1
ATOM 2360 N N . GLY A 1 343 ? -8.042 -14.125 1.879 1.00 94.81 343 GLY A N 1
ATOM 2361 C CA . GLY A 1 343 ? -7.619 -13.900 3.267 1.00 94.81 343 GLY A CA 1
ATOM 2362 C C . GLY A 1 343 ? -6.277 -14.539 3.654 1.00 94.81 343 GLY A C 1
ATOM 2363 O O . GLY A 1 343 ? -5.859 -14.400 4.798 1.00 94.81 343 GLY A O 1
ATOM 2364 N N . GLY A 1 344 ? -5.576 -15.203 2.733 1.00 96.94 344 GLY A N 1
ATOM 2365 C CA . GLY A 1 344 ? -4.189 -15.644 2.900 1.00 96.94 344 GLY A CA 1
ATOM 2366 C C . GLY A 1 344 ? -3.191 -14.522 2.611 1.00 96.94 344 GLY A C 1
ATOM 2367 O O . GLY A 1 344 ? -3.538 -13.529 1.977 1.00 96.94 344 GLY A O 1
ATOM 2368 N N . THR A 1 345 ? -1.943 -14.661 3.067 1.00 97.31 345 THR A N 1
ATOM 2369 C CA . THR A 1 345 ? -0.858 -13.704 2.789 1.00 97.31 345 THR A CA 1
ATOM 2370 C C . THR A 1 345 ? -0.179 -13.993 1.449 1.00 97.31 345 THR A C 1
ATOM 2372 O O . THR A 1 345 ? -0.026 -15.141 1.045 1.00 97.31 345 THR A O 1
ATOM 2375 N N . ILE A 1 346 ? 0.274 -12.948 0.754 1.00 97.19 346 ILE A N 1
ATOM 2376 C CA . ILE A 1 346 ? 1.042 -13.069 -0.488 1.00 97.19 346 ILE A CA 1
ATOM 2377 C C . ILE A 1 346 ? 2.494 -13.421 -0.148 1.00 97.19 346 ILE A C 1
ATOM 2379 O O . ILE A 1 346 ? 3.203 -12.627 0.480 1.00 97.19 346 ILE A O 1
ATOM 2383 N N . THR A 1 347 ? 2.967 -14.577 -0.610 1.00 96.75 347 THR A N 1
ATOM 2384 C CA . THR A 1 347 ? 4.391 -14.932 -0.583 1.00 96.75 347 THR A CA 1
ATOM 2385 C C . THR A 1 347 ? 5.105 -14.263 -1.755 1.00 96.75 347 THR A C 1
ATOM 2387 O O . THR A 1 347 ? 4.751 -14.478 -2.909 1.00 96.75 347 THR A O 1
ATOM 2390 N N . TYR A 1 348 ? 6.111 -13.435 -1.465 1.00 95.81 348 TYR A N 1
ATOM 2391 C CA . TYR A 1 348 ? 6.901 -12.725 -2.485 1.00 95.81 348 TYR A CA 1
ATOM 2392 C C . TYR A 1 348 ? 8.421 -12.864 -2.291 1.00 95.81 348 TYR A C 1
ATOM 2394 O O . TYR A 1 348 ? 9.203 -12.328 -3.077 1.00 95.81 348 TYR A O 1
ATOM 2402 N N . SER A 1 349 ? 8.861 -13.564 -1.242 1.00 94.19 349 SER A N 1
ATOM 2403 C CA . SER A 1 349 ? 10.277 -13.825 -0.973 1.00 94.19 349 SER A CA 1
ATOM 2404 C C . SER A 1 349 ? 10.880 -14.725 -2.051 1.00 94.19 349 SER A C 1
ATOM 2406 O O . SER A 1 349 ? 10.307 -15.761 -2.372 1.00 94.19 349 SER A O 1
ATOM 2408 N N . GLY A 1 350 ? 12.048 -14.351 -2.578 1.00 93.69 350 GLY A N 1
ATOM 2409 C CA . GLY A 1 350 ? 12.766 -15.132 -3.593 1.00 93.69 350 GLY A CA 1
ATOM 2410 C C . GLY A 1 350 ? 12.373 -14.825 -5.042 1.00 93.69 350 GLY A C 1
ATOM 2411 O O . GLY A 1 350 ? 13.071 -15.255 -5.955 1.00 93.69 350 GLY A O 1
ATOM 2412 N N . ILE A 1 351 ? 11.319 -14.036 -5.274 1.00 95.31 351 ILE A N 1
ATOM 2413 C CA . ILE A 1 351 ? 10.928 -13.620 -6.626 1.00 95.31 351 ILE A CA 1
ATOM 2414 C C . ILE A 1 351 ? 11.832 -12.472 -7.078 1.00 95.31 351 ILE A C 1
ATOM 2416 O O . ILE A 1 351 ? 11.832 -11.403 -6.464 1.00 95.31 351 ILE A O 1
ATOM 2420 N N . LYS A 1 352 ? 12.599 -12.704 -8.149 1.00 95.81 352 LYS A N 1
ATOM 2421 C CA . LYS A 1 352 ? 13.512 -11.719 -8.760 1.00 95.81 352 LYS A CA 1
ATOM 2422 C C . LYS A 1 352 ? 12.953 -11.068 -10.026 1.00 95.81 352 LYS A C 1
ATOM 2424 O O . LYS A 1 352 ? 13.400 -9.987 -10.390 1.00 95.81 352 LYS A O 1
ATOM 2429 N N . ASP A 1 353 ? 11.995 -11.712 -10.685 1.00 95.38 353 ASP A N 1
ATOM 2430 C CA . ASP A 1 353 ? 11.363 -11.186 -11.893 1.00 95.38 353 ASP A CA 1
ATOM 2431 C C . ASP A 1 353 ? 10.030 -10.502 -11.533 1.00 95.38 353 ASP A C 1
ATOM 2433 O O . ASP A 1 353 ? 9.139 -11.154 -10.974 1.00 95.38 353 ASP A O 1
ATOM 2437 N N . PRO A 1 354 ? 9.849 -9.200 -11.831 1.00 96.50 354 PRO A N 1
ATOM 2438 C CA . PRO A 1 354 ? 8.581 -8.518 -11.596 1.00 96.50 354 PRO A CA 1
ATOM 2439 C C . PRO A 1 354 ? 7.405 -9.127 -12.360 1.00 96.50 354 PRO A C 1
ATOM 2441 O O . PRO A 1 354 ? 6.275 -8.963 -11.903 1.00 96.50 354 PRO A O 1
ATOM 2444 N N . ASN A 1 355 ? 7.620 -9.800 -13.491 1.00 96.19 355 ASN A N 1
ATOM 2445 C CA . ASN A 1 355 ? 6.539 -10.387 -14.285 1.00 96.19 355 ASN A CA 1
ATOM 2446 C C . ASN A 1 355 ? 5.953 -11.645 -13.637 1.00 96.19 355 ASN A C 1
ATOM 2448 O O . ASN A 1 355 ? 4.764 -11.914 -13.790 1.00 96.19 355 ASN A O 1
ATOM 2452 N N . VAL A 1 356 ? 6.759 -12.367 -12.852 1.00 96.25 356 VAL A N 1
ATOM 2453 C CA . VAL A 1 356 ? 6.311 -13.541 -12.090 1.00 96.25 356 VAL A CA 1
ATOM 2454 C C . VAL A 1 356 ? 5.355 -13.125 -10.965 1.00 96.25 356 VAL A C 1
ATOM 2456 O O . VAL A 1 356 ? 4.363 -13.802 -10.713 1.00 96.25 356 VAL A O 1
ATOM 2459 N N . LEU A 1 357 ? 5.593 -11.978 -10.318 1.00 96.75 357 LEU A N 1
ATOM 2460 C CA . LEU A 1 357 ? 4.716 -11.447 -9.271 1.00 96.75 357 LEU A CA 1
ATOM 2461 C C . LEU A 1 357 ? 3.519 -10.688 -9.879 1.00 96.75 357 LEU A C 1
ATOM 2463 O O . LEU A 1 357 ? 3.561 -9.468 -10.087 1.00 96.75 357 LEU A O 1
ATOM 2467 N N . ASN A 1 358 ? 2.435 -11.411 -10.165 1.00 96.62 358 ASN A N 1
ATOM 2468 C CA . ASN A 1 358 ? 1.216 -10.845 -10.746 1.00 96.62 358 ASN A CA 1
ATOM 2469 C C . ASN A 1 358 ? 0.148 -10.525 -9.684 1.00 96.62 358 ASN A C 1
ATOM 2471 O O . ASN A 1 358 ? -0.731 -11.330 -9.386 1.00 96.62 358 ASN A O 1
ATOM 2475 N N . LEU A 1 359 ? 0.192 -9.303 -9.150 1.00 97.31 359 LEU A N 1
ATOM 2476 C CA . LEU A 1 359 ? -0.719 -8.849 -8.092 1.00 97.31 359 LEU A CA 1
ATOM 2477 C C . LEU A 1 359 ? -2.188 -8.753 -8.517 1.00 97.31 359 LEU A C 1
ATOM 2479 O O . LEU A 1 359 ? -3.061 -8.808 -7.656 1.00 97.31 359 LEU A O 1
ATOM 2483 N N . ALA A 1 360 ? -2.480 -8.674 -9.817 1.00 97.62 360 ALA A N 1
ATOM 2484 C CA . ALA A 1 360 ? -3.855 -8.630 -10.305 1.00 97.62 360 ALA A CA 1
ATOM 2485 C C . ALA A 1 360 ? -4.616 -9.946 -10.059 1.00 97.62 360 ALA A C 1
ATOM 2487 O O . ALA A 1 360 ? -5.845 -9.950 -10.084 1.00 97.62 360 ALA A O 1
ATOM 2488 N N . LEU A 1 361 ? -3.895 -11.051 -9.824 1.00 97.06 361 LEU A N 1
ATOM 2489 C CA . LEU A 1 361 ? -4.469 -12.352 -9.472 1.00 97.06 361 LEU A CA 1
ATOM 2490 C C . LEU A 1 361 ? -4.671 -12.525 -7.960 1.00 97.06 361 LEU A C 1
ATOM 2492 O O . LEU A 1 361 ? -5.280 -13.508 -7.543 1.00 97.06 361 LEU A O 1
ATOM 2496 N N . ALA A 1 362 ? -4.146 -11.615 -7.132 1.00 97.50 362 ALA A N 1
ATOM 2497 C CA . ALA A 1 362 ? -4.370 -11.681 -5.696 1.00 97.50 362 ALA A CA 1
ATOM 2498 C C . ALA A 1 362 ? -5.851 -11.380 -5.388 1.00 97.50 362 ALA A C 1
ATOM 2500 O O . ALA A 1 362 ? -6.418 -10.441 -5.959 1.00 97.50 362 ALA A O 1
ATOM 2501 N N . PRO A 1 363 ? -6.494 -12.151 -4.495 1.00 97.81 363 PRO A N 1
ATOM 2502 C CA . PRO A 1 363 ? -7.876 -11.904 -4.117 1.00 97.81 363 PRO A CA 1
ATOM 2503 C C . PRO A 1 363 ? -7.999 -10.533 -3.434 1.00 97.81 363 PRO A C 1
ATOM 2505 O O . PRO A 1 363 ? -7.119 -10.152 -2.661 1.00 97.81 363 PRO A O 1
ATOM 2508 N N . PRO A 1 364 ? -9.076 -9.773 -3.687 1.00 97.88 364 PRO A N 1
ATOM 2509 C CA . PRO A 1 364 ? -9.287 -8.502 -3.012 1.00 97.88 364 PRO A CA 1
ATOM 2510 C C . PRO A 1 364 ? -9.497 -8.720 -1.508 1.00 97.88 364 PRO A C 1
ATOM 2512 O O . PRO A 1 364 ? -10.173 -9.656 -1.081 1.00 97.88 364 PRO A O 1
ATOM 2515 N N . LEU A 1 365 ? -8.946 -7.817 -0.702 1.00 98.00 365 LEU A N 1
ATOM 2516 C CA . LEU A 1 365 ? -9.149 -7.768 0.740 1.00 98.00 365 LEU A CA 1
ATOM 2517 C C . LEU A 1 365 ? -10.619 -7.497 1.071 1.00 98.00 365 LEU A C 1
ATOM 2519 O O . LEU A 1 365 ? -11.257 -6.642 0.447 1.00 98.00 365 LEU A O 1
ATOM 2523 N N . SER A 1 366 ? -11.134 -8.190 2.085 1.00 97.06 366 SER A N 1
ATOM 2524 C CA . SER A 1 366 ? -12.479 -7.969 2.612 1.00 97.06 366 SER A CA 1
ATOM 2525 C C . SER A 1 366 ? -12.588 -6.631 3.345 1.00 97.06 366 SER A C 1
ATOM 2527 O O . SER A 1 366 ? -11.597 -6.105 3.865 1.00 97.06 366 SER A O 1
ATOM 2529 N N . GLN A 1 367 ? -13.814 -6.105 3.435 1.00 97.44 367 GLN A N 1
ATOM 2530 C CA . GLN A 1 367 ? -14.097 -4.935 4.265 1.00 97.44 367 GLN A CA 1
ATOM 2531 C C . GLN A 1 367 ? -13.747 -5.215 5.731 1.00 97.44 367 GLN A C 1
ATOM 2533 O O . GLN A 1 367 ? -13.785 -6.361 6.191 1.00 97.44 367 GLN A O 1
ATOM 2538 N N . TRP A 1 368 ? -13.404 -4.164 6.470 1.00 97.75 368 TRP A N 1
ATOM 2539 C CA . TRP A 1 368 ? -13.207 -4.272 7.909 1.00 97.75 368 TRP A CA 1
ATOM 2540 C C . TRP A 1 368 ? -14.546 -4.527 8.607 1.00 97.75 368 TRP A C 1
ATOM 2542 O O . TRP A 1 368 ? -15.547 -3.904 8.267 1.00 97.75 368 TRP A O 1
ATOM 2552 N N . SER A 1 369 ? -14.572 -5.409 9.606 1.00 96.94 369 SER A N 1
ATOM 2553 C CA . SER A 1 369 ? -15.806 -5.786 10.312 1.00 96.94 369 SER A CA 1
ATOM 2554 C C . SER A 1 369 ? -16.490 -4.621 11.039 1.00 96.94 369 SER A C 1
ATOM 2556 O O . SER A 1 369 ? -17.687 -4.694 11.302 1.00 96.94 369 SER A O 1
ATOM 2558 N N . GLY A 1 370 ? -15.754 -3.549 11.350 1.00 96.25 370 GLY A N 1
ATOM 2559 C CA . GLY A 1 370 ? -16.300 -2.320 11.932 1.00 96.25 370 GLY A CA 1
ATOM 2560 C C . GLY A 1 370 ? -16.911 -1.344 10.919 1.00 96.25 370 GLY A C 1
ATOM 2561 O O . GLY A 1 370 ? -17.455 -0.323 11.328 1.00 96.25 370 GLY A O 1
ATOM 2562 N N . THR A 1 371 ? -16.824 -1.629 9.619 1.00 97.88 371 THR A N 1
ATOM 2563 C CA . THR A 1 371 ? -17.331 -0.772 8.541 1.00 97.88 371 THR A CA 1
ATOM 2564 C C . THR A 1 371 ? -18.670 -1.295 8.040 1.00 97.88 371 THR A C 1
ATOM 2566 O O . THR A 1 371 ? -18.800 -2.470 7.701 1.00 97.88 371 THR A O 1
ATOM 2569 N N . SER A 1 372 ? -19.670 -0.416 7.972 1.00 98.12 372 SER A N 1
ATOM 2570 C CA . SER A 1 372 ? -20.972 -0.756 7.383 1.00 98.12 372 SER A CA 1
ATOM 2571 C C . SER A 1 372 ? -20.893 -0.859 5.856 1.00 98.12 372 SER A C 1
ATOM 2573 O O . SER A 1 372 ? -20.092 -0.166 5.234 1.00 98.12 372 SER A O 1
ATOM 2575 N N . ASP A 1 373 ? -21.774 -1.639 5.226 1.00 97.94 373 ASP A N 1
ATOM 2576 C CA . ASP A 1 373 ? -21.781 -1.809 3.760 1.00 97.94 373 ASP A CA 1
ATOM 2577 C C . ASP A 1 373 ? -21.985 -0.477 3.006 1.00 97.94 373 ASP A C 1
ATOM 2579 O O . ASP A 1 373 ? -21.414 -0.245 1.935 1.00 97.94 373 ASP A O 1
ATOM 2583 N N . ALA A 1 374 ? -22.762 0.442 3.591 1.00 97.81 374 ALA A N 1
ATOM 2584 C CA . ALA A 1 374 ? -22.981 1.780 3.046 1.00 97.81 374 ALA A CA 1
ATOM 2585 C C . ALA A 1 374 ? -21.707 2.640 3.103 1.00 97.81 374 ALA A C 1
ATOM 2587 O O . ALA A 1 374 ? -21.345 3.287 2.118 1.00 97.81 374 ALA A O 1
ATOM 2588 N N . GLU A 1 375 ? -21.003 2.621 4.238 1.00 98.06 375 GLU A N 1
ATOM 2589 C CA . GLU A 1 375 ? -19.712 3.297 4.390 1.00 98.06 375 GLU A CA 1
ATOM 2590 C C . GLU A 1 375 ? -18.662 2.678 3.463 1.00 98.06 375 GLU A C 1
ATOM 2592 O O . GLU A 1 375 ? -17.921 3.399 2.801 1.00 98.06 375 GLU A O 1
ATOM 2597 N N . TRP A 1 376 ? -18.641 1.350 3.339 1.00 98.06 376 TRP A N 1
ATOM 2598 C CA . TRP A 1 376 ? -17.730 0.640 2.449 1.00 98.06 376 TRP A CA 1
ATOM 2599 C C . TRP A 1 376 ? -17.943 1.012 0.980 1.00 98.06 376 TRP A C 1
ATOM 2601 O O . TRP A 1 376 ? -16.983 1.285 0.258 1.00 98.06 376 TRP A O 1
ATOM 2611 N N . THR A 1 377 ? -19.199 1.116 0.547 1.00 97.94 377 THR A N 1
ATOM 2612 C CA . THR A 1 377 ? -19.539 1.606 -0.796 1.00 97.94 377 THR A CA 1
ATOM 2613 C C . THR A 1 377 ? -19.013 3.028 -1.004 1.00 97.94 377 THR A C 1
ATOM 2615 O O . THR A 1 377 ? -18.366 3.314 -2.011 1.00 97.94 377 THR A O 1
ATOM 2618 N N . GLN A 1 378 ? -19.202 3.912 -0.020 1.00 98.06 378 GLN A N 1
ATOM 2619 C CA . GLN A 1 378 ? -18.682 5.279 -0.075 1.00 98.06 378 GLN A CA 1
ATOM 2620 C C . GLN A 1 378 ? -17.145 5.321 -0.116 1.00 98.06 378 GLN A C 1
ATOM 2622 O O . GLN A 1 378 ? -16.567 6.140 -0.836 1.00 98.06 378 GLN A O 1
ATOM 2627 N N . VAL A 1 379 ? -16.464 4.440 0.621 1.00 98.38 379 VAL A N 1
ATOM 2628 C CA . VAL A 1 379 ? -15.007 4.272 0.553 1.00 98.38 379 VAL A CA 1
ATOM 2629 C C . VAL A 1 379 ? -14.584 3.900 -0.866 1.00 98.38 379 VAL A C 1
ATOM 2631 O O . VAL A 1 379 ? -13.708 4.559 -1.427 1.00 98.38 379 VAL A O 1
ATOM 2634 N N . GLN A 1 380 ? -15.221 2.901 -1.479 1.00 98.19 380 GLN A N 1
ATOM 2635 C CA . GLN A 1 380 ? -14.905 2.469 -2.843 1.00 98.19 380 GLN A CA 1
ATOM 2636 C C . GLN A 1 380 ? -15.119 3.587 -3.873 1.00 98.19 380 GLN A C 1
ATOM 2638 O O . GLN A 1 380 ? -14.269 3.790 -4.741 1.00 98.19 380 GLN A O 1
ATOM 2643 N N . GLU A 1 381 ? -16.206 4.354 -3.754 1.00 97.88 381 GLU A N 1
ATOM 2644 C CA . GLU A 1 381 ? -16.468 5.516 -4.610 1.00 97.88 381 GLU A CA 1
ATOM 2645 C C . GLU A 1 381 ? -15.385 6.594 -4.469 1.00 97.88 381 GLU A C 1
ATOM 2647 O O . GLU A 1 381 ? -14.912 7.132 -5.471 1.00 97.88 381 GLU A O 1
ATOM 2652 N N . ASN A 1 382 ? -14.947 6.896 -3.242 1.00 98.12 382 ASN A N 1
ATOM 2653 C CA . ASN A 1 382 ? -13.873 7.864 -3.013 1.00 98.12 382 ASN A CA 1
ATOM 2654 C C . ASN A 1 382 ? -12.522 7.362 -3.537 1.00 98.12 382 ASN A C 1
ATOM 2656 O O . ASN A 1 382 ? -11.772 8.150 -4.109 1.00 98.12 382 ASN A O 1
ATOM 2660 N N . VAL A 1 383 ? -12.219 6.066 -3.411 1.00 98.31 383 VAL A N 1
ATOM 2661 C CA . VAL A 1 383 ? -11.014 5.479 -4.019 1.00 98.31 383 VAL A CA 1
ATOM 2662 C C . VAL A 1 383 ? -11.070 5.593 -5.542 1.00 98.31 383 VAL A C 1
ATOM 2664 O O . VAL A 1 383 ? -10.088 6.013 -6.147 1.00 98.31 383 VAL A O 1
ATOM 2667 N N . ALA A 1 384 ? -12.212 5.300 -6.170 1.00 97.56 384 ALA A N 1
ATOM 2668 C CA . ALA A 1 384 ? -12.376 5.463 -7.614 1.00 97.56 384 ALA A CA 1
ATOM 2669 C C . ALA A 1 384 ? -12.186 6.928 -8.050 1.00 97.56 384 ALA A C 1
ATOM 2671 O O . ALA A 1 384 ? -11.415 7.196 -8.970 1.00 97.56 384 ALA A O 1
ATOM 2672 N N . LEU A 1 385 ? -12.807 7.882 -7.345 1.00 96.81 385 LEU A N 1
ATOM 2673 C CA . LEU A 1 385 ? -12.637 9.320 -7.599 1.00 96.81 385 LEU A CA 1
ATOM 2674 C C . LEU A 1 385 ? -11.189 9.791 -7.423 1.00 96.81 385 LEU A C 1
ATOM 2676 O O . LEU A 1 385 ? -10.738 10.663 -8.167 1.00 96.81 385 LEU A O 1
ATOM 2680 N N . PHE A 1 386 ? -10.477 9.240 -6.437 1.00 97.75 386 PHE A N 1
ATOM 2681 C CA . PHE A 1 386 ? -9.069 9.544 -6.207 1.00 97.75 386 PHE A CA 1
ATOM 2682 C C . PHE A 1 386 ? -8.199 9.002 -7.342 1.00 97.75 386 PHE A C 1
ATOM 2684 O O . PHE A 1 386 ? -7.394 9.729 -7.920 1.00 97.75 386 PHE A O 1
ATOM 2691 N N . VAL A 1 387 ? -8.411 7.735 -7.714 1.00 97.38 387 VAL A N 1
ATOM 2692 C CA . VAL A 1 387 ? -7.689 7.086 -8.810 1.00 97.38 387 VAL A CA 1
ATOM 2693 C C . VAL A 1 387 ? -7.900 7.832 -10.116 1.00 97.38 387 VAL A C 1
ATOM 2695 O O . VAL A 1 387 ? -6.927 7.975 -10.847 1.00 97.38 387 VAL A O 1
ATOM 2698 N N . GLU A 1 388 ? -9.113 8.322 -10.403 1.00 96.12 388 GLU A N 1
ATOM 2699 C CA . GLU A 1 388 ? -9.438 9.098 -11.609 1.00 96.12 388 GLU A CA 1
ATOM 2700 C C . GLU A 1 388 ? -8.615 10.390 -11.766 1.00 96.12 388 GLU A C 1
ATOM 2702 O O . GLU A 1 388 ? -8.473 10.854 -12.896 1.00 96.12 388 GLU A O 1
ATOM 2707 N N . ASP A 1 389 ? -8.033 10.911 -10.680 1.00 91.44 389 ASP A N 1
ATOM 2708 C CA . ASP A 1 389 ? -7.183 12.109 -10.635 1.00 91.44 389 ASP A CA 1
ATOM 2709 C C . ASP A 1 389 ? -7.845 13.375 -11.219 1.00 91.44 389 ASP A C 1
ATOM 2711 O O . ASP A 1 389 ? -7.279 14.142 -11.996 1.00 91.44 389 ASP A O 1
ATOM 2715 N N . LEU A 1 390 ? -9.103 13.620 -10.837 1.00 87.88 390 LEU A N 1
ATOM 2716 C CA . LEU A 1 390 ? -9.891 14.776 -11.292 1.00 87.88 390 LEU A CA 1
ATOM 2717 C C . LEU A 1 390 ? -9.559 16.083 -10.531 1.00 87.88 390 LEU A C 1
ATOM 2719 O O . LEU A 1 390 ? -10.459 16.876 -10.223 1.00 87.88 390 LEU A O 1
ATOM 2723 N N . GLY A 1 391 ? -8.291 16.295 -10.165 1.00 92.75 391 GLY A N 1
ATOM 2724 C CA . GLY A 1 391 ? -7.813 17.474 -9.431 1.00 92.75 391 GLY A CA 1
ATOM 2725 C C . GLY A 1 391 ? -8.484 17.645 -8.062 1.00 92.75 391 GLY A C 1
ATOM 2726 O O . GLY A 1 391 ? -8.516 16.723 -7.253 1.00 92.75 391 GLY A O 1
ATOM 2727 N N . ALA A 1 392 ? -9.112 18.799 -7.805 1.00 94.62 392 ALA A N 1
ATOM 2728 C CA . ALA A 1 392 ? -9.675 19.133 -6.487 1.00 94.62 392 ALA A CA 1
ATOM 2729 C C . ALA A 1 392 ? -10.723 18.132 -5.948 1.00 94.62 392 ALA A C 1
ATOM 2731 O O . ALA A 1 392 ? -10.960 18.064 -4.739 1.00 94.62 392 ALA A O 1
ATOM 2732 N N . ARG A 1 393 ? -11.406 17.374 -6.822 1.00 95.31 393 ARG A N 1
ATOM 2733 C CA . ARG A 1 393 ? -12.300 16.286 -6.381 1.00 95.31 393 ARG A CA 1
ATOM 2734 C C . ARG A 1 393 ? -11.512 15.091 -5.853 1.00 95.31 393 ARG A C 1
ATOM 2736 O O . ARG A 1 393 ? -11.898 14.572 -4.809 1.00 95.31 393 ARG A O 1
ATOM 2743 N N . SER A 1 394 ? -10.432 14.720 -6.538 1.00 96.25 394 SER A N 1
ATOM 2744 C CA . SER A 1 394 ? -9.499 13.685 -6.092 1.00 96.25 394 SER A CA 1
ATOM 2745 C C . SER A 1 394 ? -8.893 14.070 -4.741 1.00 96.25 394 SER A C 1
ATOM 2747 O O . SER A 1 394 ? -9.024 13.315 -3.785 1.00 96.25 394 SER A O 1
ATOM 2749 N N . ASP A 1 395 ? -8.405 15.306 -4.582 1.00 96.62 395 ASP A N 1
ATOM 2750 C CA . ASP A 1 395 ? -7.813 15.771 -3.315 1.00 96.62 395 ASP A CA 1
ATOM 2751 C C . ASP A 1 395 ? -8.772 15.665 -2.120 1.00 96.62 395 ASP A C 1
ATOM 2753 O O . ASP A 1 395 ? -8.378 15.303 -1.009 1.00 96.62 395 ASP A O 1
ATOM 2757 N N . ARG A 1 396 ? -10.053 15.998 -2.329 1.00 97.62 396 ARG A N 1
ATOM 2758 C CA . ARG A 1 396 ? -11.079 15.866 -1.285 1.00 97.62 396 ARG A CA 1
ATOM 2759 C C . ARG A 1 396 ? -11.351 14.407 -0.946 1.00 97.62 396 ARG A C 1
ATOM 2761 O O . ARG A 1 396 ? -11.457 14.095 0.238 1.00 97.62 396 ARG A O 1
ATOM 2768 N N . ALA A 1 397 ? -11.433 13.542 -1.955 1.00 98.00 397 ALA A N 1
ATOM 2769 C CA . ALA A 1 397 ? -11.594 12.109 -1.754 1.00 98.00 397 ALA A CA 1
ATOM 2770 C C . ALA A 1 397 ? -10.393 11.522 -0.994 1.00 98.00 397 ALA A C 1
ATOM 2772 O O . ALA A 1 397 ? -10.585 10.840 0.005 1.00 98.00 397 ALA A O 1
ATOM 2773 N N . GLY A 1 398 ? -9.163 11.883 -1.372 1.00 97.88 398 GLY A N 1
ATOM 2774 C CA . GLY A 1 398 ? -7.939 11.474 -0.679 1.00 97.88 398 GLY A CA 1
ATOM 2775 C C . GLY A 1 398 ? -7.935 11.878 0.797 1.00 97.88 398 GLY A C 1
ATOM 2776 O O . GLY A 1 398 ? -7.743 11.036 1.670 1.00 97.88 398 GLY A O 1
ATOM 2777 N N . LYS A 1 399 ? -8.250 13.144 1.107 1.00 98.12 399 LYS A N 1
ATOM 2778 C CA . LYS A 1 399 ? -8.365 13.614 2.503 1.00 98.12 399 LYS A CA 1
ATOM 2779 C C . LYS A 1 399 ? -9.444 12.870 3.288 1.00 98.12 399 LYS A C 1
ATOM 2781 O O . LYS A 1 399 ? -9.249 12.581 4.465 1.00 98.12 399 LYS A O 1
ATOM 2786 N N . TRP A 1 400 ? -10.575 12.570 2.651 1.00 98.19 400 TRP A N 1
ATOM 2787 C CA . TRP A 1 400 ? -11.659 11.811 3.272 1.00 98.19 400 TRP A CA 1
ATOM 2788 C C . TRP A 1 400 ? -11.256 10.354 3.551 1.00 98.19 400 TRP A C 1
ATOM 2790 O O . TRP A 1 400 ? -11.563 9.835 4.623 1.00 98.19 400 TRP A O 1
ATOM 2800 N N . LEU A 1 401 ? -10.520 9.715 2.634 1.00 98.38 401 LEU A N 1
ATOM 2801 C CA . LEU A 1 401 ? -9.983 8.362 2.813 1.00 98.38 401 LEU A CA 1
ATOM 2802 C C . LEU A 1 401 ? -8.985 8.306 3.974 1.00 98.38 401 LEU A C 1
ATOM 2804 O O . LEU A 1 401 ? -9.086 7.424 4.822 1.00 98.38 401 LEU A O 1
ATOM 2808 N N . VAL A 1 402 ? -8.079 9.286 4.065 1.00 97.94 402 VAL A N 1
ATOM 2809 C CA . VAL A 1 402 ? -7.137 9.393 5.192 1.00 97.94 402 VAL A CA 1
ATOM 2810 C C . VAL A 1 402 ? -7.879 9.568 6.517 1.00 97.94 402 VAL A C 1
ATOM 2812 O O . VAL A 1 402 ? -7.541 8.908 7.496 1.00 97.94 402 VAL A O 1
ATOM 2815 N N . ALA A 1 403 ? -8.921 10.404 6.551 1.00 97.56 403 ALA A N 1
ATOM 2816 C CA . ALA A 1 403 ? -9.724 10.624 7.753 1.00 97.56 403 ALA A CA 1
ATOM 2817 C C . ALA A 1 403 ? -10.505 9.375 8.203 1.00 97.56 403 ALA A C 1
ATOM 2819 O O . ALA A 1 403 ? -10.702 9.186 9.400 1.00 97.56 403 ALA A O 1
ATOM 2820 N N . ASN A 1 404 ? -10.924 8.519 7.265 1.00 97.69 404 ASN A N 1
ATOM 2821 C CA . ASN A 1 404 ? -11.569 7.238 7.571 1.00 97.69 404 ASN A CA 1
ATOM 2822 C C . ASN A 1 404 ? -10.593 6.185 8.116 1.00 97.69 404 ASN A C 1
ATOM 2824 O O . ASN A 1 404 ? -10.986 5.288 8.862 1.00 97.69 404 ASN A O 1
ATOM 2828 N N . GLY A 1 405 ? -9.308 6.294 7.776 1.00 97.19 405 GLY A N 1
ATOM 2829 C CA . GLY A 1 405 ? -8.253 5.462 8.341 1.00 97.19 405 GLY A CA 1
ATOM 2830 C C . GLY A 1 405 ? -8.457 3.973 8.058 1.00 97.19 405 GLY A C 1
ATOM 2831 O O . GLY A 1 405 ? -8.213 3.502 6.947 1.00 97.19 405 GLY A O 1
ATOM 2832 N N . ARG A 1 406 ? -8.878 3.215 9.080 1.00 97.81 406 ARG A N 1
ATOM 2833 C CA . ARG A 1 406 ? -8.926 1.743 9.038 1.00 97.81 406 ARG A CA 1
ATOM 2834 C C . ARG A 1 406 ? -9.936 1.216 8.031 1.00 97.81 406 ARG A C 1
ATOM 2836 O O . ARG A 1 406 ? -9.633 0.249 7.340 1.00 97.81 406 ARG A O 1
ATOM 2843 N N . SER A 1 407 ? -11.099 1.858 7.924 1.00 98.12 407 SER A N 1
ATOM 2844 C CA . SER A 1 407 ? -12.149 1.448 6.985 1.00 98.12 407 SER A CA 1
ATOM 2845 C C . SER A 1 407 ? -11.718 1.632 5.527 1.00 98.12 407 SER A C 1
ATOM 2847 O O . SER A 1 407 ? -12.052 0.812 4.677 1.00 98.12 407 SER A O 1
ATOM 2849 N N . ALA A 1 408 ? -10.910 2.657 5.234 1.00 98.44 408 ALA A N 1
ATOM 2850 C CA . ALA A 1 408 ? -10.417 2.949 3.888 1.00 98.44 408 ALA A CA 1
ATOM 2851 C C . ALA A 1 408 ? -9.243 2.063 3.444 1.00 98.44 408 ALA A C 1
ATOM 2853 O O . ALA A 1 408 ? -9.055 1.828 2.248 1.00 98.44 408 ALA A O 1
ATOM 2854 N N . TYR A 1 409 ? -8.458 1.562 4.398 1.00 98.44 409 TYR A N 1
ATOM 2855 C CA . TYR A 1 409 ? -7.220 0.830 4.151 1.00 98.44 409 TYR A CA 1
ATOM 2856 C C . TYR A 1 409 ? -7.352 -0.318 3.125 1.00 98.44 409 TYR A C 1
ATOM 2858 O O . TYR A 1 409 ? -6.628 -0.292 2.123 1.00 98.44 409 TYR A O 1
ATOM 2866 N N . PRO A 1 410 ? -8.257 -1.308 3.296 1.00 98.44 410 PRO A N 1
ATOM 2867 C CA . PRO A 1 410 ? -8.335 -2.433 2.365 1.00 98.44 410 PRO A CA 1
ATOM 2868 C C . PRO A 1 410 ? -8.759 -1.995 0.959 1.00 98.44 410 PRO A C 1
ATOM 2870 O O . PRO A 1 410 ? -8.274 -2.557 -0.018 1.00 98.44 410 PRO A O 1
ATOM 2873 N N . ALA A 1 411 ? -9.594 -0.959 0.823 1.00 98.56 411 ALA A N 1
ATOM 2874 C CA . ALA A 1 411 ? -10.007 -0.456 -0.487 1.00 98.56 411 ALA A CA 1
ATOM 2875 C C . ALA A 1 411 ? -8.847 0.201 -1.246 1.00 98.56 411 ALA A C 1
ATOM 2877 O O . ALA A 1 411 ? -8.719 0.004 -2.454 1.00 98.56 411 ALA A O 1
ATOM 2878 N N . ILE A 1 412 ? -7.988 0.947 -0.543 1.00 98.56 412 ILE A N 1
ATOM 2879 C CA . ILE A 1 412 ? -6.798 1.573 -1.134 1.00 98.56 412 ILE A CA 1
ATOM 2880 C C . ILE A 1 412 ? -5.842 0.492 -1.650 1.00 98.56 412 ILE A C 1
ATOM 2882 O O . ILE A 1 412 ? -5.417 0.555 -2.802 1.00 98.56 412 ILE A O 1
ATOM 2886 N N . VAL A 1 413 ? -5.558 -0.535 -0.840 1.00 98.44 413 VAL A N 1
ATOM 2887 C CA . VAL A 1 413 ? -4.703 -1.660 -1.259 1.00 98.44 413 VAL A CA 1
ATOM 2888 C C . VAL A 1 413 ? -5.334 -2.418 -2.432 1.00 98.44 413 VAL A C 1
ATOM 2890 O O . VAL A 1 413 ? -4.648 -2.690 -3.415 1.00 98.44 413 VAL A O 1
ATOM 2893 N N . ASN A 1 414 ? -6.644 -2.678 -2.396 1.00 98.38 414 ASN A N 1
ATOM 2894 C CA . ASN A 1 414 ? -7.362 -3.332 -3.495 1.00 98.38 414 ASN A CA 1
ATOM 2895 C C . ASN A 1 414 ? -7.283 -2.547 -4.809 1.00 98.38 414 ASN A C 1
ATOM 2897 O O . ASN A 1 414 ? -7.224 -3.152 -5.876 1.00 98.38 414 ASN A O 1
ATOM 2901 N N . ALA A 1 415 ? -7.249 -1.214 -4.753 1.00 98.44 415 ALA A N 1
ATOM 2902 C CA . ALA A 1 415 ? -7.050 -0.385 -5.937 1.00 98.44 415 ALA A CA 1
ATOM 2903 C C . ALA A 1 415 ? -5.610 -0.422 -6.469 1.00 98.44 415 ALA A C 1
ATOM 2905 O O . ALA A 1 415 ? -5.415 -0.181 -7.659 1.00 98.44 415 ALA A O 1
ATOM 2906 N N . MET A 1 416 ? -4.618 -0.750 -5.631 1.00 98.50 416 MET A N 1
ATOM 2907 C CA . MET A 1 416 ? -3.223 -0.935 -6.048 1.00 98.50 416 MET A CA 1
ATOM 2908 C C . MET A 1 416 ? -2.976 -2.292 -6.718 1.00 98.50 416 MET A C 1
ATOM 2910 O O . MET A 1 416 ? -2.185 -2.360 -7.655 1.00 98.50 416 MET A O 1
ATOM 2914 N N . LEU A 1 417 ? -3.644 -3.361 -6.263 1.00 98.31 417 LEU A N 1
ATOM 2915 C CA . LEU A 1 417 ? -3.425 -4.735 -6.744 1.00 98.31 417 LEU A CA 1
ATOM 2916 C C . LEU A 1 417 ? -3.484 -4.898 -8.275 1.00 98.31 417 LEU A C 1
ATOM 2918 O O . LEU A 1 417 ? -2.594 -5.542 -8.827 1.00 98.31 417 LEU A O 1
ATOM 2922 N N . PRO A 1 418 ? -4.472 -4.333 -8.995 1.00 98.19 418 PRO A N 1
ATOM 2923 C CA . PRO A 1 418 ? -4.588 -4.561 -10.426 1.00 98.19 418 PRO A CA 1
ATOM 2924 C C . PRO A 1 418 ? -3.817 -3.540 -11.278 1.00 98.19 418 PRO A C 1
ATOM 2926 O O . PRO A 1 418 ? -4.030 -3.506 -12.490 1.00 98.19 418 PRO A O 1
ATOM 2929 N N . LEU A 1 419 ? -3.008 -2.661 -10.674 1.00 97.69 419 LEU A N 1
ATOM 2930 C CA . LEU A 1 419 ? -2.218 -1.682 -11.420 1.00 97.69 419 LEU A CA 1
ATOM 2931 C C . LEU A 1 419 ? -1.008 -2.353 -12.073 1.00 97.69 419 LEU A C 1
ATOM 2933 O O . LEU A 1 419 ? -0.334 -3.190 -11.471 1.00 97.69 419 LEU A O 1
ATOM 2937 N N . ASP A 1 420 ? -0.707 -1.938 -13.298 1.00 97.88 420 ASP A N 1
ATOM 2938 C CA . ASP A 1 420 ? 0.545 -2.276 -13.958 1.00 97.88 420 ASP A CA 1
ATOM 2939 C C . ASP A 1 420 ? 1.653 -1.331 -13.486 1.00 97.88 420 ASP A C 1
ATOM 2941 O O . ASP A 1 420 ? 1.673 -0.142 -13.796 1.00 97.88 420 ASP A O 1
ATOM 2945 N N . PHE A 1 421 ? 2.593 -1.872 -12.720 1.00 97.50 421 PHE A N 1
ATOM 2946 C CA . PHE A 1 421 ? 3.711 -1.111 -12.172 1.00 97.50 421 PHE A CA 1
ATOM 2947 C C . PHE A 1 421 ? 4.786 -0.798 -13.217 1.00 97.50 421 PHE A C 1
ATOM 2949 O O . PHE A 1 421 ? 5.616 0.068 -12.956 1.00 97.50 421 PHE A O 1
ATOM 2956 N N . ALA A 1 422 ? 4.792 -1.479 -14.368 1.00 97.31 422 ALA A N 1
ATOM 2957 C CA . ALA A 1 422 ? 5.677 -1.144 -15.480 1.00 97.31 422 ALA A CA 1
ATOM 2958 C C . ALA A 1 422 ? 5.153 0.059 -16.290 1.00 97.31 422 ALA A C 1
ATOM 2960 O O . ALA A 1 422 ? 5.934 0.762 -16.930 1.00 97.31 422 ALA A O 1
ATOM 2961 N N . ASP A 1 423 ? 3.854 0.359 -16.229 1.00 97.56 423 ASP A N 1
ATOM 2962 C CA . ASP A 1 423 ? 3.301 1.574 -16.822 1.00 97.56 423 ASP A CA 1
ATOM 2963 C C . ASP A 1 423 ? 3.537 2.790 -15.910 1.00 97.56 423 ASP A C 1
ATOM 2965 O O . ASP A 1 423 ? 3.089 2.839 -14.764 1.00 97.56 423 ASP A O 1
ATOM 2969 N N . ARG A 1 424 ? 4.216 3.830 -16.415 1.00 96.75 424 ARG A N 1
ATOM 2970 C CA . ARG A 1 424 ? 4.572 5.017 -15.608 1.00 96.75 424 ARG A CA 1
ATOM 2971 C C . ARG A 1 424 ? 3.359 5.799 -15.100 1.00 96.75 424 ARG A C 1
ATOM 2973 O O . ARG A 1 424 ? 3.450 6.457 -14.064 1.00 96.75 424 ARG A O 1
ATOM 2980 N N . ALA A 1 425 ? 2.239 5.805 -15.823 1.00 96.56 425 ALA A N 1
ATOM 2981 C CA . ALA A 1 425 ? 1.041 6.501 -15.360 1.00 96.56 425 ALA A CA 1
ATOM 2982 C C . ALA A 1 425 ? 0.404 5.749 -14.183 1.00 96.56 425 ALA A C 1
ATOM 2984 O O . ALA A 1 425 ? 0.154 6.345 -13.134 1.00 96.56 425 ALA A O 1
ATOM 2985 N N . GLN A 1 426 ? 0.235 4.434 -14.315 1.00 97.12 426 GLN A N 1
ATOM 2986 C CA . GLN A 1 426 ? -0.277 3.573 -13.253 1.00 97.12 426 GLN A CA 1
ATOM 2987 C C . GLN A 1 426 ? 0.675 3.481 -12.053 1.00 97.12 426 GLN A C 1
ATOM 2989 O O . GLN A 1 426 ? 0.208 3.512 -10.917 1.00 97.12 426 GLN A O 1
ATOM 2994 N N . ALA A 1 427 ? 1.994 3.478 -12.261 1.00 97.12 427 ALA A N 1
ATOM 2995 C CA . ALA A 1 427 ? 2.976 3.529 -11.178 1.00 97.12 427 ALA A CA 1
ATOM 2996 C C . ALA A 1 427 ? 2.881 4.826 -10.356 1.00 97.12 427 ALA A C 1
ATOM 2998 O O . ALA A 1 427 ? 3.005 4.786 -9.131 1.00 97.12 427 ALA A O 1
ATOM 2999 N N . ARG A 1 428 ? 2.601 5.970 -11.001 1.00 97.19 428 ARG A N 1
ATOM 3000 C CA . ARG A 1 428 ? 2.312 7.235 -10.302 1.00 97.19 428 ARG A CA 1
ATOM 3001 C C . ARG A 1 428 ? 0.998 7.165 -9.528 1.00 97.19 428 ARG A C 1
ATOM 3003 O O . ARG A 1 428 ? 0.957 7.587 -8.378 1.00 97.19 428 ARG A O 1
ATOM 3010 N N . THR A 1 429 ? -0.053 6.570 -10.097 1.00 97.38 429 THR A N 1
ATOM 3011 C CA . THR A 1 429 ? -1.298 6.305 -9.353 1.00 97.38 429 THR A CA 1
ATOM 3012 C C . THR A 1 429 ? -1.038 5.432 -8.120 1.00 97.38 429 THR A C 1
ATOM 3014 O O . THR A 1 429 ? -1.495 5.764 -7.028 1.00 97.38 429 THR A O 1
ATOM 3017 N N . ALA A 1 430 ? -0.262 4.355 -8.264 1.00 97.75 430 ALA A N 1
ATOM 3018 C CA . ALA A 1 430 ? 0.112 3.474 -7.163 1.00 97.75 430 ALA A CA 1
ATOM 3019 C C . ALA A 1 430 ? 0.937 4.214 -6.091 1.00 97.75 430 ALA A C 1
ATOM 3021 O O . ALA A 1 430 ? 0.702 4.022 -4.900 1.00 97.75 430 ALA A O 1
ATOM 3022 N N . GLN A 1 431 ? 1.837 5.117 -6.498 1.00 97.75 431 GLN A N 1
ATOM 3023 C CA . GLN A 1 431 ? 2.579 5.990 -5.586 1.00 97.75 431 GLN A CA 1
ATOM 3024 C C . GLN A 1 431 ? 1.647 6.900 -4.779 1.00 97.75 431 GLN A C 1
ATOM 3026 O O . GLN A 1 431 ? 1.810 7.012 -3.564 1.00 97.75 431 GLN A O 1
ATOM 3031 N N . SER A 1 432 ? 0.663 7.527 -5.429 1.00 97.50 432 SER A N 1
ATOM 3032 C CA . SER A 1 432 ? -0.324 8.377 -4.755 1.00 97.50 432 SER A CA 1
ATOM 3033 C C . SER A 1 432 ? -1.182 7.582 -3.767 1.00 97.50 432 SER A C 1
ATOM 3035 O O . SER A 1 432 ? -1.412 8.042 -2.652 1.00 97.50 432 SER A O 1
ATOM 3037 N N . LEU A 1 433 ? -1.604 6.362 -4.122 1.00 98.25 433 LEU A N 1
ATOM 3038 C CA . LEU A 1 433 ? -2.320 5.460 -3.207 1.00 98.25 433 LEU A CA 1
ATOM 3039 C C . LEU A 1 433 ? -1.443 5.042 -2.015 1.00 98.25 433 LEU A C 1
ATOM 3041 O O . LEU A 1 433 ? -1.901 5.059 -0.874 1.00 98.25 433 LEU A O 1
ATOM 3045 N N . ASN A 1 434 ? -0.163 4.744 -2.251 1.00 98.06 434 ASN A N 1
ATOM 3046 C CA . ASN A 1 434 ? 0.800 4.462 -1.188 1.00 98.06 434 ASN A CA 1
ATOM 3047 C C . ASN A 1 434 ? 1.001 5.669 -0.252 1.00 98.06 434 ASN A C 1
ATOM 3049 O O . ASN A 1 434 ? 1.160 5.484 0.953 1.00 98.06 434 ASN A O 1
ATOM 3053 N N . HIS A 1 435 ? 0.950 6.899 -0.774 1.00 97.75 435 HIS A N 1
ATOM 3054 C CA . HIS A 1 435 ? 0.988 8.107 0.052 1.00 97.75 435 HIS A CA 1
ATOM 3055 C C . HIS A 1 435 ? -0.232 8.211 0.978 1.00 97.75 435 HIS A C 1
ATOM 3057 O O . HIS A 1 435 ? -0.072 8.564 2.141 1.00 97.75 435 HIS A O 1
ATOM 3063 N N . LEU A 1 436 ? -1.433 7.821 0.527 1.00 98.06 436 LEU A N 1
ATOM 3064 C CA . LEU A 1 436 ? -2.604 7.758 1.413 1.00 98.06 436 LEU A CA 1
ATOM 3065 C C . LEU A 1 436 ? -2.391 6.765 2.566 1.00 98.06 436 LEU A C 1
ATOM 3067 O O . LEU A 1 436 ? -2.718 7.077 3.707 1.00 98.06 436 LEU A O 1
ATOM 3071 N N . LEU A 1 437 ? -1.813 5.587 2.296 1.00 97.94 437 LEU A N 1
ATOM 3072 C CA . LEU A 1 437 ? -1.496 4.600 3.341 1.00 97.94 437 LEU A CA 1
ATOM 3073 C C . LEU A 1 437 ? -0.443 5.125 4.328 1.00 97.94 437 LEU A C 1
ATOM 3075 O O . LEU A 1 437 ? -0.557 4.895 5.532 1.00 97.94 437 LEU A O 1
ATOM 3079 N N . PHE A 1 438 ? 0.553 5.856 3.829 1.00 96.69 438 PHE A N 1
ATOM 3080 C CA . PHE A 1 438 ? 1.556 6.536 4.647 1.00 96.69 438 PHE A CA 1
ATOM 3081 C C . PHE A 1 438 ? 0.936 7.611 5.552 1.00 96.69 438 PHE A C 1
ATOM 3083 O O . PHE A 1 438 ? 1.255 7.667 6.742 1.00 96.69 438 PHE A O 1
ATOM 3090 N N . ASP A 1 439 ? 0.019 8.420 5.013 1.00 96.88 439 ASP A N 1
ATOM 3091 C CA . ASP A 1 439 ? -0.699 9.456 5.760 1.00 96.88 439 ASP A CA 1
ATOM 3092 C C . ASP A 1 439 ? -1.606 8.843 6.840 1.00 96.88 439 ASP A C 1
ATOM 3094 O O . ASP A 1 439 ? -1.609 9.318 7.978 1.00 96.88 439 ASP A O 1
ATOM 3098 N N . ILE A 1 440 ? -2.310 7.743 6.528 1.00 97.12 440 ILE A N 1
ATOM 3099 C CA . ILE A 1 440 ? -3.089 6.965 7.509 1.00 97.12 440 ILE A CA 1
ATOM 3100 C C . ILE A 1 440 ? -2.174 6.435 8.624 1.00 97.12 440 ILE A C 1
ATOM 3102 O O . ILE A 1 440 ? -2.507 6.536 9.802 1.00 97.12 440 ILE A O 1
ATOM 3106 N N . GLY A 1 441 ? -0.995 5.917 8.267 1.00 96.06 441 GLY A N 1
ATOM 3107 C CA . GLY A 1 441 ? 0.025 5.427 9.200 1.00 96.06 441 GLY A CA 1
ATOM 3108 C C . GLY A 1 441 ? 0.834 6.513 9.909 1.00 96.06 441 GLY A C 1
ATOM 3109 O O . GLY A 1 441 ? 1.858 6.203 10.526 1.00 96.06 441 GLY A O 1
ATOM 3110 N N . THR A 1 442 ? 0.433 7.784 9.798 1.00 92.94 442 THR A N 1
ATOM 3111 C CA . THR A 1 442 ? 1.099 8.960 10.387 1.00 92.94 442 THR A CA 1
ATOM 3112 C C . THR A 1 442 ? 2.603 9.049 10.113 1.00 92.94 442 THR A C 1
ATOM 3114 O O . THR A 1 442 ? 3.378 9.496 10.958 1.00 92.94 442 THR A O 1
ATOM 3117 N N . GLY A 1 443 ? 3.021 8.625 8.921 1.00 88.62 443 GLY A N 1
ATOM 3118 C CA . GLY A 1 443 ? 4.419 8.647 8.497 1.00 88.62 443 GLY A CA 1
ATOM 3119 C C . GLY A 1 443 ? 5.130 7.293 8.538 1.00 88.62 443 GLY A C 1
ATOM 3120 O O . GLY A 1 443 ? 6.314 7.200 8.220 1.00 88.62 443 GLY A O 1
ATOM 3121 N N . THR A 1 444 ? 4.429 6.217 8.897 1.00 90.00 444 THR A N 1
ATOM 3122 C CA . THR A 1 444 ? 4.976 4.860 8.791 1.00 90.00 444 THR A CA 1
ATOM 3123 C C . THR A 1 444 ? 4.860 4.384 7.339 1.00 90.00 444 THR A C 1
ATOM 3125 O O . THR A 1 444 ? 3.753 4.190 6.843 1.00 90.00 444 THR A O 1
ATOM 3128 N N . GLY A 1 445 ? 5.984 4.173 6.646 1.00 91.25 445 GLY A N 1
ATOM 3129 C CA . GLY A 1 445 ? 5.998 3.712 5.251 1.00 91.25 445 GLY A CA 1
ATOM 3130 C C . GLY A 1 445 ? 7.095 2.697 4.950 1.00 91.25 445 GLY A C 1
ATOM 3131 O O . GLY A 1 445 ? 8.097 2.614 5.654 1.00 91.25 445 GLY A O 1
ATOM 3132 N N . PHE A 1 446 ? 6.924 1.944 3.862 1.00 94.44 446 PHE A N 1
ATOM 3133 C CA . PHE A 1 446 ? 7.892 0.938 3.395 1.00 94.44 446 PHE A CA 1
ATOM 3134 C C . PHE A 1 446 ? 8.860 1.464 2.323 1.00 94.44 446 PHE A C 1
ATOM 3136 O O . PHE A 1 446 ? 9.632 0.703 1.741 1.00 94.44 446 PHE A O 1
ATOM 3143 N N . GLY A 1 447 ? 8.837 2.777 2.082 1.00 94.75 447 GLY A N 1
ATOM 3144 C CA . GLY A 1 447 ? 9.514 3.406 0.955 1.00 94.75 447 GLY A CA 1
ATOM 3145 C C . GLY A 1 447 ? 8.770 3.187 -0.363 1.00 94.75 447 GLY A C 1
ATOM 3146 O O . GLY A 1 447 ? 7.833 2.399 -0.459 1.00 94.75 447 GLY A O 1
ATOM 3147 N N . TRP A 1 448 ? 9.184 3.926 -1.386 1.00 97.38 448 TRP A N 1
ATOM 3148 C CA . TRP A 1 448 ? 8.661 3.808 -2.743 1.00 97.38 448 TRP A CA 1
ATOM 3149 C C . TRP A 1 448 ? 9.737 4.247 -3.729 1.00 97.38 448 TRP A C 1
ATOM 3151 O O . TRP A 1 448 ? 10.445 5.220 -3.462 1.00 97.38 448 TRP A O 1
ATOM 3161 N N . ARG A 1 449 ? 9.879 3.554 -4.861 1.00 97.38 449 ARG A N 1
ATOM 3162 C CA . ARG A 1 449 ? 10.825 3.949 -5.913 1.00 97.38 449 ARG A CA 1
ATOM 3163 C C . ARG A 1 449 ? 10.074 4.624 -7.053 1.00 97.38 449 ARG A C 1
ATOM 3165 O O . ARG A 1 449 ? 9.208 4.010 -7.670 1.00 97.38 449 ARG A O 1
ATOM 3172 N N . SER A 1 450 ? 10.401 5.886 -7.329 1.00 96.62 450 SER A N 1
ATOM 3173 C CA . SER A 1 450 ? 9.882 6.573 -8.517 1.00 96.62 450 SER A CA 1
ATOM 3174 C C . SER A 1 450 ? 10.497 5.970 -9.782 1.00 96.62 450 SER A C 1
ATOM 3176 O O . SER A 1 450 ? 11.682 5.637 -9.806 1.00 96.62 450 SER A O 1
ATOM 3178 N N . LEU A 1 451 ? 9.679 5.847 -10.826 1.00 96.69 451 LEU A N 1
ATOM 3179 C CA . LEU A 1 451 ? 10.076 5.355 -12.146 1.00 96.69 451 LEU A CA 1
ATOM 3180 C C . LEU A 1 451 ? 10.262 6.485 -13.172 1.00 96.69 451 LEU A C 1
ATOM 3182 O O . LEU A 1 451 ? 10.645 6.222 -14.311 1.00 96.69 451 LEU A O 1
ATOM 3186 N N . ASP A 1 452 ? 9.986 7.738 -12.795 1.00 95.69 452 ASP A N 1
ATOM 3187 C CA . ASP A 1 452 ? 9.919 8.861 -13.743 1.00 95.69 452 ASP A CA 1
ATOM 3188 C C . ASP A 1 452 ? 11.282 9.195 -14.362 1.00 95.69 452 ASP A C 1
ATOM 3190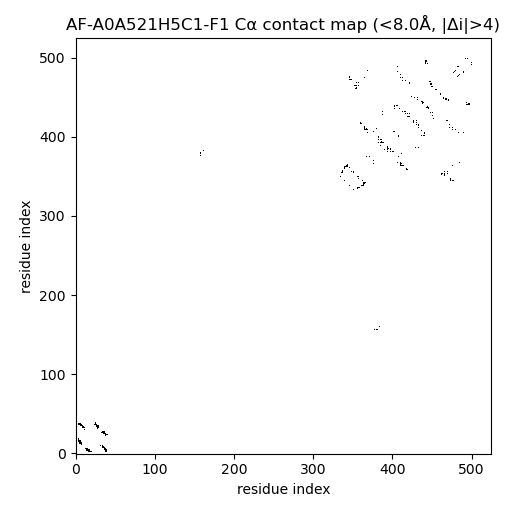 O O . ASP A 1 452 ? 11.357 9.641 -15.505 1.00 95.69 452 ASP A O 1
ATOM 3194 N N . GLN A 1 453 ? 12.361 8.958 -13.614 1.00 95.69 453 GLN A N 1
ATOM 3195 C CA . GLN A 1 453 ? 13.734 9.283 -14.015 1.00 95.69 453 GLN A CA 1
ATOM 3196 C C . GLN A 1 453 ? 14.547 8.058 -14.442 1.00 95.69 453 GLN A C 1
ATOM 3198 O O . GLN A 1 453 ? 15.710 8.196 -14.810 1.00 95.69 453 GLN A O 1
ATOM 3203 N N . VAL A 1 454 ? 13.958 6.864 -14.379 1.00 96.44 454 VAL A N 1
ATOM 3204 C CA . VAL A 1 454 ? 14.658 5.612 -14.669 1.00 96.44 454 VAL A CA 1
ATOM 3205 C C . VAL A 1 454 ? 14.300 5.166 -16.083 1.00 96.44 454 VAL A C 1
ATOM 3207 O O . VAL A 1 454 ? 13.124 5.153 -16.459 1.00 96.44 454 VAL A O 1
ATOM 3210 N N . ASP A 1 455 ? 15.313 4.837 -16.882 1.00 97.31 455 ASP A N 1
ATOM 3211 C CA . ASP A 1 455 ? 15.133 4.342 -18.248 1.00 97.31 455 ASP A CA 1
ATOM 3212 C C . ASP A 1 455 ? 14.337 3.020 -18.232 1.00 97.31 455 ASP A C 1
ATOM 3214 O O . ASP A 1 455 ? 14.780 2.088 -17.555 1.00 97.31 455 ASP A O 1
ATOM 3218 N N . PRO A 1 456 ? 13.195 2.896 -18.943 1.00 96.88 456 PRO A N 1
ATOM 3219 C CA . PRO A 1 456 ? 12.377 1.683 -18.934 1.00 96.88 456 PRO A CA 1
ATOM 3220 C C . PRO A 1 456 ? 13.113 0.416 -19.387 1.00 96.88 456 PRO A C 1
ATOM 3222 O O . PRO A 1 456 ? 12.706 -0.679 -19.014 1.00 96.88 456 PRO A O 1
ATOM 3225 N N . ALA A 1 457 ? 14.191 0.550 -20.168 1.00 96.50 457 ALA A N 1
ATOM 3226 C CA . ALA A 1 457 ? 15.013 -0.579 -20.609 1.00 96.50 457 ALA A CA 1
ATOM 3227 C C . ALA A 1 457 ? 16.094 -0.997 -19.592 1.00 96.50 457 ALA A C 1
ATOM 3229 O O . ALA A 1 457 ? 16.781 -1.999 -19.794 1.00 96.50 457 ALA A O 1
ATOM 3230 N N . SER A 1 458 ? 16.280 -0.233 -18.512 1.00 97.75 458 SER A N 1
ATOM 3231 C CA . SER A 1 458 ? 17.342 -0.475 -17.533 1.00 97.75 458 SER A CA 1
ATOM 3232 C C . SER A 1 458 ? 16.972 -1.533 -16.491 1.00 97.75 458 SER A C 1
ATOM 3234 O O . SER A 1 458 ? 15.816 -1.696 -16.099 1.00 97.75 458 SER A O 1
ATOM 3236 N N . GLU A 1 459 ? 17.989 -2.208 -15.956 1.00 97.12 459 GLU A N 1
ATOM 3237 C CA . GLU A 1 459 ? 17.819 -3.143 -14.839 1.00 97.12 459 GLU A CA 1
ATOM 3238 C C . GLU A 1 459 ? 17.278 -2.442 -13.576 1.00 97.12 459 GLU A C 1
ATOM 3240 O O . GLU A 1 459 ? 16.500 -3.022 -12.816 1.00 97.12 459 GLU A O 1
ATOM 3245 N N . ASP A 1 460 ? 17.639 -1.173 -13.365 1.00 97.44 460 ASP A N 1
ATOM 3246 C CA . ASP A 1 460 ? 17.151 -0.365 -12.245 1.00 97.44 460 ASP A CA 1
ATOM 3247 C C . ASP A 1 460 ? 15.641 -0.129 -12.315 1.00 97.44 460 ASP A C 1
ATOM 3249 O O . ASP A 1 460 ? 14.976 -0.123 -11.273 1.00 97.44 460 ASP A O 1
ATOM 3253 N N . PHE A 1 461 ? 15.086 0.001 -13.524 1.00 97.62 461 PHE A N 1
ATOM 3254 C CA . PHE A 1 461 ? 13.645 0.099 -13.729 1.00 97.62 461 PHE A CA 1
ATOM 3255 C C . PHE A 1 461 ? 12.959 -1.198 -13.309 1.00 97.62 461 PHE A C 1
ATOM 3257 O O . PHE A 1 461 ? 12.077 -1.174 -12.453 1.00 97.62 461 PHE A O 1
ATOM 3264 N N . THR A 1 462 ? 13.429 -2.342 -13.809 1.00 97.38 462 THR A N 1
ATOM 3265 C CA . THR A 1 462 ? 12.918 -3.675 -13.448 1.00 97.38 462 THR A CA 1
ATOM 3266 C C . THR A 1 462 ? 12.984 -3.919 -11.935 1.00 97.38 462 THR A C 1
ATOM 3268 O O . THR A 1 462 ? 12.004 -4.358 -11.325 1.00 97.38 462 THR A O 1
ATOM 3271 N N . LYS A 1 463 ? 14.103 -3.552 -11.291 1.00 97.31 463 LYS A N 1
ATOM 3272 C CA . LYS A 1 463 ? 14.273 -3.616 -9.828 1.00 97.31 463 LYS A CA 1
ATOM 3273 C C . LYS A 1 463 ? 13.293 -2.705 -9.092 1.00 97.31 463 LYS A C 1
ATOM 3275 O O . LYS A 1 463 ? 12.769 -3.087 -8.047 1.00 97.31 463 LYS A O 1
ATOM 3280 N N . ALA A 1 464 ? 13.054 -1.496 -9.597 1.00 97.88 464 ALA A N 1
ATOM 3281 C CA . ALA A 1 464 ? 12.120 -0.554 -8.993 1.00 97.88 464 ALA A CA 1
ATOM 3282 C C . ALA A 1 464 ? 10.658 -1.012 -9.127 1.00 97.88 464 ALA A C 1
ATOM 3284 O O . ALA A 1 464 ? 9.916 -0.943 -8.146 1.00 97.88 464 ALA A O 1
ATOM 3285 N N . VAL A 1 465 ? 10.272 -1.559 -10.283 1.00 98.19 465 VAL A N 1
ATOM 3286 C CA . VAL A 1 465 ? 8.958 -2.181 -10.510 1.00 98.19 465 VAL A CA 1
ATOM 3287 C C . VAL A 1 465 ? 8.732 -3.327 -9.524 1.00 98.19 465 VAL A C 1
ATOM 3289 O O . VAL A 1 465 ? 7.723 -3.338 -8.816 1.00 98.19 465 VAL A O 1
ATOM 3292 N N . LEU A 1 466 ? 9.685 -4.261 -9.422 1.00 97.88 466 LEU A N 1
ATOM 3293 C CA . LEU A 1 466 ? 9.599 -5.378 -8.478 1.00 97.88 466 LEU A CA 1
ATOM 3294 C C . LEU A 1 466 ? 9.484 -4.887 -7.031 1.00 97.88 466 LEU A C 1
ATOM 3296 O O . LEU A 1 466 ? 8.625 -5.361 -6.291 1.00 97.88 466 LEU A O 1
ATOM 3300 N N . PHE A 1 467 ? 10.314 -3.920 -6.632 1.00 98.12 467 PHE A N 1
ATOM 3301 C CA . PHE A 1 467 ? 10.282 -3.353 -5.285 1.00 98.12 467 PHE A CA 1
ATOM 3302 C C . PHE A 1 467 ? 8.908 -2.753 -4.948 1.00 98.12 467 PHE A C 1
ATOM 3304 O O . PHE A 1 467 ? 8.355 -3.043 -3.890 1.00 98.12 467 PHE A O 1
ATOM 3311 N N . ASN A 1 468 ? 8.313 -1.973 -5.854 1.00 98.25 468 ASN A N 1
ATOM 3312 C CA . ASN A 1 468 ? 6.997 -1.368 -5.629 1.00 98.25 468 ASN A CA 1
ATOM 3313 C C . ASN A 1 468 ? 5.875 -2.426 -5.548 1.00 98.25 468 ASN A C 1
ATOM 3315 O O . ASN A 1 468 ? 4.964 -2.309 -4.720 1.00 98.25 468 ASN A O 1
ATOM 3319 N N . LYS A 1 469 ? 5.967 -3.508 -6.336 1.00 98.31 469 LYS A N 1
ATOM 3320 C CA . LYS A 1 469 ? 5.070 -4.667 -6.194 1.00 98.31 469 LYS A CA 1
ATOM 3321 C C . LYS A 1 469 ? 5.223 -5.329 -4.822 1.00 98.31 469 LYS A C 1
ATOM 3323 O O . LYS A 1 469 ? 4.227 -5.572 -4.146 1.00 98.31 469 LYS A O 1
ATOM 3328 N N . GLN A 1 470 ? 6.455 -5.555 -4.365 1.00 98.06 470 GLN A N 1
ATOM 3329 C CA . GLN A 1 470 ? 6.726 -6.126 -3.041 1.00 98.06 470 GLN A CA 1
ATOM 3330 C C . GLN A 1 470 ? 6.190 -5.240 -1.909 1.00 98.06 470 GLN A C 1
ATOM 3332 O O . GLN A 1 470 ? 5.595 -5.760 -0.970 1.00 98.06 470 GLN A O 1
ATOM 3337 N N . VAL A 1 471 ? 6.325 -3.913 -2.007 1.00 98.19 471 VAL A N 1
ATOM 3338 C CA . VAL A 1 471 ? 5.721 -2.969 -1.046 1.00 98.19 471 VAL A CA 1
ATOM 3339 C C . VAL A 1 471 ? 4.201 -3.142 -0.982 1.00 98.19 471 VAL A C 1
ATOM 3341 O O . VAL A 1 471 ? 3.630 -3.181 0.107 1.00 98.19 471 VAL A O 1
ATOM 3344 N N . THR A 1 472 ? 3.544 -3.323 -2.128 1.00 98.38 472 THR A N 1
ATOM 3345 C CA . THR A 1 472 ? 2.096 -3.586 -2.185 1.00 98.38 472 THR A CA 1
ATOM 3346 C C . THR A 1 472 ? 1.739 -4.912 -1.502 1.00 98.38 472 THR A C 1
ATOM 3348 O O . THR A 1 472 ? 0.795 -4.954 -0.713 1.00 98.38 472 THR A O 1
ATOM 3351 N N . CYS A 1 473 ? 2.537 -5.971 -1.700 1.00 98.19 473 CYS A N 1
ATOM 3352 C CA . CYS A 1 473 ? 2.384 -7.227 -0.956 1.00 98.19 473 CYS A CA 1
ATOM 3353 C C . CYS A 1 473 ? 2.549 -7.038 0.555 1.00 98.19 473 CYS A C 1
ATOM 3355 O O . CYS A 1 473 ? 1.818 -7.650 1.330 1.00 98.19 473 CYS A O 1
ATOM 3357 N N . VAL A 1 474 ? 3.502 -6.207 0.994 1.00 98.12 474 VAL A N 1
ATOM 3358 C CA . VAL A 1 474 ? 3.693 -5.915 2.421 1.00 98.12 474 VAL A CA 1
ATOM 3359 C C . VAL A 1 474 ? 2.439 -5.262 2.987 1.00 98.12 474 VAL A C 1
ATOM 3361 O O . VAL A 1 474 ? 1.946 -5.726 4.011 1.00 98.12 474 VAL A O 1
ATOM 3364 N N . TRP A 1 475 ? 1.889 -4.238 2.331 1.00 98.19 475 TRP A N 1
ATOM 3365 C CA . TRP A 1 475 ? 0.647 -3.603 2.781 1.00 98.19 475 TRP A CA 1
ATOM 3366 C C . TRP A 1 475 ? -0.518 -4.590 2.861 1.00 98.19 475 TRP A C 1
ATOM 3368 O O . TRP A 1 475 ? -1.184 -4.680 3.892 1.00 98.19 475 TRP A O 1
ATOM 3378 N N . TYR A 1 476 ? -0.697 -5.401 1.820 1.00 98.44 476 TYR A N 1
ATOM 3379 C CA . TYR A 1 476 ? -1.691 -6.469 1.801 1.00 98.44 476 TYR A CA 1
ATOM 3380 C C . TYR A 1 476 ? -1.519 -7.434 2.992 1.00 98.44 476 TYR A C 1
ATOM 3382 O O . TYR A 1 476 ? -2.463 -7.706 3.735 1.00 98.44 476 TYR A O 1
ATOM 3390 N N . ASN A 1 477 ? -0.290 -7.888 3.248 1.00 97.88 477 ASN A N 1
ATOM 3391 C CA . ASN A 1 477 ? 0.016 -8.822 4.331 1.00 97.88 477 ASN A CA 1
ATOM 3392 C C . ASN A 1 477 ? -0.145 -8.205 5.727 1.00 97.88 477 ASN A C 1
ATOM 3394 O O . ASN A 1 477 ? -0.530 -8.912 6.658 1.00 97.88 477 ASN A O 1
ATOM 3398 N N . GLN A 1 478 ? 0.134 -6.908 5.902 1.00 97.75 478 GLN A N 1
ATOM 3399 C CA . GLN A 1 478 ? -0.106 -6.219 7.177 1.00 97.75 478 GLN A CA 1
ATOM 3400 C C . GLN A 1 478 ? -1.601 -6.153 7.488 1.00 97.75 478 GLN A C 1
ATOM 3402 O O . GLN A 1 478 ? -1.978 -6.333 8.646 1.00 97.75 478 GLN A O 1
ATOM 3407 N N . TRP A 1 479 ? -2.456 -5.959 6.477 1.00 98.00 479 TRP A N 1
ATOM 3408 C CA . TRP A 1 479 ? -3.904 -6.020 6.671 1.00 98.00 479 TRP A CA 1
ATOM 3409 C C . TRP A 1 479 ? -4.356 -7.389 7.154 1.00 98.00 479 TRP A C 1
ATOM 3411 O O . TRP A 1 479 ? -4.938 -7.503 8.234 1.00 98.00 479 TRP A O 1
ATOM 3421 N N . VAL A 1 480 ? -4.038 -8.422 6.375 1.00 97.31 480 VAL A N 1
ATOM 3422 C CA . VAL A 1 480 ? -4.440 -9.804 6.649 1.00 97.31 480 VAL A CA 1
ATOM 3423 C C . VAL A 1 480 ? -3.915 -10.280 8.004 1.00 97.31 480 VAL A C 1
ATOM 3425 O O . VAL A 1 480 ? -4.662 -10.843 8.795 1.00 97.31 480 VAL A O 1
ATOM 3428 N N . GLY A 1 481 ? -2.637 -10.035 8.297 1.00 96.31 481 GLY A N 1
ATOM 3429 C CA . GLY A 1 481 ? -1.990 -10.594 9.482 1.00 96.31 481 GLY A CA 1
ATOM 3430 C C . GLY A 1 481 ? -2.123 -9.764 10.758 1.00 96.31 481 GLY A C 1
ATOM 3431 O O . GLY A 1 481 ? -1.891 -10.305 11.837 1.00 96.31 481 GLY A O 1
ATOM 3432 N N . LYS A 1 482 ? -2.415 -8.458 10.665 1.00 96.25 482 LYS A N 1
ATOM 3433 C CA . LYS A 1 482 ? -2.373 -7.556 11.830 1.00 96.25 482 LYS A CA 1
ATOM 3434 C C . LYS A 1 482 ? -3.534 -6.581 11.871 1.00 96.25 482 LYS A C 1
ATOM 3436 O O . LYS A 1 482 ? -4.327 -6.618 12.801 1.00 96.25 482 LYS A O 1
ATOM 3441 N N . PHE A 1 483 ? -3.646 -5.703 10.880 1.00 97.06 483 PHE A N 1
ATOM 3442 C CA . PHE A 1 483 ? -4.527 -4.540 10.977 1.00 97.06 483 PHE A CA 1
ATOM 3443 C C . PHE A 1 483 ? -6.008 -4.887 10.905 1.00 97.06 483 PHE A C 1
ATOM 3445 O O . PHE A 1 483 ? -6.817 -4.124 11.417 1.00 97.06 483 PHE A O 1
ATOM 3452 N N . SER A 1 484 ? -6.394 -6.019 10.321 1.00 96.38 484 SER A N 1
ATOM 3453 C CA . SER A 1 484 ? -7.797 -6.448 10.319 1.00 96.38 484 SER A CA 1
ATOM 3454 C C . SER A 1 484 ? -8.255 -7.039 11.659 1.00 96.38 484 SER A C 1
ATOM 3456 O O . SER A 1 484 ? -9.438 -6.937 11.973 1.00 96.38 484 SER A O 1
ATOM 3458 N N . VAL A 1 485 ? -7.338 -7.592 12.464 1.00 95.44 485 VAL A N 1
ATOM 3459 C CA . VAL A 1 485 ? -7.669 -8.401 13.656 1.00 95.44 485 VAL A CA 1
ATOM 3460 C C . VAL A 1 485 ? -7.232 -7.748 14.970 1.00 95.44 485 VAL A C 1
ATOM 3462 O O . VAL A 1 485 ? -7.929 -7.866 15.971 1.00 95.44 485 VAL A O 1
ATOM 3465 N N . ASP A 1 486 ? -6.089 -7.062 14.984 1.00 96.94 486 ASP A N 1
ATOM 3466 C CA . ASP A 1 486 ? -5.457 -6.551 16.202 1.00 96.94 486 ASP A CA 1
ATOM 3467 C C . ASP A 1 486 ? -5.538 -5.018 16.272 1.00 96.94 486 ASP A C 1
ATOM 3469 O O . ASP A 1 486 ? -4.816 -4.283 15.587 1.00 96.94 486 ASP A O 1
ATOM 3473 N N . ASP A 1 487 ? -6.428 -4.540 17.141 1.00 96.44 487 ASP A N 1
ATOM 3474 C CA . ASP A 1 487 ? -6.655 -3.118 17.396 1.00 96.44 487 ASP A CA 1
ATOM 3475 C C . ASP A 1 487 ? -5.426 -2.420 17.988 1.00 96.44 487 ASP A C 1
ATOM 3477 O O . ASP A 1 487 ? -5.201 -1.245 17.703 1.00 96.44 487 ASP A O 1
ATOM 3481 N N . ALA A 1 488 ? -4.597 -3.125 18.764 1.00 95.88 488 ALA A N 1
ATOM 3482 C CA . ALA A 1 488 ? -3.382 -2.559 19.338 1.00 95.88 488 ALA A CA 1
ATOM 3483 C C . ALA A 1 488 ? -2.299 -2.375 18.268 1.00 95.88 488 ALA A C 1
ATOM 3485 O O . ALA A 1 488 ? -1.611 -1.353 18.259 1.00 95.88 488 ALA A O 1
ATOM 3486 N N . GLN A 1 489 ? -2.170 -3.316 17.326 1.00 96.06 489 GLN A N 1
ATOM 3487 C CA . GLN A 1 489 ? -1.280 -3.147 16.169 1.00 96.06 489 GLN A CA 1
ATOM 3488 C C . GLN A 1 489 ? -1.743 -1.996 15.277 1.00 96.06 489 GLN A C 1
ATOM 3490 O O . GLN A 1 489 ? -0.913 -1.217 14.808 1.00 96.06 489 GLN A O 1
ATOM 3495 N N . TRP A 1 490 ? -3.055 -1.861 15.066 1.00 96.38 490 TRP A N 1
ATOM 3496 C CA . TRP A 1 490 ? -3.608 -0.721 14.341 1.00 96.38 490 TRP A CA 1
ATOM 3497 C C . TRP A 1 490 ? -3.348 0.605 15.068 1.00 96.38 490 TRP A C 1
ATOM 3499 O O . TRP A 1 490 ? -2.841 1.544 14.458 1.00 96.38 490 TRP A O 1
ATOM 3509 N N . ALA A 1 491 ? -3.617 0.674 16.376 1.00 95.56 491 ALA A N 1
ATOM 3510 C CA . ALA A 1 491 ? -3.339 1.849 17.200 1.00 95.56 491 ALA A CA 1
ATOM 3511 C C . ALA A 1 491 ? -1.850 2.226 17.153 1.00 95.56 491 ALA A C 1
ATOM 3513 O O . ALA A 1 491 ? -1.504 3.389 16.968 1.00 95.56 491 ALA A O 1
ATOM 3514 N N . GLY A 1 492 ? -0.963 1.232 17.233 1.00 94.81 492 GLY A N 1
ATOM 3515 C CA . GLY A 1 492 ? 0.473 1.420 17.065 1.00 94.81 492 GLY A CA 1
ATOM 3516 C C . GLY A 1 492 ? 0.852 1.907 15.666 1.00 94.81 492 GLY A C 1
ATOM 3517 O O . GLY A 1 492 ? 1.767 2.708 15.535 1.00 94.81 492 GLY A O 1
ATOM 3518 N N . PHE A 1 493 ? 0.158 1.482 14.610 1.00 95.31 493 PHE A N 1
ATOM 3519 C CA . PHE A 1 493 ? 0.405 1.968 13.252 1.00 95.31 493 PHE A CA 1
ATOM 3520 C C . PHE A 1 493 ? 0.058 3.456 13.106 1.00 95.31 493 PHE A C 1
ATOM 3522 O O . PHE A 1 493 ? 0.896 4.217 12.621 1.00 95.31 493 PHE A O 1
ATOM 3529 N N . ILE A 1 494 ? -1.112 3.876 13.600 1.00 95.62 494 ILE A N 1
ATOM 3530 C CA . ILE A 1 494 ? -1.599 5.264 13.499 1.00 95.62 494 ILE A CA 1
ATOM 3531 C C . ILE A 1 494 ? -1.041 6.210 14.575 1.00 95.62 494 ILE A C 1
ATOM 3533 O O . ILE A 1 494 ? -1.277 7.414 14.512 1.00 95.62 494 ILE A O 1
ATOM 3537 N N . ALA A 1 495 ? -0.328 5.699 15.582 1.00 93.00 495 ALA A N 1
ATOM 3538 C CA . ALA A 1 495 ? 0.313 6.540 16.587 1.00 93.00 495 ALA A CA 1
ATOM 3539 C C . ALA A 1 495 ? 1.463 7.340 15.958 1.00 93.00 495 ALA A C 1
ATOM 3541 O O . ALA A 1 495 ? 2.346 6.778 15.297 1.00 93.00 495 ALA A O 1
ATOM 3542 N N . ARG A 1 496 ? 1.498 8.653 16.207 1.00 82.69 496 ARG A N 1
ATOM 3543 C CA . ARG A 1 496 ? 2.585 9.515 15.721 1.00 82.69 496 ARG A CA 1
ATOM 3544 C C . ARG A 1 496 ? 3.914 9.089 16.345 1.00 82.69 496 ARG A C 1
ATOM 3546 O O . ARG A 1 496 ? 3.959 8.694 17.508 1.00 82.69 496 ARG A O 1
ATOM 3553 N N . GLU A 1 497 ? 5.021 9.229 15.615 1.00 74.44 497 GLU A N 1
ATOM 3554 C CA . GLU A 1 497 ? 6.368 8.882 16.117 1.00 74.44 497 GLU A CA 1
ATOM 3555 C C . GLU A 1 497 ? 6.718 9.538 17.467 1.00 74.44 497 GLU A C 1
ATOM 3557 O O . GLU A 1 497 ? 7.443 8.950 18.270 1.00 74.44 497 GLU A O 1
ATOM 3562 N N . GLY A 1 498 ? 6.171 10.725 17.754 1.00 70.81 498 GLY A N 1
ATOM 3563 C CA . GLY A 1 498 ? 6.334 11.393 19.049 1.00 70.81 498 GLY A CA 1
ATOM 3564 C C . GLY A 1 498 ? 5.575 10.730 20.205 1.00 70.81 498 GLY A C 1
ATOM 3565 O O . GLY A 1 498 ? 6.052 10.753 21.334 1.00 70.81 498 GLY A O 1
ATOM 3566 N N . GLU A 1 499 ? 4.430 10.104 19.935 1.00 71.31 499 GLU A N 1
ATOM 3567 C CA . GLU A 1 499 ? 3.624 9.396 20.942 1.00 71.31 499 GLU A CA 1
ATOM 3568 C C . GLU A 1 499 ? 4.132 7.969 21.167 1.00 71.31 499 GLU A C 1
ATOM 3570 O O . GLU A 1 499 ? 4.118 7.486 22.294 1.00 71.31 499 GLU A O 1
ATOM 3575 N N . LYS A 1 500 ? 4.674 7.324 20.126 1.00 65.38 500 LYS A N 1
ATOM 3576 C CA . LYS A 1 500 ? 5.291 5.986 20.215 1.00 65.38 500 LYS A CA 1
ATOM 3577 C C . LYS A 1 500 ? 6.466 5.924 21.196 1.00 65.38 500 LYS A C 1
ATOM 3579 O O . LYS A 1 500 ? 6.719 4.877 21.782 1.00 65.38 500 LYS A O 1
ATOM 3584 N N . ASN A 1 501 ? 7.190 7.032 21.349 1.00 66.88 501 ASN A N 1
ATOM 3585 C CA . ASN A 1 501 ? 8.350 7.141 22.235 1.00 66.88 501 ASN A CA 1
ATOM 3586 C C . ASN A 1 501 ? 8.018 7.756 23.599 1.00 66.88 501 ASN A C 1
ATOM 3588 O O . ASN A 1 501 ? 8.917 7.899 24.431 1.00 66.88 501 ASN A O 1
ATOM 3592 N N . ALA A 1 502 ? 6.758 8.128 23.846 1.00 69.06 502 ALA A N 1
ATOM 3593 C CA . ALA A 1 502 ? 6.353 8.485 25.192 1.00 69.06 502 ALA A CA 1
ATOM 3594 C C . ALA A 1 502 ? 6.508 7.221 26.056 1.00 69.06 502 ALA A C 1
ATOM 3596 O O . ALA A 1 502 ? 5.939 6.184 25.700 1.00 69.06 502 ALA A O 1
ATOM 3597 N N . PRO A 1 503 ? 7.305 7.252 27.144 1.00 67.12 503 PRO A N 1
ATOM 3598 C CA . PRO A 1 503 ? 7.382 6.115 28.050 1.00 67.12 503 PRO A CA 1
ATOM 3599 C C . PRO A 1 503 ? 5.949 5.743 28.438 1.00 67.12 503 PRO A C 1
ATOM 3601 O O . PRO A 1 503 ? 5.167 6.669 28.688 1.00 67.12 503 PRO A O 1
ATOM 3604 N N . PRO A 1 504 ? 5.584 4.441 28.430 1.00 65.12 504 PRO A N 1
ATOM 3605 C CA . PRO A 1 504 ? 4.230 4.014 28.761 1.00 65.12 504 PRO A CA 1
ATOM 3606 C C . PRO A 1 504 ? 3.890 4.712 30.061 1.00 65.12 504 PRO A C 1
ATOM 3608 O O . PRO A 1 504 ? 4.666 4.568 31.010 1.00 65.12 504 PRO A O 1
ATOM 3611 N N . ALA A 1 505 ? 2.859 5.569 30.029 1.00 62.69 505 ALA A N 1
ATOM 3612 C CA . ALA A 1 505 ? 2.513 6.439 31.142 1.00 62.69 505 ALA A CA 1
ATOM 3613 C C . ALA A 1 505 ? 2.545 5.557 32.377 1.00 62.69 505 ALA A C 1
ATOM 3615 O O . ALA A 1 505 ? 1.744 4.625 32.461 1.00 62.69 505 ALA A O 1
ATOM 3616 N N . ALA A 1 506 ? 3.582 5.741 33.205 1.00 61.78 506 ALA A N 1
ATOM 3617 C CA . ALA A 1 506 ? 3.841 4.849 34.317 1.00 61.78 506 ALA A CA 1
ATOM 3618 C C . ALA A 1 506 ? 2.532 4.832 35.078 1.00 61.78 506 ALA A C 1
ATOM 3620 O O . ALA A 1 506 ? 2.120 5.914 35.498 1.00 61.78 506 ALA A O 1
ATOM 3621 N N . GLU A 1 507 ? 1.853 3.674 35.113 1.00 57.97 507 GLU A N 1
ATOM 3622 C CA . GLU A 1 507 ? 0.587 3.510 35.820 1.00 57.97 507 GLU A CA 1
ATOM 3623 C C . GLU A 1 507 ? 0.777 4.243 37.133 1.00 57.97 507 GLU A C 1
ATOM 3625 O O . GLU A 1 507 ? 1.635 3.853 37.935 1.00 57.97 507 GLU A O 1
ATOM 3630 N N . GLU A 1 508 ? 0.110 5.393 37.271 1.00 54.84 508 GLU A N 1
ATOM 3631 C CA . GLU A 1 508 ? 0.196 6.191 38.476 1.00 54.84 508 GLU A CA 1
ATOM 3632 C C . GLU A 1 508 ? -0.348 5.256 39.538 1.00 54.84 508 GLU A C 1
ATOM 3634 O O . GLU A 1 508 ? -1.561 5.065 39.646 1.00 54.84 508 GLU A O 1
ATOM 3639 N N . LYS A 1 509 ? 0.565 4.592 40.264 1.00 61.22 509 LYS A N 1
ATOM 3640 C CA . LYS A 1 509 ? 0.221 3.820 41.447 1.00 61.22 509 LYS A CA 1
ATOM 3641 C C . LYS A 1 509 ? -0.709 4.735 42.225 1.00 61.22 509 LYS A C 1
ATOM 3643 O O . LYS A 1 509 ? -0.277 5.863 42.495 1.00 61.22 509 LYS A O 1
ATOM 3648 N N . PRO A 1 510 ? -1.953 4.304 42.517 1.00 61.19 510 PRO A N 1
ATOM 3649 C CA . PRO A 1 510 ? -2.912 5.124 43.228 1.00 61.19 510 PRO A CA 1
ATOM 3650 C C . PRO A 1 510 ? -2.172 5.744 44.396 1.00 61.19 510 PRO A C 1
ATOM 3652 O O . PRO A 1 510 ? -1.615 5.021 45.224 1.00 61.19 510 PRO A O 1
ATOM 3655 N N . LYS A 1 511 ? -2.035 7.072 44.373 1.00 58.28 511 LYS A N 1
ATOM 3656 C CA . LYS A 1 511 ? -1.379 7.808 45.443 1.00 58.28 511 LYS A CA 1
ATOM 3657 C C . LYS A 1 511 ? -2.249 7.552 46.663 1.00 58.28 511 LYS A C 1
ATOM 3659 O O . LYS A 1 511 ? -3.307 8.160 46.806 1.00 58.28 511 LYS A O 1
ATOM 3664 N N . GLU A 1 512 ? -1.852 6.563 47.456 1.00 54.38 512 GLU A N 1
ATOM 3665 C CA . GLU A 1 512 ? -2.460 6.224 48.730 1.00 54.38 512 GLU A CA 1
ATOM 3666 C C . GLU A 1 512 ? -2.496 7.537 49.509 1.00 54.38 512 GLU A C 1
ATOM 3668 O O . GLU A 1 512 ? -1.448 8.138 49.767 1.00 54.38 512 GLU A O 1
ATOM 3673 N N . LYS A 1 513 ? -3.702 8.077 49.724 1.00 58.09 513 LYS A N 1
ATOM 3674 C CA . LYS A 1 513 ? -3.874 9.357 50.408 1.00 58.09 513 LYS A CA 1
ATOM 3675 C C . LYS A 1 513 ? -3.216 9.213 51.782 1.00 58.09 513 LYS A C 1
ATOM 3677 O O . LYS A 1 513 ? -3.692 8.406 52.581 1.00 58.09 513 LYS A O 1
ATOM 3682 N N . PRO A 1 514 ? -2.147 9.966 52.087 1.00 56.94 514 PRO A N 1
ATOM 3683 C CA . PRO A 1 514 ? -1.588 9.947 53.419 1.00 56.94 514 PRO A CA 1
ATOM 3684 C C . PRO A 1 514 ? -2.556 10.708 54.323 1.00 56.94 514 PRO A C 1
ATOM 3686 O O . PRO A 1 514 ? -2.678 11.927 54.218 1.00 56.94 514 PRO A O 1
ATOM 3689 N N . GLY A 1 515 ? -3.244 9.979 55.198 1.00 57.91 515 GLY A N 1
ATOM 3690 C CA . GLY A 1 515 ? -3.941 10.554 56.344 1.00 57.91 515 GLY A CA 1
ATOM 3691 C C . GLY A 1 515 ? -5.420 10.852 56.134 1.00 57.91 515 GLY A C 1
ATOM 3692 O O . GLY A 1 515 ? -5.847 11.991 56.296 1.00 57.91 515 GLY A O 1
ATOM 3693 N N . GLU A 1 516 ? -6.225 9.824 55.885 1.00 53.81 516 GLU A N 1
ATOM 3694 C CA . GLU A 1 516 ? -7.577 9.810 56.443 1.00 53.81 516 GLU A CA 1
ATOM 3695 C C . GLU A 1 516 ? -7.475 9.047 57.766 1.00 53.81 516 GLU A C 1
ATOM 3697 O O . GLU A 1 516 ? -7.399 7.821 57.792 1.00 53.81 516 GLU A O 1
ATOM 3702 N N . LYS A 1 517 ? -7.304 9.797 58.863 1.00 55.50 517 LYS A N 1
ATOM 3703 C CA . LYS A 1 517 ? -7.327 9.238 60.218 1.00 55.50 517 LYS A CA 1
ATOM 3704 C C . LYS A 1 517 ? -8.695 8.592 60.411 1.00 55.50 517 LYS A C 1
ATOM 3706 O O . LYS A 1 517 ? -9.708 9.276 60.265 1.00 55.50 517 LYS A O 1
ATOM 3711 N N . SER A 1 518 ? -8.716 7.296 60.703 1.00 49.25 518 SER A N 1
ATOM 3712 C CA . SER A 1 518 ? -9.926 6.607 61.131 1.00 49.25 518 SER A CA 1
ATOM 3713 C C . SER A 1 518 ? -10.494 7.321 62.350 1.00 49.25 518 SER A C 1
ATOM 3715 O O . SER A 1 518 ? -9.777 7.633 63.299 1.00 49.25 518 SER A O 1
ATOM 3717 N N . VAL A 1 519 ? -11.796 7.582 62.304 1.00 57.66 519 VAL A N 1
ATOM 3718 C CA . VAL A 1 519 ? -12.569 8.210 63.384 1.00 57.66 519 VAL A CA 1
ATOM 3719 C C . VAL A 1 519 ? -12.570 7.345 64.659 1.00 57.66 519 VAL A C 1
ATOM 3721 O O . VAL A 1 519 ? -12.879 7.843 65.735 1.00 57.66 519 VAL A O 1
ATOM 3724 N N . ASP A 1 520 ? -12.136 6.087 64.564 1.00 56.19 520 ASP A N 1
ATOM 3725 C CA . ASP A 1 520 ? -12.009 5.156 65.689 1.00 56.19 520 ASP A CA 1
ATOM 3726 C C . ASP A 1 520 ? -10.876 5.486 66.683 1.00 56.19 520 ASP A C 1
ATOM 3728 O O . ASP A 1 520 ? -10.917 5.004 67.808 1.00 56.19 520 ASP A O 1
ATOM 3732 N N . ASP A 1 521 ? -9.917 6.357 66.341 1.00 56.38 521 ASP A N 1
ATOM 3733 C CA . ASP A 1 521 ? -8.854 6.792 67.276 1.00 56.38 521 ASP A CA 1
ATOM 3734 C C . ASP A 1 521 ? -9.265 7.989 68.169 1.00 56.38 521 ASP A C 1
ATOM 3736 O O . ASP A 1 521 ? -8.428 8.558 68.870 1.00 56.38 521 ASP A O 1
ATOM 3740 N N . LEU A 1 522 ? -10.536 8.419 68.141 1.00 53.78 522 LEU A N 1
ATOM 3741 C CA . LEU A 1 522 ? -11.011 9.601 68.883 1.00 53.78 522 LEU A CA 1
ATOM 3742 C C . LEU A 1 522 ? -11.979 9.298 70.046 1.00 53.78 522 LEU A C 1
ATOM 3744 O O . LEU A 1 522 ? -12.548 10.241 70.593 1.00 53.78 522 LEU A O 1
ATOM 3748 N N . ILE A 1 523 ? -12.196 8.026 70.413 1.00 55.47 523 ILE A N 1
ATOM 3749 C CA . ILE A 1 523 ? -13.159 7.641 71.472 1.00 55.47 523 ILE A CA 1
ATOM 3750 C C . ILE A 1 523 ? -12.496 7.162 72.780 1.00 55.47 523 ILE A C 1
ATOM 3752 O O . ILE A 1 523 ? -13.154 7.186 73.815 1.00 55.47 523 ILE A O 1
ATOM 3756 N N . ASP A 1 524 ? -11.197 6.858 72.797 1.00 48.78 524 ASP A N 1
ATOM 3757 C CA . ASP A 1 524 ? -10.471 6.533 74.036 1.00 48.78 524 ASP A CA 1
ATOM 3758 C C . ASP A 1 524 ? -9.459 7.640 74.381 1.00 48.78 524 ASP A C 1
ATOM 3760 O O . ASP A 1 524 ? -8.288 7.585 73.999 1.00 48.78 524 ASP A O 1
ATOM 3764 N N . GLY A 1 525 ? -9.924 8.672 75.095 1.00 45.72 525 GLY A N 1
ATOM 3765 C CA . GLY A 1 525 ? -9.095 9.773 75.604 1.00 45.72 525 GLY A CA 1
ATOM 3766 C C . GLY A 1 525 ? -9.811 10.661 76.605 1.00 45.72 525 GLY A C 1
ATOM 3767 O O . GLY A 1 525 ? -10.690 11.431 76.158 1.00 45.72 525 GLY A O 1
#

Nearest PDB structures (foldseek):
  6o3e-assembly1_A  TM=2.681E-01  e=9.254E+00  Mus musculus

Mean predicted aligned error: 21.86 Å

Sequence (525 aa):
MTERIGTCTSCGAQYGNIPDSLTATKVKCRKCGGVVEIPPLPGAAAAAPAAAPAAASAPPPPPPAPKPVVPPAAPPRPAAPIQKPVIPPQLAAPRAVTPPAPPSRPPVTKPPAPPAPMARPAAASLPKAPSPPGRAAEILAAAHAKREPQGPAEGSRAAAILAAARAKRSAAAAPASATAPVPAPARPHVAAASPPRPPMPPPRRGQPASRRDRHQDERMHAAPRRKSNKGLILALGSIVVIGTAAGAILWLKGVQDKQRAARAAEEAAAAKELEEKKAQQEAAAAAPAAGDAATTPASTPADGGATAPQAPADAAAPAAGQAAAGNAAADPGLTSWSPPEPGGTITYSGIKDPNVLNLALAPPLSQWSGTSDAEWTQVQENVALFVEDLGARSDRAGKWLVANGRSAYPAIVNAMLPLDFADRAQARTAQSLNHLLFDIGTGTGFGWRSLDQVDPASEDFTKAVLFNKQVTCVWYNQWVGKFSVDDAQWAGFIAREGEKNAPPAAEEKPKEKPGEKSVDDLIDG

Solvent-accessible surface area (backbone atoms only — not comparable to full-atom values): 35380 Å² total; per-residue (Å²): 133,88,72,43,63,21,40,19,80,73,77,64,53,74,44,66,80,51,58,89,86,61,82,68,49,66,44,74,28,89,88,79,66,36,51,21,44,36,77,77,64,93,82,69,70,79,75,71,81,76,82,76,78,87,73,79,89,72,81,82,80,79,81,80,77,82,78,82,83,77,77,82,81,77,78,82,79,80,81,77,82,86,76,76,87,78,80,76,79,83,77,76,80,81,78,86,77,80,82,80,82,83,84,82,82,82,86,82,83,84,81,88,84,82,85,88,87,83,86,87,81,91,83,83,92,80,84,90,79,86,83,84,87,80,70,72,68,63,61,59,59,67,70,68,77,77,76,82,93,82,86,76,72,76,75,54,56,63,54,48,52,54,52,49,55,49,54,55,51,60,63,68,66,57,76,79,77,80,76,76,82,78,87,76,82,90,77,82,92,73,94,72,85,82,78,82,80,81,81,81,80,76,84,81,87,81,76,81,76,68,79,70,68,63,60,61,66,56,66,79,73,71,76,83,87,72,93,68,98,67,91,77,70,64,76,65,57,58,57,56,60,54,52,53,57,54,49,53,54,53,49,56,49,51,54,51,51,51,52,48,54,51,49,52,52,50,53,54,50,52,52,51,53,50,52,52,52,51,52,52,52,54,56,62,69,67,58,79,84,77,83,86,80,88,84,87,83,88,88,85,89,83,91,85,88,86,81,88,82,89,85,82,90,90,84,90,74,86,82,78,88,75,79,83,78,79,86,73,90,78,72,91,85,68,83,73,69,74,66,39,60,82,82,51,63,64,88,65,87,87,65,84,53,46,82,56,63,56,48,62,64,43,58,71,64,68,81,44,92,91,49,51,73,67,57,48,51,51,41,48,52,30,51,50,44,32,71,69,58,63,54,76,60,11,55,51,26,47,54,50,40,36,72,52,32,72,63,28,47,40,55,49,50,46,66,43,33,65,50,52,54,86,41,70,70,44,33,51,50,43,49,54,48,50,48,45,54,20,58,36,19,49,72,52,68,89,73,80,62,82,61,90,87,42,57,84,89,37,69,67,33,52,51,32,34,31,50,47,52,50,46,51,40,48,55,53,31,43,36,64,76,32,52,72,76,34,66,66,57,36,51,59,42,47,40,40,72,74,61,71,68,47,71,75,76,70,76,74,67,77,78,73,74,87,77,80,75,65,77,78,78,74,77,85,126

Foldseek 3Di:
DPWWWWAFPPPRDIDTPDDPPPPDQWDQDPPPRGITGTDDDPPPDPPDPPDDPDDDDDDDDDDDDDDDDDDDDDDDDDDDDDDDDDDDPDDDDDDDDDDDDDDDDDDDDDDDDDDDDDDDDDDDDDDDDDDDDDDPVVVVVVVPPPDDDDDDDPVVPLVVLLVVLVVVVVVVPPPDPDDDDDDDDDDDDDDDDDDDDDDDDDDDPDDPDPPPVVVVVVVVPDDDDDDDPDPPPPVVVVVVVVVVVVVVVVVVVVVVVVVVVVVVVVVVVVVVVVVVVVVVVVVVVPDDDPDDDDDDDDDDDDDDDDDDDDDDDDDD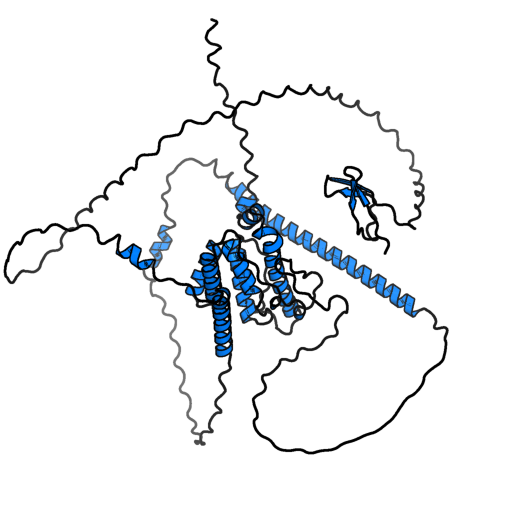DDDDDDPDDDDDDDDPPPQAQDADDALDAGDDPPDLFLVRLQLLPHDQHDFFPPDDPVRLVVLSVLLSQLLSCPDPSNVVSLVVLLVVQLRNLSSLLNLLRNFQCLDLSSVVSLVSSQVSNCSSLQNDAPDADHLPPPDSPDPVNRVRSSSSSVRSSVSVRCCSPPSRPDPVSSVNSNDHPVRNPPDPPPPPPPPPPPDPPPPVVPPPD

Radius of gyration: 41.22 Å; Cα contacts (8 Å, |Δi|>4): 285; chains: 1; bounding box: 112×112×132 Å

Secondary structure (DSSP, 8-state):
---EEEEETTT--EEEEE-TT---SEEE-TTTS-EEE-PPPTT----PPPPPP----PPPPPPPPPPP-PPPPPPPPPPPP-----PPPPPPPPPP-PPPPPPPPPPPPPPPP-------------PPPPPPP-SHHHHHHTTSS--------THHHHHHHHHHHHHHHHHHTS-----PPPPPPP------PPPPPPPPPPP---PPPPTTTHHHHGGGS----------SSSTTHHHHHHHHHHHHHHHHHHHHHHHHHHHHHHHHHHHHHHHHHHHHHHHHHTS----------------------------PPPPP-------PPPPTTS--PPPPPTTPPPP-TT---TTT--GGGSPPPPPPTTS-HHHHHHHHHHHHHHHTT-THHHHHHHHHHHHHTTTTHHHHHHHHTT--TTSHHHHHHHHHHHHHHHHHTTT--------TTS-TTSHHHHHHHHHHHHHHHHHHHHIIIIITT-HHHHHHHHS-HHHHTSPP---------S----GGGGS--

pLDDT: mean 71.58, std 22.1, range [33.75, 98.56]